Protein AF-A0A968V6M6-F1 (afdb_monomer_lite)

Radius of gyration: 50.75 Å; chains: 1; bounding box: 101×46×156 Å

pLDDT: mean 72.14, std 14.4, range [30.11, 92.75]

Foldseek 3Di:
DPDKDDWDWDDDDNDIDIDIDDDDDDPDWDKDKADWDWDWDDDPNDIDIDTDDIDIDTDDDDPPVPPPPDPDPPDPPDPDDPVNVCVVCVVVLVVLVVVLVVVVVVVVVVVVVVVVVVLPDPQPDQDFLLVVLVVLLVVLVVVCCVVVVNQLVSLVSLLVSLQVSCCLQQVQNSVPDDLVSSLVVCVVSDDDPVLSVLSNCLNCVSVCSNVDPDDDDPVSSVVSSVSSNVNSVVSGDRPRTDSPPPPCPVVVCVVPDDADDPDDPDDDDDPVLVVQLVVVLVVVVVVVVVVLVVVLVVVPVVDDCPDPCVVVSLVSSVSSQQSVLVSQLCVQPVPQHGPSCVVSPHGHADPRRHGDDPVVSCCVRSVVSVVVVVVVVVVVVVVVVD

Sequence (386 aa):
MIAESPWNTITADNLVQLQKDILITAFDSGTYVLPVLAISYKLNGAIDSAFTSPLTFRVDIVPQDSVALMPIKPIAEVPITLWELAYSYFPILLGIFLAALILLIMLLVLDAKQRKLQTRLLPPEPVSANSYFMTQLEDLQKKELWQRGEVKEYHSELSLILRNYLEQRYRIQALESTTSEILNALRQSGFNRQEVEELEWLLQTTDLVKFARTEPSAAFHEEAFASVKNFISNTQDPNLLLQLQATPIVETINSFYLVTSTGEEMTLARSVQRLQARILDTSIAFIAFLLLVLVNYILSSSFDVYSDNFGLLLLFSVLIAIPISLVVAFIFERRGASIGKRLVGLRVVNKDGGQLAIWQILIRTVFLSVASYILFVLGIILILAS

Structure (mmCIF, N/CA/C/O backbone):
data_AF-A0A968V6M6-F1
#
_entry.id   AF-A0A968V6M6-F1
#
loop_
_atom_site.group_PDB
_atom_site.id
_atom_site.type_symbol
_atom_site.label_atom_id
_atom_site.label_alt_id
_atom_site.label_comp_id
_atom_site.label_asym_id
_atom_site.label_entity_id
_atom_site.label_seq_id
_atom_site.pdbx_PDB_ins_code
_atom_site.Cartn_x
_atom_site.Cartn_y
_atom_site.Cartn_z
_atom_site.occupancy
_atom_site.B_iso_or_equiv
_atom_site.auth_seq_id
_atom_site.auth_comp_id
_atom_site.auth_asym_id
_atom_site.auth_atom_id
_atom_site.pdbx_PDB_model_num
ATOM 1 N N . MET A 1 1 ? 39.238 -3.700 -79.843 1.00 61.09 1 MET A N 1
ATOM 2 C CA . MET A 1 1 ? 38.660 -2.500 -80.489 1.00 61.09 1 MET A CA 1
ATOM 3 C C . MET A 1 1 ? 37.249 -2.361 -79.960 1.00 61.09 1 MET A C 1
ATOM 5 O O . MET A 1 1 ? 36.553 -3.369 -79.977 1.00 61.09 1 MET A O 1
ATOM 9 N N . ILE A 1 2 ? 36.876 -1.215 -79.385 1.00 66.69 2 ILE A N 1
ATOM 10 C CA . ILE A 1 2 ? 35.586 -1.105 -78.675 1.00 66.69 2 ILE A CA 1
ATOM 11 C C . ILE A 1 2 ? 34.598 -0.196 -79.415 1.00 66.69 2 ILE A C 1
ATOM 13 O O . ILE A 1 2 ? 33.404 -0.473 -79.381 1.00 66.69 2 ILE A O 1
ATOM 17 N N . ALA A 1 3 ? 35.064 0.818 -80.153 1.00 79.38 3 ALA A N 1
ATOM 18 C CA . ALA A 1 3 ? 34.194 1.632 -81.004 1.00 79.38 3 ALA A CA 1
ATOM 19 C C . ALA A 1 3 ? 34.978 2.374 -82.100 1.00 79.38 3 ALA A C 1
ATOM 21 O O . ALA A 1 3 ? 36.138 2.738 -81.905 1.00 79.38 3 ALA A O 1
ATOM 22 N N . GLU A 1 4 ? 34.320 2.639 -83.228 1.00 82.94 4 GLU A N 1
ATOM 23 C CA . GLU A 1 4 ? 34.822 3.470 -84.327 1.00 82.94 4 GLU A CA 1
ATOM 24 C C . GLU A 1 4 ? 33.761 4.508 -84.712 1.00 82.94 4 GLU A C 1
ATOM 26 O O . GLU A 1 4 ? 32.580 4.167 -84.813 1.00 82.94 4 GLU A O 1
ATOM 31 N N . SER A 1 5 ? 34.163 5.759 -84.950 1.00 83.44 5 SER A N 1
ATOM 32 C CA . SER A 1 5 ? 33.266 6.788 -85.488 1.00 83.44 5 SER A CA 1
ATOM 33 C C . SER A 1 5 ? 33.134 6.684 -87.020 1.00 83.44 5 SER A C 1
ATOM 35 O O . SER A 1 5 ? 34.000 6.101 -87.683 1.00 83.44 5 SER A O 1
ATOM 37 N N . PRO A 1 6 ? 32.051 7.203 -87.631 1.00 82.69 6 PRO A N 1
ATOM 38 C CA . PRO A 1 6 ? 31.976 7.334 -89.085 1.00 82.69 6 PRO A CA 1
ATOM 39 C C . PRO A 1 6 ? 33.020 8.336 -89.608 1.00 82.69 6 PRO A C 1
ATOM 41 O O . PRO A 1 6 ? 33.445 9.237 -88.888 1.00 82.69 6 PRO A O 1
ATOM 44 N N . TRP A 1 7 ? 33.416 8.198 -90.878 1.00 81.44 7 TRP A N 1
ATOM 45 C CA . TRP A 1 7 ? 34.350 9.126 -91.524 1.00 81.44 7 TRP A CA 1
ATOM 46 C C . TRP A 1 7 ? 33.785 10.549 -91.562 1.00 81.44 7 TRP A C 1
ATOM 48 O O . TRP A 1 7 ? 32.705 10.780 -92.106 1.00 81.44 7 TRP A O 1
ATOM 58 N N . ASN A 1 8 ? 34.548 11.503 -91.040 1.00 81.88 8 ASN A N 1
ATOM 59 C CA . ASN A 1 8 ? 34.260 12.925 -91.144 1.00 81.88 8 ASN A CA 1
ATOM 60 C C . ASN A 1 8 ? 35.098 13.540 -92.274 1.00 81.88 8 ASN A C 1
ATOM 62 O O . ASN A 1 8 ? 36.307 13.320 -92.337 1.00 81.88 8 ASN A O 1
ATOM 66 N N . THR A 1 9 ? 34.463 14.290 -93.176 1.00 81.75 9 THR A N 1
ATOM 67 C CA . THR A 1 9 ? 35.129 14.924 -94.325 1.00 81.75 9 THR A CA 1
ATOM 68 C C . THR A 1 9 ? 35.202 16.428 -94.106 1.00 81.75 9 THR A C 1
ATOM 70 O O . THR A 1 9 ? 34.169 17.083 -93.990 1.00 81.75 9 THR A O 1
ATOM 73 N N . ILE A 1 10 ? 36.412 16.979 -94.078 1.00 80.19 10 ILE A N 1
ATOM 74 C CA . ILE A 1 10 ? 36.679 18.409 -93.919 1.00 80.19 10 ILE A CA 1
ATOM 75 C C . ILE A 1 10 ? 37.323 18.906 -95.217 1.00 80.19 10 ILE A C 1
ATOM 77 O O . ILE A 1 10 ? 38.358 18.395 -95.641 1.00 80.19 10 ILE A O 1
ATOM 81 N N . THR A 1 11 ? 36.707 19.889 -95.871 1.00 76.44 11 THR A N 1
ATOM 82 C CA . THR A 1 11 ? 37.244 20.528 -97.083 1.00 76.44 11 THR A CA 1
ATOM 83 C C . THR A 1 11 ? 37.838 21.886 -96.732 1.00 76.44 11 THR A C 1
ATOM 85 O O . THR A 1 11 ? 37.093 22.787 -96.343 1.00 76.44 11 THR A O 1
ATOM 88 N N . ALA A 1 12 ? 39.153 22.042 -96.887 1.00 69.75 12 ALA A N 1
ATOM 89 C CA . ALA A 1 12 ? 39.867 23.304 -96.683 1.00 69.75 12 ALA A CA 1
ATOM 90 C C . ALA A 1 12 ? 40.886 23.507 -97.815 1.00 69.75 12 ALA A C 1
ATOM 92 O O . ALA A 1 12 ? 41.587 22.568 -98.181 1.00 69.75 12 ALA A O 1
ATOM 93 N N . ASP A 1 13 ? 40.931 24.711 -98.395 1.00 59.72 13 ASP A N 1
ATOM 94 C CA . ASP A 1 13 ? 41.922 25.146 -99.396 1.00 59.72 13 ASP A CA 1
ATOM 95 C C . ASP A 1 13 ? 42.234 24.118 -100.501 1.00 59.72 13 ASP A C 1
ATOM 97 O O . ASP A 1 13 ? 43.385 23.790 -100.785 1.00 59.72 13 ASP A O 1
ATOM 101 N N . ASN A 1 14 ? 41.181 23.619 -101.161 1.00 72.38 14 ASN A N 1
ATOM 102 C CA . ASN A 1 14 ? 41.261 22.671 -102.283 1.00 72.38 14 ASN A CA 1
ATOM 103 C C . ASN A 1 14 ? 41.800 21.266 -101.926 1.00 72.38 14 ASN A C 1
ATOM 105 O O . ASN A 1 14 ? 42.058 20.460 -102.823 1.00 72.38 14 ASN A O 1
ATOM 109 N N . LEU A 1 15 ? 41.925 20.951 -100.633 1.00 76.56 15 LEU A N 1
ATOM 110 C CA . LEU A 1 15 ? 42.272 19.630 -100.115 1.00 76.56 15 LEU A CA 1
ATOM 111 C C . LEU A 1 15 ? 41.069 18.998 -99.398 1.00 76.56 15 LEU A C 1
ATOM 113 O O . LEU A 1 15 ? 40.311 19.663 -98.686 1.00 76.56 15 LEU A O 1
ATOM 117 N N . VAL A 1 16 ? 40.897 17.688 -99.593 1.00 78.94 16 VAL A N 1
ATOM 118 C CA . VAL A 1 16 ? 39.911 16.872 -98.873 1.00 78.94 16 VAL A CA 1
ATOM 119 C C . VAL A 1 16 ? 40.635 16.145 -97.746 1.00 78.94 16 VAL A C 1
ATOM 121 O O . VAL A 1 16 ? 41.487 15.297 -98.004 1.00 78.94 16 VAL A O 1
ATOM 124 N N . GLN A 1 17 ? 40.290 16.463 -96.502 1.00 81.62 17 GLN A N 1
ATOM 125 C CA . GLN A 1 17 ? 40.803 15.787 -95.316 1.00 81.62 17 GLN A CA 1
ATOM 126 C C . GLN A 1 17 ? 39.733 14.846 -94.757 1.00 81.62 17 GLN A C 1
ATOM 128 O O . GLN A 1 17 ? 38.602 15.254 -94.500 1.00 81.62 17 GLN A O 1
ATOM 133 N N . LEU A 1 18 ? 40.096 13.580 -94.555 1.00 82.69 18 LEU A N 1
ATOM 134 C CA . LEU A 1 18 ? 39.239 12.573 -93.930 1.00 82.69 18 LEU A CA 1
ATOM 135 C C . LEU A 1 18 ? 39.750 12.278 -92.521 1.00 82.69 18 LEU A C 1
ATOM 137 O O . LEU A 1 18 ? 40.923 11.952 -92.343 1.00 82.69 18 LEU A O 1
ATOM 141 N N . GLN A 1 19 ? 38.873 12.384 -91.527 1.00 84.19 19 GLN A N 1
ATOM 142 C CA . GLN A 1 19 ? 39.173 12.112 -90.123 1.00 84.19 19 GLN A CA 1
ATOM 143 C C . GLN A 1 19 ? 38.258 11.007 -89.589 1.00 84.19 19 GLN A C 1
ATOM 145 O O . GLN A 1 19 ? 37.064 10.979 -89.887 1.00 84.19 19 GLN A O 1
ATOM 150 N N . LYS A 1 20 ? 38.818 10.101 -88.785 1.00 84.88 20 LYS A N 1
ATOM 151 C CA . LYS A 1 20 ? 38.085 9.043 -88.091 1.00 84.88 20 LYS A CA 1
ATOM 152 C C . LYS A 1 20 ? 38.681 8.836 -86.708 1.00 84.88 20 LYS A C 1
ATOM 154 O O . LYS A 1 20 ? 39.892 8.669 -86.583 1.00 84.88 20 LYS A O 1
ATOM 159 N N . ASP A 1 21 ? 37.819 8.799 -85.702 1.00 86.38 21 ASP A N 1
ATOM 160 C CA . ASP A 1 21 ? 38.215 8.586 -84.316 1.00 86.38 21 ASP A CA 1
ATOM 161 C C . ASP A 1 21 ? 37.971 7.118 -83.955 1.00 86.38 21 ASP A C 1
ATOM 163 O O . ASP A 1 21 ? 36.897 6.557 -84.197 1.00 86.38 21 ASP A O 1
ATOM 167 N N . ILE A 1 22 ? 38.993 6.472 -83.398 1.00 84.56 22 ILE A N 1
ATOM 168 C CA . ILE A 1 22 ? 38.985 5.040 -83.101 1.00 84.56 22 ILE A CA 1
ATOM 169 C C . ILE A 1 22 ? 39.306 4.840 -81.621 1.00 84.56 22 ILE A C 1
ATOM 171 O O . ILE A 1 22 ? 40.385 5.211 -81.160 1.00 84.56 22 ILE A O 1
ATOM 175 N N . LEU A 1 23 ? 38.387 4.210 -80.881 1.00 85.00 23 LEU A N 1
ATOM 176 C CA . LEU A 1 23 ? 38.591 3.844 -79.482 1.00 85.00 23 LEU A CA 1
ATOM 177 C C . LEU A 1 23 ? 39.213 2.447 -79.386 1.00 85.00 23 LEU A C 1
ATOM 179 O O . LEU A 1 23 ? 38.576 1.413 -79.639 1.00 85.00 23 LEU A O 1
ATOM 183 N N . ILE A 1 24 ? 40.474 2.428 -78.968 1.00 83.12 24 ILE A N 1
ATOM 184 C CA . ILE A 1 24 ? 41.245 1.209 -78.758 1.00 83.12 24 ILE A CA 1
ATOM 185 C C . ILE A 1 24 ? 41.334 0.928 -77.260 1.00 83.12 24 ILE A C 1
ATOM 187 O O . ILE A 1 24 ? 41.683 1.794 -76.465 1.00 83.12 24 ILE A O 1
ATOM 191 N N . THR A 1 25 ? 41.052 -0.316 -76.886 1.00 85.19 25 THR A N 1
ATOM 192 C CA . THR A 1 25 ? 41.264 -0.831 -75.533 1.00 85.19 25 THR A CA 1
ATOM 193 C C . THR A 1 25 ? 42.094 -2.096 -75.647 1.00 85.19 25 THR A C 1
ATOM 195 O O . THR A 1 25 ? 41.762 -2.976 -76.447 1.00 85.19 25 THR A O 1
ATOM 198 N N . ALA A 1 26 ? 43.172 -2.152 -74.872 1.00 82.62 26 ALA A N 1
ATOM 199 C CA . ALA A 1 26 ? 44.063 -3.293 -74.745 1.00 82.62 26 ALA A CA 1
ATOM 200 C C . ALA A 1 26 ? 44.028 -3.765 -73.290 1.00 82.62 26 ALA A C 1
ATOM 202 O O . ALA A 1 26 ? 44.073 -2.940 -72.379 1.00 82.62 26 ALA A O 1
ATOM 203 N N . PHE A 1 27 ? 43.905 -5.075 -73.088 1.00 81.94 27 PHE A N 1
ATOM 204 C CA . PHE A 1 27 ? 43.854 -5.681 -71.755 1.00 81.94 27 PHE A CA 1
ATOM 205 C C . PHE A 1 27 ? 45.203 -6.267 -71.327 1.00 81.94 27 PHE A C 1
ATOM 207 O O . PHE A 1 27 ? 45.459 -6.364 -70.132 1.00 81.94 27 PHE A O 1
ATOM 214 N N . ASP A 1 28 ? 46.071 -6.581 -72.292 1.00 84.12 28 ASP A N 1
ATOM 215 C CA . ASP A 1 28 ? 47.388 -7.164 -72.058 1.00 84.12 28 ASP A CA 1
ATOM 216 C C . ASP A 1 28 ? 48.499 -6.218 -72.525 1.00 84.12 28 ASP A C 1
ATOM 218 O O . ASP A 1 28 ? 48.303 -5.370 -73.404 1.00 84.12 28 ASP A O 1
ATOM 222 N N . SER A 1 29 ? 49.684 -6.361 -71.929 1.00 86.62 29 SER A N 1
ATOM 223 C CA . SER A 1 29 ? 50.877 -5.670 -72.406 1.00 86.62 29 SER A CA 1
ATOM 224 C C . SER A 1 29 ? 51.430 -6.348 -73.650 1.00 86.62 29 SER A C 1
ATOM 226 O O . SER A 1 29 ? 51.409 -7.570 -73.802 1.00 86.62 29 SER A O 1
ATOM 228 N N . GLY A 1 30 ? 51.940 -5.539 -74.568 1.00 88.06 30 GLY A N 1
ATOM 229 C CA . GLY A 1 30 ? 52.417 -6.042 -75.842 1.00 88.06 30 GLY A CA 1
ATOM 230 C C . GLY A 1 30 ? 52.480 -4.971 -76.912 1.00 88.06 30 GLY A C 1
ATOM 231 O O . GLY A 1 30 ? 52.140 -3.805 -76.707 1.00 88.06 30 GLY A O 1
ATOM 232 N N . THR A 1 31 ? 52.952 -5.386 -78.081 1.00 88.94 31 THR A N 1
ATOM 233 C CA . THR A 1 31 ? 52.960 -4.540 -79.273 1.00 88.94 31 THR A CA 1
ATOM 234 C C . THR A 1 31 ? 51.753 -4.896 -80.123 1.00 88.94 31 THR A C 1
ATOM 236 O O . THR A 1 31 ? 51.611 -6.041 -80.548 1.00 88.94 31 THR A O 1
ATOM 239 N N . TYR A 1 32 ? 50.895 -3.914 -80.370 1.00 88.00 32 TYR A N 1
ATOM 240 C CA . TYR A 1 32 ? 49.704 -4.063 -81.190 1.00 88.00 32 TYR A CA 1
ATOM 241 C C . TYR A 1 32 ? 49.873 -3.270 -82.481 1.00 88.00 32 TYR A C 1
ATOM 243 O O . TYR A 1 32 ? 50.399 -2.156 -82.488 1.00 88.00 32 TYR A O 1
ATOM 251 N N . VAL A 1 33 ? 49.420 -3.860 -83.583 1.00 87.44 33 VAL A N 1
ATOM 252 C CA . VAL A 1 33 ? 49.453 -3.237 -84.905 1.00 87.44 33 VAL A CA 1
ATOM 253 C C . VAL A 1 33 ? 48.020 -2.960 -85.327 1.00 87.44 33 VAL A C 1
ATOM 255 O O . VAL A 1 33 ? 47.222 -3.886 -85.471 1.00 87.44 33 VAL A O 1
ATOM 258 N N . LEU A 1 34 ? 47.691 -1.686 -85.520 1.00 85.31 34 LEU A N 1
ATOM 259 C CA . LEU A 1 34 ? 46.452 -1.287 -86.165 1.00 85.31 34 LEU A CA 1
ATOM 260 C C . LEU A 1 34 ? 46.586 -1.580 -87.670 1.00 85.31 34 LEU A C 1
ATOM 262 O O . LEU A 1 34 ? 47.527 -1.074 -88.297 1.00 85.31 34 LEU A O 1
ATOM 266 N N . PRO A 1 35 ? 45.695 -2.404 -88.254 1.00 82.38 35 PRO A N 1
ATOM 267 C CA . PRO A 1 35 ? 45.768 -2.742 -89.666 1.00 82.38 35 PRO A CA 1
ATOM 268 C C . PRO A 1 35 ? 45.535 -1.506 -90.537 1.00 82.38 35 PRO A C 1
ATOM 270 O O . PRO A 1 35 ? 44.932 -0.520 -90.112 1.00 82.38 35 PRO A O 1
ATOM 273 N N . VAL A 1 36 ? 46.011 -1.581 -91.779 1.00 86.81 36 VAL A N 1
ATOM 274 C CA . VAL A 1 36 ? 45.805 -0.526 -92.772 1.00 86.81 36 VAL A CA 1
ATOM 275 C C . VAL A 1 36 ? 44.311 -0.309 -93.008 1.00 86.81 36 VAL A C 1
ATOM 277 O O . VAL A 1 36 ? 43.552 -1.261 -93.203 1.00 86.81 36 VAL A O 1
ATOM 280 N N . LEU A 1 37 ? 43.879 0.947 -92.983 1.00 84.44 37 LEU A N 1
ATOM 281 C CA . LEU A 1 37 ? 42.503 1.321 -93.267 1.00 84.44 37 LEU A CA 1
ATOM 282 C C . LEU A 1 37 ? 42.396 1.664 -94.750 1.00 84.44 37 LEU A C 1
ATOM 284 O O . LEU A 1 37 ? 43.155 2.489 -95.260 1.00 84.44 37 LEU A O 1
ATOM 288 N N . ALA A 1 38 ? 41.459 1.016 -95.438 1.00 83.00 38 ALA A N 1
ATOM 289 C CA . ALA A 1 38 ? 41.136 1.336 -96.820 1.00 83.00 38 ALA A CA 1
ATOM 290 C C . ALA A 1 38 ? 40.234 2.577 -96.867 1.00 83.00 38 ALA A C 1
ATOM 292 O O . ALA A 1 38 ? 39.204 2.642 -96.192 1.00 83.00 38 ALA A O 1
ATOM 293 N N . ILE A 1 39 ? 40.623 3.549 -97.682 1.00 82.88 39 ILE A N 1
ATOM 294 C CA . ILE A 1 39 ? 39.901 4.789 -97.935 1.00 82.88 39 ILE A CA 1
ATOM 295 C C . ILE A 1 39 ? 39.549 4.809 -99.419 1.00 82.88 39 ILE A C 1
ATOM 297 O O . ILE A 1 39 ? 40.419 4.973 -100.273 1.00 82.88 39 ILE A O 1
ATOM 301 N N . SER A 1 40 ? 38.269 4.643 -99.739 1.00 80.19 40 SER A N 1
ATOM 302 C CA . SER A 1 40 ? 37.792 4.744 -101.118 1.00 80.19 40 SER A CA 1
ATOM 303 C C . SER A 1 40 ? 37.555 6.204 -101.499 1.00 80.19 40 SER A C 1
ATOM 305 O O . SER A 1 40 ? 36.882 6.938 -100.775 1.00 80.19 40 SER A O 1
ATOM 307 N N . TYR A 1 41 ? 38.074 6.621 -102.650 1.00 77.38 41 TYR A N 1
ATOM 308 C CA . TYR A 1 41 ? 37.880 7.958 -103.206 1.00 77.38 41 TYR A CA 1
ATOM 309 C C . TYR A 1 41 ? 37.506 7.867 -104.688 1.00 77.38 41 TYR A C 1
ATOM 311 O O . TYR A 1 41 ? 37.758 6.867 -105.359 1.00 77.38 41 TYR A O 1
ATOM 319 N N . LYS A 1 42 ? 36.848 8.906 -105.209 1.00 77.69 42 LYS A N 1
ATOM 320 C CA . LYS A 1 42 ? 36.426 8.961 -106.611 1.00 77.69 42 LYS A CA 1
ATOM 321 C C . LYS A 1 42 ? 37.252 10.000 -107.352 1.00 77.69 42 LYS A C 1
ATOM 323 O O . LYS A 1 42 ? 37.167 11.184 -107.037 1.00 77.69 42 LYS A O 1
ATOM 328 N N . LEU A 1 43 ? 37.997 9.564 -108.362 1.00 72.50 43 LEU A N 1
ATOM 329 C CA . LEU A 1 43 ? 38.788 10.427 -109.236 1.00 72.50 43 LEU A CA 1
ATOM 330 C C . LEU A 1 43 ? 38.305 10.235 -110.678 1.00 72.50 43 LEU A C 1
ATOM 332 O O . LEU A 1 43 ? 38.278 9.116 -111.183 1.00 72.50 43 LEU A O 1
ATOM 336 N N . ASN A 1 44 ? 37.884 11.312 -111.346 1.00 71.88 44 ASN A N 1
ATOM 337 C CA . ASN A 1 44 ? 37.483 11.299 -112.764 1.00 71.88 44 ASN A CA 1
ATOM 338 C C . ASN A 1 44 ? 36.454 10.210 -113.148 1.00 71.88 44 ASN A C 1
ATOM 340 O O . ASN A 1 44 ? 36.493 9.658 -114.242 1.00 71.88 44 ASN A O 1
ATOM 344 N N . GLY A 1 45 ? 35.522 9.887 -112.245 1.00 74.50 45 GLY A N 1
ATOM 345 C CA . GLY A 1 45 ? 34.473 8.890 -112.494 1.00 74.50 45 GLY A CA 1
ATOM 346 C C . GLY A 1 45 ? 34.826 7.457 -112.084 1.00 74.50 45 GLY A C 1
ATOM 347 O O . GLY A 1 45 ? 33.900 6.675 -111.877 1.00 74.50 45 GLY A O 1
ATOM 348 N N . ALA A 1 46 ? 36.108 7.141 -111.877 1.00 75.31 46 ALA A N 1
ATOM 349 C CA . ALA A 1 46 ? 36.569 5.855 -111.360 1.00 75.31 46 ALA A CA 1
ATOM 350 C C . ALA A 1 46 ? 36.654 5.879 -109.824 1.00 75.31 46 ALA A C 1
ATOM 352 O O . ALA A 1 46 ? 37.034 6.888 -109.227 1.00 75.31 46 ALA A O 1
ATOM 353 N N . ILE A 1 47 ? 36.262 4.773 -109.188 1.00 80.44 47 ILE A N 1
ATOM 354 C CA . ILE A 1 47 ? 36.449 4.561 -107.749 1.00 80.44 47 ILE A CA 1
ATOM 355 C C . ILE A 1 47 ? 37.807 3.888 -107.574 1.00 80.44 47 ILE A C 1
ATOM 357 O O . ILE A 1 47 ? 38.032 2.822 -108.143 1.00 80.44 47 ILE A O 1
ATOM 361 N N . ASP A 1 48 ? 38.679 4.507 -106.790 1.00 80.06 48 ASP A N 1
ATOM 362 C CA . ASP A 1 48 ? 39.983 3.969 -106.412 1.00 80.06 48 ASP A CA 1
ATOM 363 C C . ASP A 1 48 ? 40.094 3.898 -104.878 1.00 80.06 48 ASP A C 1
ATOM 365 O O . ASP A 1 48 ? 39.271 4.469 -104.155 1.00 80.06 48 ASP A O 1
ATOM 369 N N . SER A 1 49 ? 41.055 3.137 -104.356 1.00 82.94 49 SER A N 1
ATOM 370 C CA . SER A 1 49 ? 41.251 2.953 -102.912 1.00 82.94 49 SER A CA 1
ATOM 371 C C . SER A 1 49 ? 42.686 3.254 -102.502 1.00 82.94 49 SER A C 1
ATOM 373 O O . SER A 1 49 ? 43.631 2.642 -102.989 1.00 82.94 49 SER A O 1
ATOM 375 N N . ALA A 1 50 ? 42.838 4.178 -101.558 1.00 82.38 50 ALA A N 1
ATOM 376 C CA . ALA A 1 50 ? 44.094 4.442 -100.871 1.00 82.38 50 ALA A CA 1
ATOM 377 C C . ALA A 1 50 ? 44.129 3.680 -99.539 1.00 82.38 50 ALA A C 1
ATOM 379 O O . ALA A 1 50 ? 43.089 3.419 -98.937 1.00 82.38 50 ALA A O 1
ATOM 380 N N . PHE A 1 51 ? 45.322 3.344 -99.055 1.00 84.94 51 PHE A N 1
ATOM 381 C CA . PHE A 1 51 ? 45.504 2.658 -97.776 1.00 84.94 51 PHE A CA 1
ATOM 382 C C . PHE A 1 51 ? 46.332 3.519 -96.830 1.00 84.94 51 PHE A C 1
ATOM 384 O O . PHE A 1 51 ? 47.306 4.148 -97.249 1.00 84.94 51 PHE A O 1
ATOM 391 N N . THR A 1 52 ? 45.967 3.538 -95.551 1.00 85.44 52 THR A N 1
ATOM 392 C CA . THR A 1 52 ? 46.811 4.151 -94.519 1.00 85.44 52 THR A CA 1
ATOM 393 C C . THR A 1 52 ? 48.027 3.274 -94.229 1.00 85.44 52 THR A C 1
ATOM 395 O O . THR A 1 52 ? 47.994 2.061 -94.426 1.00 85.44 52 THR A O 1
ATOM 398 N N . SER A 1 53 ? 49.094 3.861 -93.692 1.00 86.50 53 SER A N 1
ATOM 399 C CA . SER A 1 53 ? 50.197 3.077 -93.128 1.00 86.50 53 SER A CA 1
ATOM 400 C C . SER A 1 53 ? 49.735 2.319 -91.875 1.00 86.50 53 SER A C 1
ATOM 402 O O . SER A 1 53 ? 48.896 2.842 -91.133 1.00 86.50 53 SER A O 1
ATOM 404 N N . PRO A 1 54 ? 50.261 1.108 -91.610 1.00 85.94 54 PRO A N 1
ATOM 405 C CA . PRO A 1 54 ? 49.971 0.402 -90.367 1.00 85.94 54 PRO A CA 1
ATOM 406 C C . PRO A 1 54 ? 50.525 1.204 -89.186 1.00 85.94 54 PRO A C 1
ATOM 408 O O . PRO A 1 54 ? 51.656 1.694 -89.238 1.00 85.94 54 PRO A O 1
ATOM 411 N N . LEU A 1 55 ? 49.730 1.340 -88.125 1.00 86.19 55 LEU A N 1
ATOM 412 C CA . LEU A 1 55 ? 50.132 2.068 -86.923 1.00 86.19 55 LEU A CA 1
ATOM 413 C C . LEU A 1 55 ? 50.445 1.076 -85.808 1.00 86.19 55 LEU A C 1
ATOM 415 O O . LEU A 1 55 ? 49.555 0.404 -85.290 1.00 86.19 55 LEU A O 1
ATOM 419 N N . THR A 1 56 ? 51.712 1.011 -85.421 1.00 88.56 56 THR A N 1
ATOM 420 C CA . THR A 1 56 ? 52.162 0.168 -84.314 1.00 88.56 56 THR A CA 1
ATOM 421 C C . THR A 1 56 ? 52.203 0.982 -83.030 1.00 88.56 56 THR A C 1
ATOM 423 O O . THR A 1 56 ? 52.862 2.020 -82.978 1.00 88.56 56 THR A O 1
ATOM 426 N N . PHE A 1 57 ? 51.541 0.499 -81.983 1.00 86.62 57 PHE A N 1
ATOM 427 C CA . PHE A 1 57 ? 51.618 1.077 -80.644 1.00 86.62 57 PHE A CA 1
ATOM 428 C C . PHE A 1 57 ? 51.955 -0.007 -79.621 1.00 86.62 57 PHE A C 1
ATOM 430 O O . PHE A 1 57 ? 51.575 -1.173 -79.755 1.00 86.62 57 PHE A O 1
ATOM 437 N N . ARG A 1 58 ? 52.714 0.380 -78.598 1.00 87.88 58 ARG A N 1
ATOM 438 C CA . ARG A 1 58 ? 53.159 -0.512 -77.532 1.00 87.88 58 ARG A CA 1
ATOM 439 C C . ARG A 1 58 ? 52.429 -0.151 -76.250 1.00 87.88 58 ARG A C 1
ATOM 441 O O . ARG A 1 58 ? 52.444 1.002 -75.830 1.00 87.88 58 ARG A O 1
ATOM 448 N N . VAL A 1 59 ? 51.778 -1.144 -75.662 1.00 87.31 59 VAL A N 1
ATOM 449 C CA . VAL A 1 59 ? 51.133 -1.033 -74.358 1.00 87.31 59 VAL A CA 1
ATOM 450 C C . VAL A 1 59 ? 52.098 -1.636 -73.356 1.00 87.31 59 VAL A C 1
ATOM 452 O O . VAL A 1 59 ? 52.260 -2.855 -73.287 1.00 87.31 59 VAL A O 1
ATOM 455 N N . ASP A 1 60 ? 52.789 -0.768 -72.632 1.00 83.31 60 ASP A N 1
ATOM 456 C CA . ASP A 1 60 ? 53.648 -1.181 -71.535 1.00 83.31 60 ASP A CA 1
ATOM 457 C C . ASP A 1 60 ? 52.850 -1.229 -70.233 1.00 83.31 60 ASP A C 1
ATOM 459 O O . ASP A 1 60 ? 51.957 -0.419 -69.980 1.00 83.31 60 ASP A O 1
ATOM 463 N N . ILE A 1 61 ? 53.205 -2.187 -69.384 1.00 76.19 61 ILE A N 1
ATOM 464 C CA . ILE A 1 61 ? 52.853 -2.129 -67.970 1.00 76.19 61 ILE A CA 1
ATOM 465 C C . ILE A 1 61 ? 53.688 -1.028 -67.322 1.00 76.19 61 ILE A C 1
ATOM 467 O O . ILE A 1 61 ? 54.909 -0.989 -67.479 1.00 76.19 61 ILE A O 1
ATOM 471 N N . VAL A 1 62 ? 53.042 -0.139 -66.571 1.00 73.12 62 VAL A N 1
ATOM 472 C CA . VAL A 1 62 ? 53.770 0.776 -65.689 1.00 73.12 62 VAL A CA 1
ATOM 473 C C . VAL A 1 62 ? 54.502 -0.091 -64.654 1.00 73.12 62 VAL A C 1
ATOM 475 O O . VAL A 1 62 ? 53.840 -0.901 -63.999 1.00 73.12 62 VAL A O 1
ATOM 478 N N . PRO A 1 63 ? 55.838 0.022 -64.506 1.00 67.31 63 PRO A N 1
ATOM 479 C CA . PRO A 1 63 ? 56.566 -0.719 -63.486 1.00 67.31 63 PRO A CA 1
ATOM 480 C C . PRO A 1 63 ? 55.952 -0.421 -62.119 1.00 67.31 63 PRO A C 1
ATOM 482 O O . PRO A 1 63 ? 55.717 0.745 -61.791 1.00 67.31 63 PRO A O 1
ATOM 485 N N . GLN A 1 64 ? 55.704 -1.461 -61.323 1.00 59.88 64 GLN A N 1
ATOM 486 C CA . GLN A 1 64 ? 55.108 -1.343 -59.988 1.00 59.88 64 GLN A CA 1
ATOM 487 C C . GLN A 1 64 ? 55.860 -0.328 -59.102 1.00 59.88 64 GLN A C 1
ATOM 489 O O . GLN A 1 64 ? 55.245 0.350 -58.285 1.00 59.88 64 GLN A O 1
ATOM 494 N N . ASP A 1 65 ? 57.158 -0.143 -59.354 1.00 60.88 65 ASP A N 1
ATOM 495 C CA . ASP A 1 65 ? 58.042 0.772 -58.624 1.00 60.88 65 ASP A CA 1
ATOM 496 C C . ASP A 1 65 ? 57.838 2.265 -58.956 1.00 60.88 65 ASP A C 1
ATOM 498 O O . ASP A 1 65 ? 58.338 3.129 -58.241 1.00 60.88 65 ASP A O 1
ATOM 502 N N . SER A 1 66 ? 57.118 2.599 -60.036 1.00 58.66 66 SER A N 1
ATOM 503 C CA . SER A 1 66 ? 56.846 3.994 -60.445 1.00 58.66 66 SER A CA 1
ATOM 504 C C . SER A 1 66 ? 55.507 4.529 -59.933 1.00 58.66 66 SER A C 1
ATOM 506 O O . SER A 1 66 ? 55.230 5.725 -60.042 1.00 58.66 66 SER A O 1
ATOM 508 N N . VAL A 1 67 ? 54.671 3.666 -59.355 1.00 61.34 67 VAL A N 1
ATOM 509 C CA . VAL A 1 67 ? 53.473 4.091 -58.635 1.00 61.34 67 VAL A CA 1
ATOM 510 C C . VAL A 1 67 ? 53.924 4.395 -57.217 1.00 61.34 67 VAL A C 1
ATOM 512 O O . VAL A 1 67 ? 54.087 3.486 -56.407 1.00 61.34 67 VAL A O 1
ATOM 515 N N . ALA A 1 68 ? 54.167 5.675 -56.918 1.00 67.44 68 ALA A N 1
ATOM 516 C CA . ALA A 1 68 ? 54.335 6.115 -55.538 1.00 67.44 68 ALA A CA 1
ATOM 517 C C . ALA A 1 68 ? 53.215 5.474 -54.713 1.00 67.44 68 ALA A C 1
ATOM 519 O O . ALA A 1 68 ? 52.043 5.653 -55.055 1.00 67.44 68 ALA A O 1
ATOM 520 N N . LEU A 1 69 ? 53.582 4.672 -53.705 1.00 64.31 69 LEU A N 1
ATOM 521 C CA . LEU A 1 69 ? 52.630 3.984 -52.840 1.00 64.31 69 LEU A CA 1
ATOM 522 C C . LEU A 1 69 ? 51.654 5.034 -52.321 1.00 64.31 69 LEU A C 1
ATOM 524 O O . LEU A 1 69 ? 51.999 5.845 -51.461 1.00 64.31 69 LEU A O 1
ATOM 528 N N . MET A 1 70 ? 50.451 5.065 -52.895 1.00 69.44 70 MET A N 1
ATOM 529 C CA . MET A 1 70 ? 49.418 5.940 -52.380 1.00 69.44 70 MET A CA 1
ATOM 530 C C . MET A 1 70 ? 49.156 5.482 -50.947 1.00 69.44 70 MET A C 1
ATOM 532 O O . MET A 1 70 ? 49.067 4.270 -50.712 1.00 69.44 70 MET A O 1
ATOM 536 N N . PRO A 1 71 ? 49.066 6.410 -49.983 1.00 75.75 71 PRO A N 1
ATOM 537 C CA . PRO A 1 71 ? 48.719 6.038 -48.626 1.00 75.75 71 PRO A CA 1
ATOM 538 C C . PRO A 1 71 ? 47.430 5.218 -48.662 1.00 75.75 71 PRO A C 1
ATOM 540 O O . PRO A 1 71 ? 46.504 5.533 -49.418 1.00 75.75 71 PRO A O 1
ATOM 543 N N . ILE A 1 72 ? 47.408 4.138 -47.876 1.00 73.31 72 ILE A N 1
ATOM 544 C CA . ILE A 1 72 ? 46.228 3.290 -47.715 1.00 73.31 72 ILE A CA 1
ATOM 545 C C . ILE A 1 72 ? 45.064 4.230 -47.414 1.00 73.31 72 ILE A C 1
ATOM 547 O O . ILE A 1 72 ? 45.123 4.993 -46.448 1.00 73.31 72 ILE A O 1
ATOM 551 N N . LYS A 1 73 ? 44.040 4.228 -48.278 1.00 75.19 73 LYS A N 1
ATOM 552 C CA . LYS A 1 73 ? 42.856 5.051 -48.038 1.00 75.19 73 LYS A CA 1
ATOM 553 C C . LYS A 1 73 ? 42.308 4.673 -46.662 1.00 75.19 73 LYS A C 1
ATOM 555 O O . LYS A 1 73 ? 42.164 3.475 -46.402 1.00 75.19 73 LYS A O 1
ATOM 560 N N . PRO A 1 74 ? 42.020 5.652 -45.790 1.00 76.50 74 PRO A N 1
ATOM 561 C CA . PRO A 1 74 ? 41.387 5.349 -44.521 1.00 76.50 74 PRO A CA 1
ATOM 562 C C . PRO A 1 74 ? 40.069 4.621 -44.785 1.00 76.50 74 PRO A C 1
ATOM 564 O O . PRO A 1 74 ? 39.416 4.835 -45.813 1.00 76.50 74 PRO A O 1
ATOM 567 N N . ILE A 1 75 ? 39.705 3.732 -43.864 1.00 74.44 75 ILE A N 1
ATOM 568 C CA . ILE A 1 75 ? 38.402 3.073 -43.878 1.00 74.44 75 ILE A CA 1
ATOM 569 C C . ILE A 1 75 ? 37.347 4.179 -43.883 1.00 74.44 75 ILE A C 1
ATOM 571 O O . ILE A 1 75 ? 37.376 5.067 -43.035 1.00 74.44 75 ILE A O 1
ATOM 575 N N . ALA A 1 76 ? 36.461 4.162 -44.878 1.00 70.44 76 ALA A N 1
ATOM 576 C CA . ALA A 1 76 ? 35.356 5.102 -44.927 1.00 70.44 76 ALA A CA 1
ATOM 577 C C . ALA A 1 76 ? 34.409 4.771 -43.770 1.00 70.44 76 ALA A C 1
ATOM 579 O O . ALA A 1 76 ? 33.741 3.737 -43.787 1.00 70.44 76 ALA A O 1
ATOM 580 N N . GLU A 1 77 ? 34.387 5.632 -42.758 1.00 65.88 77 GLU A N 1
ATOM 581 C CA . GLU A 1 77 ? 33.411 5.557 -41.680 1.00 65.88 77 GLU A CA 1
ATOM 582 C C . GLU A 1 77 ? 32.041 5.881 -42.270 1.00 65.88 77 GLU A C 1
ATOM 584 O O . GLU A 1 77 ? 31.750 7.011 -42.663 1.00 65.88 77 GLU A O 1
ATOM 589 N N . VAL A 1 78 ? 31.207 4.853 -42.407 1.00 69.62 78 VAL A N 1
ATOM 590 C CA . VAL A 1 78 ? 29.802 5.044 -42.752 1.00 69.62 78 VAL A CA 1
ATOM 591 C C . VAL A 1 78 ? 29.126 5.612 -41.504 1.00 69.62 78 VAL A C 1
ATOM 593 O O . VAL A 1 78 ? 29.153 4.943 -40.467 1.00 69.62 78 VAL A O 1
ATOM 596 N N . PRO A 1 79 ? 28.538 6.823 -41.557 1.00 70.00 79 PRO A N 1
ATOM 597 C CA . PRO A 1 79 ? 27.849 7.382 -40.406 1.00 70.00 79 PRO A CA 1
ATOM 598 C C . PRO A 1 79 ? 26.665 6.478 -40.074 1.00 70.00 79 PRO A C 1
ATOM 600 O O . PRO A 1 79 ? 25.751 6.312 -40.884 1.00 70.00 79 PRO A O 1
ATOM 603 N N . ILE A 1 80 ? 26.707 5.864 -38.893 1.00 64.25 80 ILE A N 1
ATOM 604 C CA . ILE A 1 80 ? 25.635 4.995 -38.412 1.00 64.25 80 ILE A CA 1
ATOM 605 C C . ILE A 1 80 ? 24.364 5.840 -38.342 1.00 64.25 80 ILE A C 1
ATOM 607 O O . ILE A 1 80 ? 24.334 6.878 -37.674 1.00 64.25 80 ILE A O 1
ATOM 611 N N . THR A 1 81 ? 23.315 5.419 -39.045 1.00 68.94 81 THR A N 1
ATOM 612 C CA . THR A 1 81 ? 22.081 6.204 -39.093 1.00 68.94 81 THR A CA 1
ATOM 613 C C . THR A 1 81 ? 21.235 5.976 -37.841 1.00 68.94 81 THR A C 1
ATOM 615 O O . THR A 1 81 ? 21.154 4.874 -37.294 1.00 68.94 81 THR A O 1
ATOM 618 N N . LEU A 1 82 ? 20.547 7.032 -37.396 1.00 54.47 82 LEU A N 1
ATOM 619 C CA . LEU A 1 82 ? 19.662 7.034 -36.220 1.00 54.47 82 LEU A CA 1
ATOM 620 C C . LEU A 1 82 ? 18.647 5.876 -36.207 1.00 54.47 82 LEU A C 1
ATOM 622 O O . LEU A 1 82 ? 18.284 5.363 -35.147 1.00 54.47 82 LEU A O 1
ATOM 626 N N . TRP A 1 83 ? 18.189 5.462 -37.388 1.00 58.47 83 TRP A N 1
ATOM 627 C CA . TRP A 1 83 ? 17.183 4.417 -37.549 1.00 58.47 83 TRP A CA 1
ATOM 628 C C . TRP A 1 83 ? 17.741 3.010 -37.303 1.00 58.47 83 TRP A C 1
ATOM 630 O O . TRP A 1 83 ? 17.061 2.176 -36.707 1.00 58.47 83 TRP A O 1
ATOM 640 N N . GLU A 1 84 ? 18.993 2.755 -37.689 1.00 64.69 84 GLU A N 1
ATOM 641 C CA . GLU A 1 84 ? 19.666 1.467 -37.473 1.00 64.69 84 GLU A CA 1
ATOM 642 C C . GLU A 1 84 ? 19.936 1.221 -35.982 1.00 64.69 84 GLU A C 1
ATOM 644 O O . GLU A 1 84 ? 19.749 0.110 -35.478 1.00 64.69 84 GLU A O 1
ATOM 649 N N . LEU A 1 85 ? 20.283 2.282 -35.247 1.00 57.09 85 LEU A N 1
ATOM 650 C CA . LEU A 1 85 ? 20.502 2.246 -33.798 1.00 57.09 85 LEU A CA 1
ATOM 651 C C . LEU A 1 85 ? 19.203 2.000 -33.028 1.00 57.09 85 LEU A C 1
ATOM 653 O O . LEU A 1 85 ? 19.156 1.141 -32.144 1.00 57.09 85 LEU A O 1
ATOM 657 N N . ALA A 1 86 ? 18.135 2.720 -33.381 1.00 59.34 86 ALA A N 1
ATOM 658 C CA . ALA A 1 86 ? 16.831 2.516 -32.768 1.00 59.34 86 ALA A CA 1
ATOM 659 C C . ALA A 1 86 ? 16.356 1.072 -32.981 1.00 59.34 86 ALA A C 1
ATOM 661 O O . ALA A 1 86 ? 15.969 0.416 -32.021 1.00 59.34 86 ALA A O 1
ATOM 662 N N . TYR A 1 87 ? 16.461 0.536 -34.199 1.00 69.38 87 TYR A N 1
ATOM 663 C CA . TYR A 1 87 ? 15.980 -0.813 -34.504 1.00 69.38 87 TYR A CA 1
ATOM 664 C C . TYR A 1 87 ? 16.751 -1.920 -33.763 1.00 69.38 87 TYR A C 1
ATOM 666 O O . TYR A 1 87 ? 16.148 -2.900 -33.325 1.00 69.38 87 TYR A O 1
ATOM 674 N N . SER A 1 88 ? 18.065 -1.751 -33.582 1.00 69.69 88 SER A N 1
ATOM 675 C CA . SER A 1 88 ? 18.922 -2.754 -32.933 1.00 69.69 88 SER A CA 1
ATOM 676 C C . SER A 1 88 ? 18.672 -2.871 -31.421 1.00 69.69 88 SER A C 1
ATOM 678 O O . SER A 1 88 ? 18.575 -3.975 -30.884 1.00 69.69 88 SER A O 1
ATOM 680 N N . TYR A 1 89 ? 18.497 -1.742 -30.721 1.00 64.81 89 TYR A N 1
ATOM 681 C CA . TYR A 1 89 ? 18.404 -1.720 -29.251 1.00 64.81 89 TYR A CA 1
ATOM 682 C C . TYR A 1 89 ? 16.976 -1.595 -28.700 1.00 64.81 89 TYR A C 1
ATOM 684 O O . TYR A 1 89 ? 16.731 -1.947 -27.541 1.00 64.81 89 TYR A O 1
ATOM 692 N N . PHE A 1 90 ? 16.010 -1.166 -29.519 1.00 72.75 90 PHE A N 1
ATOM 693 C CA . PHE A 1 90 ? 14.590 -1.135 -29.159 1.00 72.75 90 PHE A CA 1
ATOM 694 C C . PHE A 1 90 ? 14.051 -2.450 -28.567 1.00 72.75 90 PHE A C 1
ATOM 696 O O . PHE A 1 90 ? 13.366 -2.372 -27.545 1.00 72.75 90 PHE A O 1
ATOM 703 N N . PRO A 1 91 ? 14.358 -3.656 -29.097 1.00 73.44 91 PRO A N 1
ATOM 704 C CA . PRO A 1 91 ? 13.836 -4.895 -28.515 1.00 73.44 91 PRO A CA 1
ATOM 705 C C . PRO A 1 91 ? 14.348 -5.162 -27.091 1.00 73.44 91 PRO A C 1
ATOM 707 O O . PRO A 1 91 ? 13.592 -5.656 -26.254 1.00 73.44 91 PRO A O 1
ATOM 710 N N . ILE A 1 92 ? 15.595 -4.792 -26.781 1.00 70.94 92 ILE A N 1
ATOM 711 C CA . ILE A 1 92 ? 16.176 -4.956 -25.437 1.00 70.94 92 ILE A CA 1
ATOM 712 C C . ILE A 1 92 ? 15.500 -3.992 -24.460 1.00 70.94 92 ILE A C 1
ATOM 714 O O . ILE A 1 92 ? 15.089 -4.385 -23.366 1.00 70.94 92 ILE A O 1
ATOM 718 N N . LEU A 1 93 ? 15.329 -2.738 -24.878 1.00 61.38 93 LEU A N 1
ATOM 719 C CA . LEU A 1 93 ? 14.697 -1.700 -24.069 1.00 61.38 93 LEU A CA 1
ATOM 720 C C . LEU A 1 93 ? 13.224 -2.024 -23.779 1.00 61.38 93 LEU A C 1
ATOM 722 O O . LEU A 1 93 ? 12.763 -1.912 -22.641 1.00 61.38 93 LEU A O 1
ATOM 726 N N . LEU A 1 94 ? 12.506 -2.498 -24.800 1.00 74.94 94 LEU A N 1
ATOM 727 C CA . LEU A 1 94 ? 11.129 -2.967 -24.690 1.00 74.94 94 LEU A CA 1
ATOM 728 C C . LEU A 1 94 ? 11.026 -4.189 -23.767 1.00 74.94 94 LEU A C 1
ATOM 730 O O . LEU A 1 94 ? 10.093 -4.275 -22.970 1.00 74.94 94 LEU A O 1
ATOM 734 N N . GLY A 1 95 ? 12.002 -5.101 -23.823 1.00 73.50 95 GLY A N 1
ATOM 735 C CA . GLY A 1 95 ? 12.090 -6.258 -22.932 1.00 73.50 95 GLY A CA 1
ATOM 736 C C . GLY A 1 95 ? 12.250 -5.869 -21.461 1.00 73.50 95 GLY A C 1
ATOM 737 O O . GLY A 1 95 ? 11.523 -6.382 -20.609 1.00 73.50 95 GLY A O 1
ATOM 738 N N . ILE A 1 96 ? 13.139 -4.918 -21.156 1.00 68.62 96 ILE A N 1
ATOM 739 C CA . ILE A 1 96 ? 13.330 -4.393 -19.791 1.00 68.62 96 ILE A CA 1
ATOM 740 C C . ILE A 1 96 ? 12.053 -3.702 -19.297 1.00 68.62 96 ILE A C 1
ATOM 742 O O . ILE A 1 96 ? 11.619 -3.930 -18.165 1.00 68.62 96 ILE A O 1
ATOM 746 N N . PHE A 1 97 ? 11.418 -2.899 -20.154 1.00 72.06 97 PHE A N 1
ATOM 747 C CA . PHE A 1 97 ? 10.165 -2.222 -19.829 1.00 72.06 97 PHE A CA 1
ATOM 748 C C . PHE A 1 97 ? 9.032 -3.216 -19.531 1.00 72.06 97 PHE A C 1
ATOM 750 O O . PHE A 1 97 ? 8.357 -3.102 -18.507 1.00 72.06 97 PHE A O 1
ATOM 757 N N . LEU A 1 98 ? 8.859 -4.235 -20.378 1.00 77.44 98 LEU A N 1
ATOM 758 C CA . LEU A 1 98 ? 7.867 -5.293 -20.178 1.00 77.44 98 LEU A CA 1
ATOM 759 C C . LEU A 1 98 ? 8.149 -6.109 -18.913 1.00 77.44 98 LEU A C 1
ATOM 761 O O . LEU A 1 98 ? 7.218 -6.390 -18.162 1.00 77.44 98 LEU A O 1
ATOM 765 N N . ALA A 1 99 ? 9.408 -6.445 -18.630 1.00 73.31 99 ALA A N 1
ATOM 766 C CA . ALA A 1 99 ? 9.782 -7.157 -17.409 1.00 73.31 99 ALA A CA 1
ATOM 767 C C . ALA A 1 99 ? 9.452 -6.340 -16.147 1.00 73.31 99 ALA A C 1
ATOM 769 O O . ALA A 1 99 ? 8.887 -6.879 -15.192 1.00 73.31 99 ALA A O 1
ATOM 770 N N . ALA A 1 100 ? 9.730 -5.033 -16.158 1.00 67.81 100 ALA A N 1
ATOM 771 C CA . ALA A 1 100 ? 9.364 -4.127 -15.071 1.00 67.81 100 ALA A CA 1
ATOM 772 C C . ALA A 1 100 ? 7.838 -4.014 -14.905 1.00 67.81 100 ALA A C 1
ATOM 774 O O . ALA A 1 100 ? 7.335 -4.038 -13.779 1.00 67.81 100 ALA A O 1
ATOM 775 N N . LEU A 1 101 ? 7.090 -3.955 -16.013 1.00 72.19 101 LEU A N 1
ATOM 776 C CA . LEU A 1 101 ? 5.627 -3.910 -16.000 1.00 72.19 101 LEU A CA 1
ATOM 777 C C . LEU A 1 101 ? 5.019 -5.213 -15.459 1.00 72.19 101 LEU A C 1
ATOM 779 O O . LEU A 1 101 ? 4.112 -5.173 -14.628 1.00 72.19 101 LEU A O 1
ATOM 783 N N . ILE A 1 102 ? 5.539 -6.369 -15.876 1.00 80.31 102 ILE A N 1
ATOM 784 C CA . ILE A 1 102 ? 5.112 -7.685 -15.378 1.00 80.31 102 ILE A CA 1
ATOM 785 C C . ILE A 1 102 ? 5.398 -7.800 -13.881 1.00 80.31 102 ILE A C 1
ATOM 787 O O . ILE A 1 102 ? 4.525 -8.236 -13.129 1.00 80.31 102 ILE A O 1
ATOM 791 N N . LEU A 1 103 ? 6.578 -7.368 -13.429 1.00 75.31 103 LEU A N 1
ATOM 792 C CA . LEU A 1 103 ? 6.921 -7.338 -12.009 1.00 75.31 103 LEU A CA 1
ATOM 793 C C . LEU A 1 103 ? 5.949 -6.442 -11.229 1.00 75.31 103 LEU A C 1
ATOM 795 O O . LEU A 1 103 ? 5.441 -6.855 -10.188 1.00 75.31 103 LEU A O 1
ATOM 799 N N . LEU A 1 104 ? 5.631 -5.250 -11.743 1.00 71.31 104 LEU A N 1
ATOM 800 C CA . LEU A 1 104 ? 4.663 -4.339 -11.131 1.00 71.31 104 LEU A CA 1
ATOM 801 C C . LEU A 1 104 ? 3.276 -4.992 -11.012 1.00 71.31 104 LEU A C 1
ATOM 803 O O . LEU A 1 104 ? 2.688 -4.992 -9.931 1.00 71.31 104 LEU A O 1
ATOM 807 N N . ILE A 1 105 ? 2.771 -5.595 -12.091 1.00 74.75 105 ILE A N 1
ATOM 808 C CA . ILE A 1 105 ? 1.470 -6.280 -12.105 1.00 74.75 105 ILE A CA 1
ATOM 809 C C . ILE A 1 105 ? 1.476 -7.474 -11.145 1.00 74.75 105 ILE A C 1
ATOM 811 O O . ILE A 1 105 ? 0.541 -7.633 -10.362 1.00 74.75 105 ILE A O 1
ATOM 815 N N . MET A 1 106 ? 2.533 -8.290 -11.142 1.00 79.81 106 MET A N 1
ATOM 816 C CA . MET A 1 106 ? 2.691 -9.407 -10.208 1.00 79.81 106 MET A CA 1
ATOM 817 C C . MET A 1 106 ? 2.640 -8.911 -8.762 1.00 79.81 106 MET A C 1
ATOM 819 O O . MET A 1 106 ? 1.921 -9.475 -7.934 1.00 79.81 106 MET A O 1
ATOM 823 N N . LEU A 1 107 ? 3.355 -7.828 -8.457 1.00 71.56 107 LEU A N 1
ATOM 824 C CA . LEU A 1 107 ? 3.336 -7.214 -7.138 1.00 71.56 107 LEU A CA 1
ATOM 825 C C . LEU A 1 107 ? 1.924 -6.725 -6.776 1.00 71.56 107 LEU A C 1
ATOM 827 O O . LEU A 1 107 ? 1.468 -7.031 -5.673 1.00 71.56 107 LEU A O 1
ATOM 831 N N . LEU A 1 108 ? 1.206 -6.061 -7.685 1.00 70.69 108 LEU A N 1
ATOM 832 C CA . LEU A 1 108 ? -0.181 -5.613 -7.482 1.00 70.69 108 LEU A CA 1
ATOM 833 C C . LEU A 1 108 ? -1.154 -6.780 -7.243 1.00 70.69 108 LEU A C 1
ATOM 835 O O . LEU A 1 108 ? -1.974 -6.726 -6.327 1.00 70.69 108 LEU A O 1
ATOM 839 N N . VAL A 1 109 ? -1.038 -7.871 -8.002 1.00 76.75 109 VAL A N 1
ATOM 840 C CA . VAL A 1 109 ? -1.882 -9.069 -7.840 1.00 76.75 109 VAL A CA 1
ATOM 841 C C . VAL A 1 109 ? -1.604 -9.765 -6.509 1.00 76.75 109 VAL A C 1
ATOM 843 O O . VAL A 1 109 ? -2.538 -10.186 -5.820 1.00 76.75 109 VAL A O 1
ATOM 846 N N . LEU A 1 110 ? -0.334 -9.862 -6.110 1.00 71.50 110 LEU A N 1
ATOM 847 C CA . LEU A 1 110 ? 0.032 -10.359 -4.784 1.00 71.50 110 LEU A CA 1
ATOM 848 C C . LEU A 1 110 ? -0.524 -9.448 -3.673 1.00 71.50 110 LEU A C 1
ATOM 850 O O . LEU A 1 110 ? -0.891 -9.962 -2.619 1.00 71.50 110 LEU A O 1
ATOM 854 N N . ASP A 1 111 ? -0.679 -8.137 -3.920 1.00 60.09 111 ASP A N 1
ATOM 855 C CA . ASP A 1 111 ? -1.322 -7.198 -2.975 1.00 60.09 111 ASP A CA 1
ATOM 856 C C . ASP A 1 111 ? -2.783 -7.536 -2.788 1.00 60.09 111 ASP A C 1
ATOM 858 O O . ASP A 1 111 ? -3.259 -7.716 -1.670 1.00 60.09 111 ASP A O 1
ATOM 862 N N . ALA A 1 112 ? -3.485 -7.671 -3.909 1.00 63.66 112 ALA A N 1
ATOM 863 C CA . ALA A 1 112 ? -4.901 -7.974 -3.915 1.00 63.66 112 ALA A CA 1
ATOM 864 C C . ALA A 1 112 ? -5.177 -9.314 -3.216 1.00 63.66 112 ALA A C 1
ATOM 866 O O . ALA A 1 112 ? -6.156 -9.439 -2.478 1.00 63.66 112 ALA A O 1
ATOM 867 N N . LYS A 1 113 ? -4.293 -10.307 -3.388 1.00 60.56 113 LYS A N 1
ATOM 868 C CA . LYS A 1 113 ? -4.383 -11.595 -2.686 1.00 60.56 113 LYS A CA 1
ATOM 869 C C . LYS A 1 113 ? -4.115 -11.469 -1.186 1.00 60.56 113 LYS A C 1
ATOM 871 O O . LYS A 1 113 ? -4.864 -12.050 -0.406 1.00 60.56 113 LYS A O 1
ATOM 876 N N . GLN A 1 114 ? -3.103 -10.709 -0.766 1.00 54.59 114 GLN A N 1
ATOM 877 C CA . GLN A 1 114 ? -2.805 -10.512 0.659 1.00 54.59 114 GLN A CA 1
ATOM 878 C C . GLN A 1 114 ? -3.896 -9.711 1.383 1.00 54.59 114 GLN A C 1
ATOM 880 O O . GLN A 1 114 ? -4.275 -10.084 2.490 1.00 54.59 114 GLN A O 1
ATOM 885 N N . ARG A 1 115 ? -4.486 -8.698 0.736 1.00 54.19 115 ARG A N 1
ATOM 886 C CA . ARG A 1 115 ? -5.658 -7.974 1.264 1.00 54.19 115 ARG A CA 1
ATOM 887 C C . ARG A 1 115 ? -6.868 -8.894 1.446 1.00 54.19 115 ARG A C 1
ATOM 889 O O . ARG A 1 115 ? -7.554 -8.799 2.458 1.00 54.19 115 ARG A O 1
ATOM 896 N N . LYS A 1 116 ? -7.091 -9.822 0.504 1.00 47.44 116 LYS A N 1
ATOM 897 C CA . LYS A 1 116 ? -8.133 -10.863 0.605 1.00 47.44 116 LYS A CA 1
ATOM 898 C C . LYS A 1 116 ? -7.858 -11.899 1.703 1.00 47.44 116 LYS A C 1
ATOM 900 O O . LYS A 1 116 ? -8.794 -12.457 2.261 1.00 47.44 116 LYS A O 1
ATOM 905 N N . LEU A 1 117 ? -6.589 -12.170 2.010 1.00 45.94 117 LEU A N 1
ATOM 906 C CA . LEU A 1 117 ? -6.190 -13.070 3.097 1.00 45.94 117 LEU A CA 1
ATOM 907 C C . LEU A 1 117 ? -6.329 -12.402 4.470 1.00 45.94 117 LEU A C 1
ATOM 909 O O . LEU A 1 117 ? -6.796 -13.047 5.397 1.00 45.94 117 LEU A O 1
ATOM 913 N N . GLN A 1 118 ? -6.017 -11.108 4.590 1.00 43.53 118 GLN A N 1
ATOM 914 C CA . GLN A 1 118 ? -6.241 -10.339 5.823 1.00 43.53 118 GLN A CA 1
ATOM 915 C C . GLN A 1 118 ? -7.731 -10.123 6.139 1.00 43.53 118 GLN A C 1
ATOM 917 O O . GLN A 1 118 ? -8.083 -9.934 7.296 1.00 43.53 118 GLN A O 1
ATOM 922 N N . THR A 1 119 ? -8.613 -10.201 5.136 1.00 45.12 119 THR A N 1
ATOM 923 C CA . THR A 1 119 ? -10.078 -10.186 5.323 1.00 45.12 119 THR A CA 1
ATOM 924 C C . THR A 1 119 ? -10.677 -11.563 5.617 1.00 45.12 119 THR A C 1
ATOM 926 O O . THR A 1 119 ? -11.839 -11.643 6.003 1.00 45.12 119 THR A O 1
ATOM 929 N N . ARG A 1 120 ? -9.902 -12.651 5.517 1.00 37.16 120 ARG A N 1
ATOM 930 C CA . ARG A 1 120 ? -10.260 -13.944 6.119 1.00 37.16 120 ARG A CA 1
ATOM 931 C C . ARG A 1 120 ? -9.729 -13.986 7.548 1.00 37.16 120 ARG A C 1
ATOM 933 O O . ARG A 1 120 ? -8.816 -14.745 7.861 1.00 37.16 120 ARG A O 1
ATOM 940 N N . LEU A 1 121 ? -10.301 -13.159 8.416 1.00 44.09 121 LEU A N 1
ATOM 941 C CA . LEU A 1 121 ? -10.232 -13.447 9.842 1.00 44.09 121 LEU A CA 1
ATOM 942 C C . LEU A 1 121 ? -10.903 -14.813 10.029 1.00 44.09 121 LEU A C 1
ATOM 944 O O . LEU A 1 121 ? -12.009 -15.032 9.528 1.00 44.09 121 LEU A O 1
ATOM 948 N N . LEU A 1 122 ? -10.200 -15.759 10.661 1.00 47.75 122 LEU A N 1
ATOM 949 C CA . LEU A 1 122 ? -10.848 -16.973 11.149 1.00 47.75 122 LEU A CA 1
ATOM 950 C C . LEU A 1 122 ? -12.087 -16.548 11.952 1.00 47.75 122 LEU A C 1
ATOM 952 O O . LEU A 1 122 ? -12.023 -15.504 12.611 1.00 47.75 122 LEU A O 1
ATOM 956 N N . PRO A 1 123 ? -13.206 -17.293 11.881 1.00 48.12 123 PRO A N 1
ATOM 957 C CA . PRO A 1 123 ? -14.356 -16.988 12.718 1.00 48.12 123 PRO A CA 1
ATOM 958 C C . PRO A 1 123 ? -13.853 -16.870 14.163 1.00 48.12 123 PRO A C 1
ATOM 960 O O . PRO A 1 123 ? -13.149 -17.782 14.610 1.00 48.12 123 PRO A O 1
ATOM 963 N N . PRO A 1 124 ? -14.099 -15.732 14.841 1.00 54.16 124 PRO A N 1
ATOM 964 C CA . PRO A 1 124 ? -13.630 -15.540 16.203 1.00 54.16 124 PRO A CA 1
ATOM 965 C C . PRO A 1 124 ? -14.106 -16.722 17.044 1.00 54.16 124 PRO A C 1
ATOM 967 O O . PRO A 1 124 ? -15.247 -17.172 16.893 1.00 54.16 124 PRO A O 1
ATOM 970 N N . GLU A 1 125 ? -13.217 -17.256 17.884 1.00 55.75 125 GLU A N 1
ATOM 971 C CA . GLU A 1 125 ? -13.611 -18.267 18.861 1.00 55.75 125 GLU A CA 1
ATOM 972 C C . GLU A 1 125 ? -14.840 -17.758 19.626 1.00 55.75 125 GLU A C 1
ATOM 974 O O . GLU A 1 125 ? -14.920 -16.558 19.908 1.00 55.75 125 GLU A O 1
ATOM 979 N N . PRO A 1 126 ? -15.825 -18.624 19.917 1.00 58.44 126 PRO A N 1
ATOM 980 C CA . PRO A 1 126 ? -17.013 -18.214 20.645 1.00 58.44 126 PRO A CA 1
ATOM 981 C C . PRO A 1 126 ? -16.595 -17.645 22.003 1.00 58.44 126 PRO A C 1
ATOM 983 O O . PRO A 1 126 ? -16.172 -18.373 22.900 1.00 58.44 126 PRO A O 1
ATOM 986 N N . VAL A 1 127 ? -16.692 -16.325 22.137 1.00 68.62 127 VAL A N 1
ATOM 987 C CA . VAL A 1 127 ? -16.366 -15.617 23.371 1.00 68.62 127 VAL A CA 1
ATOM 988 C C . VAL A 1 127 ? -17.560 -15.762 24.308 1.00 68.62 127 VAL A C 1
ATOM 990 O O . VAL A 1 127 ? -18.712 -15.591 23.894 1.00 68.62 127 VAL A O 1
ATOM 993 N N . SER A 1 128 ? -17.314 -16.085 25.579 1.00 78.00 128 SER A N 1
ATOM 994 C CA . SER A 1 128 ? -18.392 -16.070 26.572 1.00 78.00 128 SER A CA 1
ATOM 995 C C . SER A 1 128 ? -18.971 -14.655 26.664 1.00 78.00 128 SER A C 1
ATOM 997 O O . SER A 1 128 ? -18.216 -13.675 26.688 1.00 78.00 128 SER A O 1
ATOM 999 N N . ALA A 1 129 ? -20.297 -14.528 26.717 1.00 78.06 129 ALA A N 1
ATOM 1000 C CA . ALA A 1 129 ? -20.956 -13.225 26.760 1.00 78.06 129 ALA A CA 1
ATOM 1001 C C . ALA A 1 129 ? -20.423 -12.364 27.906 1.00 78.06 129 ALA A C 1
ATOM 1003 O O . ALA A 1 129 ? -20.104 -11.196 27.704 1.00 78.06 129 ALA A O 1
ATOM 1004 N N . ASN A 1 130 ? -20.226 -12.967 29.080 1.00 81.00 130 ASN A N 1
ATOM 1005 C CA . ASN A 1 130 ? -19.672 -12.268 30.231 1.00 81.00 130 ASN A CA 1
ATOM 1006 C C . ASN A 1 130 ? -18.280 -11.685 29.937 1.00 81.00 130 ASN A C 1
ATOM 1008 O O . ASN A 1 130 ? -18.069 -10.491 30.125 1.00 81.00 130 ASN A O 1
ATOM 1012 N N . SER A 1 131 ? -17.354 -12.490 29.397 1.00 81.75 131 SER A N 1
ATOM 1013 C CA . SER A 1 131 ? -16.017 -11.987 29.052 1.00 81.75 131 SER A CA 1
ATOM 1014 C C . SER A 1 131 ? -16.065 -10.852 28.027 1.00 81.75 131 SER A C 1
ATOM 1016 O O . SER A 1 131 ? -15.360 -9.866 28.191 1.00 81.75 131 SER A O 1
ATOM 1018 N N . TYR A 1 132 ? -16.950 -10.935 27.029 1.00 83.75 132 TYR A N 1
ATOM 1019 C CA . TYR A 1 132 ? -17.100 -9.893 26.013 1.00 83.75 132 TYR A CA 1
ATOM 1020 C C . TYR A 1 132 ? -17.552 -8.554 26.612 1.00 83.75 132 TYR A C 1
ATOM 1022 O O . TYR A 1 132 ? -16.944 -7.516 26.349 1.00 83.75 132 TYR A O 1
ATOM 1030 N N . PHE A 1 133 ? -18.595 -8.563 27.444 1.00 86.75 133 PHE A N 1
ATOM 1031 C CA . PHE A 1 133 ? -19.106 -7.333 28.052 1.00 86.75 133 PHE A CA 1
ATOM 1032 C C . PHE A 1 133 ? -18.191 -6.792 29.159 1.00 86.75 133 PHE A C 1
ATOM 1034 O O . PHE A 1 133 ? -18.073 -5.576 29.294 1.00 86.75 133 PHE A O 1
ATOM 1041 N N . MET A 1 134 ? -17.476 -7.658 29.885 1.00 86.88 134 MET A N 1
ATOM 1042 C CA . MET A 1 134 ? -16.426 -7.231 30.817 1.00 86.88 134 MET A CA 1
ATOM 1043 C C . MET A 1 134 ? -15.278 -6.526 30.100 1.00 86.88 134 MET A C 1
ATOM 1045 O O . MET A 1 134 ? -14.869 -5.453 30.534 1.00 86.88 134 MET A O 1
ATOM 1049 N N . THR A 1 135 ? -14.811 -7.061 28.968 1.00 84.19 135 THR A N 1
ATOM 1050 C CA . THR A 1 135 ? -13.793 -6.386 28.152 1.00 84.19 135 THR A CA 1
ATOM 1051 C C . THR A 1 135 ? -14.290 -5.034 27.640 1.00 84.19 135 THR A C 1
ATOM 1053 O O . THR A 1 135 ? -13.556 -4.055 27.725 1.00 84.19 135 THR A O 1
ATOM 1056 N N . GLN A 1 136 ? -15.548 -4.929 27.191 1.00 86.12 136 GLN A N 1
ATOM 1057 C CA . GLN A 1 136 ? -16.107 -3.632 26.784 1.00 86.12 136 GLN A CA 1
ATOM 1058 C C . GLN A 1 136 ? -16.162 -2.614 27.932 1.00 86.12 136 GLN A C 1
ATOM 1060 O O . GLN A 1 136 ? -15.872 -1.439 27.713 1.00 86.12 136 GLN A O 1
ATOM 1065 N N . LEU A 1 137 ? -16.494 -3.042 29.156 1.00 89.38 137 LEU A N 1
ATOM 1066 C CA . LEU A 1 137 ? -16.446 -2.168 30.333 1.00 89.38 137 LEU A CA 1
ATOM 1067 C C . LEU A 1 137 ? -15.015 -1.736 30.677 1.00 89.38 137 LEU A C 1
ATOM 1069 O O . LEU A 1 137 ? -14.791 -0.572 31.003 1.00 89.38 137 LEU A O 1
ATOM 1073 N N . GLU A 1 138 ? -14.042 -2.644 30.595 1.00 88.50 138 GLU A N 1
ATOM 1074 C CA . GLU A 1 138 ? -12.627 -2.313 30.803 1.00 88.50 138 GLU A CA 1
ATOM 1075 C C . GLU A 1 138 ? -12.122 -1.311 29.763 1.00 88.50 138 GLU A C 1
ATOM 1077 O O . GLU A 1 138 ? -11.414 -0.364 30.104 1.00 88.50 138 GLU A O 1
ATOM 1082 N N . ASP A 1 139 ? -12.503 -1.483 28.500 1.00 86.12 139 ASP A N 1
ATOM 1083 C CA . ASP A 1 139 ? -12.122 -0.568 27.430 1.00 86.12 139 ASP A CA 1
ATOM 1084 C C . ASP A 1 139 ? -12.788 0.801 27.599 1.00 86.12 139 ASP A C 1
ATOM 1086 O O . ASP A 1 139 ? -12.119 1.824 27.442 1.00 86.12 139 ASP A O 1
ATOM 1090 N N . LEU A 1 140 ? -14.058 0.846 28.019 1.00 86.88 140 LEU A N 1
ATOM 1091 C CA . LEU A 1 140 ? -14.726 2.092 28.401 1.00 86.88 140 LEU A CA 1
ATOM 1092 C C . LEU A 1 140 ? -13.984 2.805 29.545 1.00 86.88 140 LEU A C 1
ATOM 1094 O O . LEU A 1 140 ? -13.822 4.027 29.506 1.00 86.88 140 LEU A O 1
ATOM 1098 N N . GLN A 1 141 ? -13.500 2.060 30.544 1.00 87.31 141 GLN A N 1
ATOM 1099 C CA . GLN A 1 141 ? -12.732 2.619 31.659 1.00 87.31 141 GLN A CA 1
ATOM 1100 C C . GLN A 1 141 ? -11.388 3.200 31.190 1.00 87.31 141 GLN A C 1
ATOM 1102 O O . GLN A 1 141 ? -11.047 4.317 31.578 1.00 87.31 141 GLN A O 1
ATOM 1107 N N . LYS A 1 142 ? -10.661 2.497 30.308 1.00 87.31 142 LYS A N 1
ATOM 1108 C CA . LYS A 1 142 ? -9.375 2.955 29.740 1.00 87.31 142 LYS A CA 1
ATOM 1109 C C . LYS A 1 142 ? -9.498 4.211 28.880 1.00 87.31 142 LYS A C 1
ATOM 1111 O O . LYS A 1 142 ? -8.526 4.946 28.747 1.00 87.31 142 LYS A O 1
ATOM 1116 N N . LYS A 1 143 ? -10.662 4.461 28.269 1.00 85.44 143 LYS A N 1
ATOM 1117 C CA . LYS A 1 143 ? -10.883 5.677 27.469 1.00 85.44 143 LYS A CA 1
ATOM 1118 C C . LYS A 1 143 ? -10.911 6.952 28.318 1.00 85.44 143 LYS A C 1
ATOM 1120 O O . LYS A 1 143 ? -10.805 8.034 27.742 1.00 85.44 143 LYS A O 1
ATOM 1125 N N . GLU A 1 144 ? -11.107 6.853 29.637 1.00 88.88 144 GLU A N 1
ATOM 1126 C CA . GLU A 1 144 ? -11.118 7.996 30.569 1.00 88.88 144 GLU A CA 1
ATOM 1127 C C . GLU A 1 144 ? -12.037 9.156 30.106 1.00 88.88 144 GLU A C 1
ATOM 1129 O O . GLU A 1 144 ? -11.763 10.331 30.339 1.00 88.88 144 GLU A O 1
ATOM 1134 N N . LEU A 1 145 ? -13.146 8.836 29.419 1.00 85.38 145 LEU A N 1
ATOM 1135 C CA . LEU A 1 145 ? -13.995 9.809 28.705 1.00 85.38 145 LEU A CA 1
ATOM 1136 C C . LEU A 1 145 ? -14.501 10.934 29.618 1.00 85.38 145 LEU A C 1
ATOM 1138 O O . LEU A 1 145 ? -14.329 12.114 29.323 1.00 85.38 145 LEU A O 1
ATOM 1142 N N . TRP A 1 146 ? -15.080 10.583 30.769 1.00 85.38 146 TRP A N 1
ATOM 1143 C CA . TRP A 1 146 ? -15.621 11.575 31.701 1.00 85.38 146 TRP A CA 1
ATOM 1144 C C . TRP A 1 146 ? -14.528 12.444 32.344 1.00 85.38 146 TRP A C 1
ATOM 1146 O O . TRP A 1 146 ? -14.783 13.604 32.649 1.00 85.38 146 TRP A O 1
ATOM 1156 N N . GLN A 1 147 ? -13.297 11.937 32.478 1.00 87.69 147 GLN A N 1
ATOM 1157 C CA . GLN A 1 147 ? -12.153 12.710 32.983 1.00 87.69 147 GLN A CA 1
ATOM 1158 C C . GLN A 1 147 ? -11.650 13.725 31.946 1.00 87.69 147 GLN A C 1
ATOM 1160 O O . GLN A 1 147 ? -11.114 14.772 32.307 1.00 87.69 147 GLN A O 1
ATOM 1165 N N . ARG A 1 148 ? -11.870 13.448 30.655 1.00 86.06 148 ARG A N 1
ATOM 1166 C CA . ARG A 1 148 ? -11.574 14.349 29.529 1.00 86.06 148 ARG A CA 1
ATOM 1167 C C . ARG A 1 148 ? -12.697 15.358 29.240 1.00 86.06 148 ARG A C 1
ATOM 1169 O O . ARG A 1 148 ? -12.582 16.135 28.298 1.00 86.06 148 ARG A O 1
ATOM 1176 N N . GLY A 1 149 ? -13.767 15.365 30.041 1.00 83.06 149 GLY A N 1
ATOM 1177 C CA . GLY A 1 149 ? -14.952 16.209 29.834 1.00 83.06 149 GLY A CA 1
ATOM 1178 C C . GLY A 1 149 ? -15.978 15.626 28.851 1.00 83.06 149 GLY A C 1
ATOM 1179 O O . GLY A 1 149 ? -17.018 16.232 28.603 1.00 83.06 149 GLY A O 1
ATOM 1180 N N . GLU A 1 150 ? -15.749 14.419 28.325 1.00 85.94 150 GLU A N 1
ATOM 1181 C CA . GLU A 1 150 ? -16.640 13.705 27.394 1.00 85.94 150 GLU A CA 1
ATOM 1182 C C . GLU A 1 150 ? -17.710 12.896 28.167 1.00 85.94 150 GLU A C 1
ATOM 1184 O O . GLU A 1 150 ? -17.972 11.719 27.912 1.00 85.94 150 GLU A O 1
ATOM 1189 N N . VAL A 1 151 ? -18.362 13.530 29.152 1.00 87.00 151 VAL A N 1
ATOM 1190 C CA . VAL A 1 151 ? -19.291 12.878 30.101 1.00 87.00 151 VAL A CA 1
ATOM 1191 C C . VAL A 1 151 ? -20.506 12.240 29.411 1.00 87.00 151 VAL A C 1
ATOM 1193 O O . VAL A 1 151 ? -20.959 11.160 29.795 1.00 87.00 151 VAL A O 1
ATOM 1196 N N . LYS A 1 152 ? -21.045 12.894 28.377 1.00 86.12 152 LYS A N 1
ATOM 1197 C CA . LYS A 1 152 ? -22.210 12.386 27.631 1.00 86.12 152 LYS A CA 1
ATOM 1198 C C . LYS A 1 152 ? -21.880 11.142 26.821 1.00 86.12 152 LYS A C 1
ATOM 1200 O O . LYS A 1 152 ? -22.722 10.254 26.702 1.00 86.12 152 LYS A O 1
ATOM 1205 N N . GLU A 1 153 ? -20.676 11.095 26.263 1.00 85.00 153 GLU A N 1
ATOM 1206 C CA . GLU A 1 153 ? -20.190 9.958 25.487 1.00 85.00 153 GLU A CA 1
ATOM 1207 C C . GLU A 1 153 ? -19.965 8.759 26.403 1.00 85.00 153 GLU A C 1
ATOM 1209 O O . GLU A 1 153 ? -20.482 7.681 26.125 1.00 85.00 153 GLU A O 1
ATOM 1214 N N . TYR A 1 154 ? -19.350 8.989 27.567 1.00 89.25 154 TYR A N 1
ATOM 1215 C CA . TYR A 1 154 ? -19.182 7.971 28.601 1.00 89.25 154 TYR A CA 1
ATOM 1216 C C . TYR A 1 154 ? -20.499 7.282 28.986 1.00 89.25 154 TYR A C 1
ATOM 1218 O O . TYR A 1 154 ? -20.603 6.058 28.936 1.00 89.25 154 TYR A O 1
ATOM 1226 N N . HIS A 1 155 ? -21.529 8.062 29.333 1.00 88.44 155 HIS A N 1
ATOM 1227 C CA . HIS A 1 155 ? -22.829 7.507 29.732 1.00 88.44 155 HIS A CA 1
ATOM 1228 C C . HIS A 1 155 ? -23.619 6.916 28.561 1.00 88.44 155 HIS A C 1
ATOM 1230 O O . HIS A 1 155 ? -24.386 5.974 28.759 1.00 88.44 155 HIS A O 1
ATOM 1236 N N . SER A 1 156 ? -23.411 7.417 27.339 1.00 88.62 156 SER A N 1
ATOM 1237 C CA . SER A 1 156 ? -24.006 6.827 26.134 1.00 88.62 156 SER A CA 1
ATOM 1238 C C . SER A 1 156 ? -23.413 5.449 25.838 1.00 88.62 156 SER A C 1
ATOM 1240 O O . SER A 1 156 ? -24.172 4.514 25.587 1.00 88.62 156 SER A O 1
ATOM 1242 N N . GLU A 1 157 ? -22.087 5.298 25.919 1.00 88.81 157 GLU A N 1
ATOM 1243 C CA . GLU A 1 157 ? -21.419 4.000 25.767 1.00 88.81 157 GLU A CA 1
ATOM 1244 C C . GLU A 1 157 ? -21.786 3.038 26.906 1.00 88.81 157 GLU A C 1
ATOM 1246 O O . GLU A 1 157 ? -22.103 1.878 26.645 1.00 88.81 157 GLU A O 1
ATOM 1251 N N . LEU A 1 158 ? -21.828 3.511 28.158 1.00 90.81 158 LEU A N 1
ATOM 1252 C CA . LEU A 1 158 ? -22.215 2.689 29.310 1.00 90.81 158 LEU A CA 1
ATOM 1253 C C . LEU A 1 158 ? -23.651 2.146 29.175 1.00 90.81 158 LEU A C 1
ATOM 1255 O O . LEU A 1 158 ? -23.885 0.955 29.387 1.00 90.81 158 LEU A O 1
ATOM 1259 N N . SER A 1 159 ? -24.600 2.999 28.767 1.00 90.75 159 SER A N 1
ATOM 1260 C CA . SER A 1 159 ? -25.992 2.602 28.498 1.00 90.75 159 SER A CA 1
ATOM 1261 C C . SER A 1 159 ? -26.077 1.607 27.337 1.00 90.75 159 SER A C 1
ATOM 1263 O O . SER A 1 159 ? -26.810 0.621 27.417 1.00 90.75 159 SER A O 1
ATOM 1265 N N . LEU A 1 160 ? -25.284 1.807 26.278 1.00 90.75 160 LEU A N 1
ATOM 1266 C CA . LEU A 1 160 ? -25.237 0.901 25.129 1.00 90.75 160 LEU A CA 1
ATOM 1267 C C . LEU A 1 160 ? -24.735 -0.497 25.519 1.00 90.75 160 LEU A C 1
ATOM 1269 O O . LEU A 1 160 ? -25.335 -1.492 25.113 1.00 90.75 160 LEU A O 1
ATOM 1273 N N . ILE A 1 161 ? -23.672 -0.575 26.327 1.00 91.00 161 ILE A N 1
ATOM 1274 C CA . ILE A 1 161 ? -23.130 -1.842 26.840 1.00 91.00 161 ILE A CA 1
ATOM 1275 C C . ILE A 1 161 ? -24.198 -2.578 27.657 1.00 91.00 161 ILE A C 1
ATOM 1277 O O . ILE A 1 161 ? -24.435 -3.763 27.414 1.00 91.00 161 ILE A O 1
ATOM 1281 N N . LEU A 1 162 ? -24.885 -1.880 28.570 1.00 91.69 162 LEU A N 1
ATOM 1282 C CA . LEU A 1 162 ? -25.953 -2.466 29.387 1.00 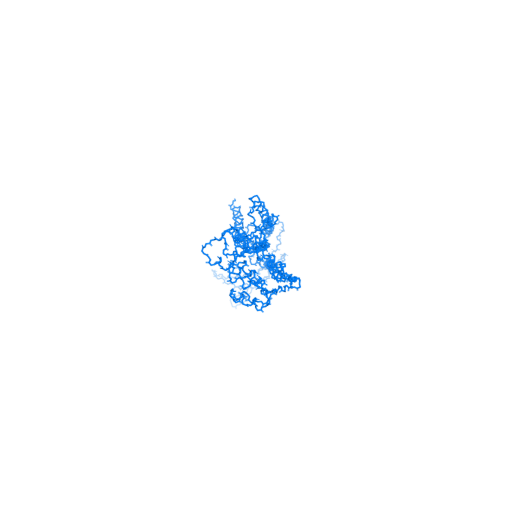91.69 162 LEU A CA 1
ATOM 1283 C C . LEU A 1 162 ? -27.129 -2.956 28.529 1.00 91.69 162 LEU A C 1
ATOM 1285 O O . LEU A 1 162 ? -27.579 -4.088 28.690 1.00 91.69 162 LEU A O 1
ATOM 1289 N N . ARG A 1 163 ? -27.617 -2.139 27.588 1.00 92.75 163 ARG A N 1
ATOM 1290 C CA . ARG A 1 163 ? -28.728 -2.510 26.694 1.00 92.75 163 ARG A CA 1
ATOM 1291 C C . ARG A 1 163 ? -28.372 -3.721 25.833 1.00 92.75 163 ARG A C 1
ATOM 1293 O O . ARG A 1 163 ? -29.150 -4.667 25.758 1.00 92.75 163 ARG A O 1
ATOM 1300 N N . ASN A 1 164 ? -27.175 -3.742 25.253 1.00 90.12 164 ASN A N 1
ATOM 1301 C CA . ASN A 1 164 ? -26.711 -4.882 24.467 1.00 90.12 164 ASN A CA 1
ATOM 1302 C C . ASN A 1 164 ? -26.569 -6.145 25.338 1.00 90.12 164 ASN A C 1
ATOM 1304 O O . ASN A 1 164 ? -26.978 -7.228 24.924 1.00 90.12 164 ASN A O 1
ATOM 1308 N N . TYR A 1 165 ? -26.085 -6.017 26.580 1.00 90.19 165 TYR A N 1
ATOM 1309 C CA . TYR A 1 165 ? -26.062 -7.134 27.529 1.00 90.19 165 TYR A CA 1
ATOM 1310 C C . TYR A 1 165 ? -27.464 -7.711 27.765 1.00 90.19 165 TYR A C 1
ATOM 1312 O O . TYR A 1 165 ? -27.653 -8.925 27.652 1.00 90.19 165 TYR A O 1
ATOM 1320 N N . LEU A 1 166 ? -28.456 -6.851 28.024 1.00 89.81 166 LEU A N 1
ATOM 1321 C CA . LEU A 1 166 ? -29.847 -7.271 28.220 1.00 89.81 166 LEU A CA 1
ATOM 1322 C C . LEU A 1 166 ? -30.409 -7.999 26.990 1.00 89.81 166 LEU A C 1
ATOM 1324 O O . LEU A 1 166 ? -31.102 -9.011 27.123 1.00 89.81 166 LEU A O 1
ATOM 1328 N N . GLU A 1 167 ? -30.063 -7.540 25.793 1.00 90.00 167 GLU A N 1
ATOM 1329 C CA . GLU A 1 167 ? -30.513 -8.144 24.542 1.00 90.00 167 GLU A CA 1
ATOM 1330 C C . GLU A 1 167 ? -29.882 -9.508 24.271 1.00 90.00 167 GLU A C 1
ATOM 1332 O O . GLU A 1 167 ? -30.581 -10.467 23.928 1.00 90.00 167 GLU A O 1
ATOM 1337 N N . GLN A 1 168 ? -28.579 -9.651 24.506 1.00 87.12 168 GLN A N 1
ATOM 1338 C CA . GLN A 1 168 ? -27.908 -10.933 24.305 1.00 87.12 168 GLN A CA 1
ATOM 1339 C C . GLN A 1 168 ? -28.283 -11.964 25.375 1.00 87.12 168 GLN A C 1
ATOM 1341 O O . GLN A 1 168 ? -28.510 -13.132 25.046 1.00 87.12 168 GLN A O 1
ATOM 1346 N N . ARG A 1 169 ? -28.363 -11.547 26.646 1.00 85.19 169 ARG A N 1
ATOM 1347 C CA . ARG A 1 169 ? -28.577 -12.443 27.794 1.00 85.19 169 ARG A CA 1
ATOM 1348 C C . ARG A 1 169 ? -30.038 -12.799 28.026 1.00 85.19 169 ARG A C 1
ATOM 1350 O O . ARG A 1 169 ? -30.331 -13.955 28.340 1.00 85.19 169 ARG A O 1
ATOM 1357 N N . TYR A 1 170 ? -30.927 -11.817 27.898 1.00 86.50 170 TYR A N 1
ATOM 1358 C CA . TYR A 1 170 ? -32.344 -11.941 28.245 1.00 86.50 170 TYR A CA 1
ATOM 1359 C C . TYR A 1 170 ? -33.273 -11.834 27.034 1.00 86.50 170 TYR A C 1
ATOM 1361 O O . TYR A 1 170 ? -34.484 -11.964 27.197 1.00 86.50 170 TYR A O 1
ATOM 1369 N N . ARG A 1 171 ? -32.729 -11.646 25.820 1.00 86.44 171 ARG A N 1
ATOM 1370 C CA . ARG A 1 171 ? -33.499 -11.555 24.563 1.00 86.44 171 ARG A CA 1
ATOM 1371 C C . ARG A 1 171 ? -34.540 -10.428 24.566 1.00 86.44 171 ARG A C 1
ATOM 1373 O O . ARG A 1 171 ? -35.567 -10.526 23.901 1.00 86.44 171 ARG A O 1
ATOM 1380 N N . ILE A 1 172 ? -34.254 -9.350 25.295 1.00 87.06 172 ILE A N 1
ATOM 1381 C CA . ILE A 1 172 ? -35.049 -8.116 25.321 1.00 87.06 172 ILE A CA 1
ATOM 1382 C C . ILE A 1 172 ? -34.458 -7.155 24.287 1.00 87.06 172 ILE A C 1
ATOM 1384 O O . ILE A 1 172 ? -33.276 -6.859 24.379 1.00 87.06 172 ILE A O 1
ATOM 1388 N N . GLN A 1 173 ? -35.246 -6.637 23.341 1.00 87.56 173 GLN A N 1
ATOM 1389 C CA . GLN A 1 173 ? -34.787 -5.708 22.284 1.00 87.56 173 GLN A CA 1
ATOM 1390 C C . GLN A 1 173 ? -34.438 -4.309 22.838 1.00 87.56 173 GLN A C 1
ATOM 1392 O O . GLN A 1 173 ? -35.071 -3.304 22.514 1.00 87.56 173 GLN A O 1
ATOM 1397 N N . ALA A 1 174 ? -33.465 -4.230 23.743 1.00 88.62 174 ALA A N 1
ATOM 1398 C CA . ALA A 1 174 ? -33.175 -3.047 24.545 1.00 88.62 174 ALA A CA 1
ATOM 1399 C C . ALA A 1 174 ? -32.458 -1.933 23.765 1.00 88.62 174 ALA A C 1
ATOM 1401 O O . ALA A 1 174 ? -32.498 -0.772 24.185 1.00 88.62 174 ALA A O 1
ATOM 1402 N N . LEU A 1 175 ? -31.815 -2.252 22.638 1.00 87.44 175 LEU A N 1
ATOM 1403 C CA . LEU A 1 175 ? -31.205 -1.245 21.767 1.00 87.44 175 LEU A CA 1
ATOM 1404 C C . LEU A 1 175 ? -32.251 -0.397 21.030 1.00 87.44 175 LEU A C 1
ATOM 1406 O O . LEU A 1 175 ? -32.037 0.799 20.840 1.00 87.44 175 LEU A O 1
ATOM 1410 N N . GLU A 1 176 ? -33.385 -0.997 20.665 1.00 86.25 176 GLU A N 1
ATOM 1411 C CA . GLU A 1 176 ? -34.470 -0.341 19.918 1.00 86.25 176 GLU A CA 1
ATOM 1412 C C . GLU A 1 176 ? -35.615 0.147 20.819 1.00 86.25 176 GLU A C 1
ATOM 1414 O O . GLU A 1 176 ? -36.487 0.888 20.371 1.00 86.25 176 GLU A O 1
ATOM 1419 N N . SER A 1 177 ? -35.601 -0.238 22.098 1.00 87.06 177 SER A N 1
ATOM 1420 C CA . SER A 1 177 ? -36.655 0.089 23.061 1.00 87.06 177 SER A CA 1
ATOM 1421 C C . SER A 1 177 ? -36.326 1.318 23.909 1.00 87.06 177 SER A C 1
ATOM 1423 O O . SER A 1 177 ? -35.180 1.579 24.294 1.00 87.06 177 SER A O 1
ATOM 1425 N N . THR A 1 178 ? -37.361 2.055 24.296 1.00 89.88 178 THR A N 1
ATOM 1426 C CA . THR A 1 178 ? -37.259 3.098 25.325 1.00 89.88 178 THR A CA 1
ATOM 1427 C C . THR A 1 178 ? -37.055 2.487 26.714 1.00 89.88 178 THR A C 1
ATOM 1429 O O . THR A 1 178 ? -37.383 1.329 26.968 1.00 89.88 178 THR A O 1
ATOM 1432 N N . THR A 1 179 ? -36.546 3.272 27.665 1.00 90.12 179 THR A N 1
ATOM 1433 C CA . THR A 1 179 ? -36.292 2.793 29.037 1.00 90.12 179 THR A CA 1
ATOM 1434 C C . THR A 1 179 ? -37.553 2.269 29.725 1.00 90.12 179 THR A C 1
ATOM 1436 O O . THR A 1 179 ? -37.506 1.241 30.395 1.00 90.12 179 THR A O 1
ATOM 1439 N N . SER A 1 180 ? -38.712 2.890 29.493 1.00 89.62 180 SER A N 1
ATOM 1440 C CA . SER A 1 180 ? -39.994 2.402 30.017 1.00 89.62 180 SER A CA 1
ATOM 1441 C C . SER A 1 180 ? -40.409 1.051 29.421 1.00 89.62 180 SER A C 1
ATOM 1443 O O . SER A 1 180 ? -40.933 0.200 30.139 1.00 89.62 180 SER A O 1
ATOM 1445 N N . GLU A 1 181 ? -40.162 0.830 28.128 1.00 91.44 181 GLU A N 1
ATOM 1446 C CA . GLU A 1 181 ? -40.444 -0.447 27.458 1.00 91.44 181 GLU A CA 1
ATOM 1447 C C . GLU A 1 181 ? -39.515 -1.557 27.954 1.00 91.44 181 GLU A C 1
ATOM 1449 O O . GLU A 1 181 ? -39.988 -2.657 28.240 1.00 91.44 181 GLU A O 1
ATOM 1454 N N . ILE A 1 182 ? -38.228 -1.251 28.157 1.00 92.31 182 ILE A N 1
ATOM 1455 C CA . ILE A 1 182 ? -37.254 -2.192 28.729 1.00 92.31 182 ILE A CA 1
ATOM 1456 C C . ILE A 1 182 ? -37.698 -2.634 30.124 1.00 92.31 182 ILE A C 1
ATOM 1458 O O . ILE A 1 182 ? -37.738 -3.830 30.404 1.00 92.31 182 ILE A O 1
ATOM 1462 N N . LEU A 1 183 ? -38.093 -1.697 30.990 1.00 91.56 183 LEU A N 1
ATOM 1463 C CA . LEU A 1 183 ? -38.549 -2.018 32.347 1.00 91.56 183 LEU A CA 1
ATOM 1464 C C . LEU A 1 183 ? -39.824 -2.860 32.355 1.00 91.56 183 LEU A C 1
ATOM 1466 O O . LEU A 1 183 ? -39.956 -3.778 33.166 1.00 91.56 183 LEU A O 1
ATOM 1470 N N . ASN A 1 184 ? -40.751 -2.598 31.434 1.00 89.94 184 ASN A N 1
ATOM 1471 C CA . ASN A 1 184 ? -41.942 -3.428 31.282 1.00 89.94 184 ASN A CA 1
ATOM 1472 C C . ASN A 1 184 ? -41.591 -4.844 30.803 1.00 89.94 184 ASN A C 1
ATOM 1474 O O . ASN A 1 184 ? -42.142 -5.807 31.336 1.00 89.94 184 ASN A O 1
ATOM 1478 N N . ALA A 1 185 ? -40.654 -4.982 29.861 1.00 89.38 185 ALA A N 1
ATOM 1479 C CA . ALA A 1 185 ? -40.176 -6.281 29.395 1.00 89.38 185 ALA A CA 1
ATOM 1480 C C . ALA A 1 185 ? -39.460 -7.064 30.510 1.00 89.38 185 ALA A C 1
ATOM 1482 O O . ALA A 1 185 ? -39.717 -8.255 30.676 1.00 89.38 185 ALA A O 1
ATOM 1483 N N . LEU A 1 186 ? -38.634 -6.396 31.325 1.00 88.81 186 LEU A N 1
ATOM 1484 C CA . LEU A 1 186 ? -37.943 -6.993 32.478 1.00 88.81 186 LEU A CA 1
ATOM 1485 C C . LEU A 1 186 ? -38.923 -7.524 33.536 1.00 88.81 186 LEU A C 1
ATOM 1487 O O . LEU A 1 186 ? -38.760 -8.632 34.044 1.00 88.81 186 LEU A O 1
ATOM 1491 N N . ARG A 1 187 ? -39.991 -6.772 33.830 1.00 88.12 187 ARG A N 1
ATOM 1492 C CA . ARG A 1 187 ? -41.048 -7.207 34.765 1.00 88.12 187 ARG A CA 1
ATOM 1493 C C . ARG A 1 187 ? -41.806 -8.438 34.262 1.00 88.12 187 ARG A C 1
ATOM 1495 O O . ARG A 1 187 ? -42.295 -9.223 35.068 1.00 88.12 187 ARG A O 1
ATOM 1502 N N . GLN A 1 188 ? -41.915 -8.606 32.945 1.00 85.62 188 GLN A N 1
ATOM 1503 C CA . GLN A 1 188 ? -42.597 -9.745 32.323 1.00 85.62 188 GLN A CA 1
ATOM 1504 C C . GLN A 1 188 ? -41.691 -10.975 32.169 1.00 85.62 188 GLN A C 1
ATOM 1506 O O . GLN A 1 188 ? -42.198 -12.093 32.113 1.00 85.62 188 GLN A O 1
ATOM 1511 N N . SER A 1 189 ? -40.367 -10.796 32.127 1.00 80.94 189 SER A N 1
ATOM 1512 C CA . SER A 1 189 ? -39.390 -11.873 31.910 1.00 80.94 189 SER A CA 1
ATOM 1513 C C . SER A 1 189 ? -38.948 -12.599 33.187 1.00 80.94 189 SER A C 1
ATOM 1515 O O . SER A 1 189 ? -38.106 -13.494 33.120 1.00 80.94 189 SER A O 1
ATOM 1517 N N . GLY A 1 190 ? -39.554 -12.275 34.335 1.00 78.75 190 GLY A N 1
ATOM 1518 C CA . GLY A 1 190 ? -39.373 -13.009 35.591 1.00 78.75 190 GLY A CA 1
ATOM 1519 C C . GLY A 1 190 ? -38.272 -12.475 36.509 1.00 78.75 190 GLY A C 1
ATOM 1520 O O . GLY A 1 190 ? -37.907 -13.170 37.455 1.00 78.75 190 GLY A O 1
ATOM 1521 N N . PHE A 1 191 ? -37.766 -11.261 36.264 1.00 84.06 191 PHE A N 1
ATOM 1522 C CA . PHE A 1 191 ? -36.874 -10.580 37.205 1.00 84.06 191 PHE A CA 1
ATOM 1523 C C . PHE A 1 191 ? -37.575 -10.296 38.532 1.00 84.06 191 PHE A C 1
ATOM 1525 O O . PHE A 1 191 ? -38.772 -9.985 38.578 1.00 84.06 191 PHE A O 1
ATOM 1532 N N . ASN A 1 192 ? -36.817 -10.371 39.623 1.00 86.00 192 ASN A N 1
ATOM 1533 C CA . ASN A 1 192 ? -37.339 -10.003 40.929 1.00 86.00 192 ASN A CA 1
ATOM 1534 C C . ASN A 1 192 ? -37.460 -8.470 41.048 1.00 86.00 192 ASN A C 1
ATOM 1536 O O . ASN A 1 192 ? -36.871 -7.701 40.287 1.00 86.00 192 ASN A O 1
ATOM 1540 N N . ARG A 1 193 ? -38.244 -8.004 42.024 1.00 85.69 193 ARG A N 1
ATOM 1541 C CA . ARG A 1 193 ? -38.508 -6.568 42.194 1.00 85.69 193 ARG A CA 1
ATOM 1542 C C . ARG A 1 193 ? -37.235 -5.745 42.435 1.00 85.69 193 ARG A C 1
ATOM 1544 O O . ARG A 1 193 ? -37.153 -4.633 41.931 1.00 85.69 193 ARG A O 1
ATOM 1551 N N . GLN A 1 194 ? -36.269 -6.288 43.172 1.00 85.56 194 GLN A N 1
ATOM 1552 C CA . GLN A 1 194 ? -35.024 -5.589 43.497 1.00 85.56 194 GLN A CA 1
ATOM 1553 C C . GLN A 1 194 ? -34.133 -5.419 42.260 1.00 85.56 194 GLN A C 1
ATOM 1555 O O . GLN A 1 194 ? -33.612 -4.334 42.036 1.00 85.56 194 GLN A O 1
ATOM 1560 N N . GLU A 1 195 ? -34.020 -6.446 41.416 1.00 83.94 195 GLU A N 1
ATOM 1561 C CA . GLU A 1 195 ? -33.248 -6.392 40.167 1.00 83.94 195 GLU A CA 1
ATOM 1562 C C . GLU A 1 195 ? -33.854 -5.393 39.172 1.00 83.94 195 GLU A C 1
ATOM 1564 O O . GLU A 1 195 ? -33.133 -4.671 38.484 1.00 83.94 195 GLU A O 1
ATOM 1569 N N . VAL A 1 196 ? -35.189 -5.321 39.107 1.00 88.06 196 VAL A N 1
ATOM 1570 C CA . VAL A 1 196 ? -35.880 -4.323 38.278 1.00 88.06 196 VAL A CA 1
ATOM 1571 C C . VAL A 1 196 ? -35.641 -2.911 38.810 1.00 88.06 196 VAL A C 1
ATOM 1573 O O . VAL A 1 196 ? -35.407 -2.014 38.007 1.00 88.06 196 VAL A O 1
ATOM 1576 N N . GLU A 1 197 ? -35.685 -2.701 40.128 1.00 87.94 197 GLU A N 1
ATOM 1577 C CA . GLU A 1 197 ? -35.412 -1.396 40.751 1.00 87.94 197 GLU A CA 1
ATOM 1578 C C . GLU A 1 197 ? -33.954 -0.946 40.515 1.00 87.94 197 GLU A C 1
ATOM 1580 O O . GLU A 1 197 ? -33.712 0.224 40.215 1.00 87.94 197 GLU A O 1
ATOM 1585 N N . GLU A 1 198 ? -32.989 -1.869 40.559 1.00 86.69 198 GLU A N 1
ATOM 1586 C CA . GLU A 1 198 ? -31.579 -1.596 40.246 1.00 86.69 198 GLU A CA 1
ATOM 1587 C C . GLU A 1 198 ? -31.377 -1.208 38.769 1.00 86.69 198 GLU A C 1
ATOM 1589 O O . GLU A 1 198 ? -30.724 -0.204 38.464 1.00 86.69 198 GLU A O 1
ATOM 1594 N N . LEU A 1 199 ? -31.982 -1.955 37.838 1.00 89.06 199 LEU A N 1
ATOM 1595 C CA . LEU A 1 199 ? -31.931 -1.650 36.402 1.00 89.06 199 LEU A CA 1
ATOM 1596 C C . LEU A 1 199 ? -32.683 -0.365 36.043 1.00 89.06 199 LEU A C 1
ATOM 1598 O O . LEU A 1 199 ? -32.258 0.366 35.147 1.00 89.06 199 LEU A O 1
ATOM 1602 N N . GLU A 1 200 ? -33.783 -0.075 36.737 1.00 90.69 200 GLU A N 1
ATOM 1603 C CA . GLU A 1 200 ? -34.529 1.176 36.605 1.00 90.69 200 GLU A CA 1
ATOM 1604 C C . GLU A 1 200 ? -33.652 2.364 36.970 1.00 90.69 200 GLU A C 1
ATOM 1606 O O . GLU A 1 200 ? -33.527 3.294 36.168 1.00 90.69 200 GLU A O 1
ATOM 1611 N N . TRP A 1 201 ? -32.981 2.289 38.119 1.00 89.00 201 TRP A N 1
ATOM 1612 C CA . TRP A 1 201 ? -32.028 3.309 38.523 1.00 89.00 201 TRP A CA 1
ATOM 1613 C C . TRP A 1 201 ? -30.918 3.467 37.477 1.00 89.00 201 TRP A C 1
ATOM 1615 O O . TRP A 1 201 ? -30.695 4.577 37.004 1.00 89.00 201 TRP A O 1
ATOM 1625 N N . LEU A 1 202 ? -30.280 2.382 37.030 1.00 88.56 202 LEU A N 1
ATOM 1626 C CA . LEU A 1 202 ? -29.189 2.424 36.044 1.00 88.56 202 LEU A CA 1
ATOM 1627 C C . LEU A 1 202 ? -29.585 3.044 34.693 1.00 88.56 202 LEU A C 1
ATOM 1629 O O . LEU A 1 202 ? -28.900 3.942 34.186 1.00 88.56 202 LEU A O 1
ATOM 1633 N N . LEU A 1 203 ? -30.684 2.578 34.096 1.00 89.62 203 LEU A N 1
ATOM 1634 C CA . LEU A 1 203 ? -31.130 3.040 32.778 1.00 89.62 203 LEU A CA 1
ATOM 1635 C C . LEU A 1 203 ? -31.609 4.494 32.826 1.00 89.62 203 LEU A C 1
ATOM 1637 O O . LEU A 1 203 ? -31.277 5.277 31.939 1.00 89.62 203 LEU A O 1
ATOM 1641 N N . GLN A 1 204 ? -32.340 4.886 33.875 1.00 88.00 204 GLN A N 1
ATOM 1642 C CA . GLN A 1 204 ? -32.787 6.274 34.033 1.00 88.00 204 GLN A CA 1
ATOM 1643 C C . GLN A 1 204 ? -31.614 7.217 34.304 1.00 88.00 204 GLN A C 1
ATOM 1645 O O . GLN A 1 204 ? -31.572 8.317 33.760 1.00 88.00 204 GLN A O 1
ATOM 1650 N N . THR A 1 205 ? -30.652 6.782 35.115 1.00 83.75 205 THR A N 1
ATOM 1651 C CA . THR A 1 205 ? -29.480 7.574 35.508 1.00 83.75 205 THR A CA 1
ATOM 1652 C C . THR A 1 205 ? -28.577 7.852 34.307 1.00 83.75 205 THR A C 1
ATOM 1654 O O . THR A 1 205 ? -28.217 9.003 34.057 1.00 83.75 205 THR A O 1
ATOM 1657 N N . THR A 1 206 ? -28.261 6.827 33.512 1.00 83.81 206 THR A N 1
ATOM 1658 C CA . THR A 1 206 ? -27.429 6.975 32.302 1.00 83.81 206 THR A CA 1
ATOM 1659 C C . THR A 1 206 ? -28.120 7.809 31.219 1.00 83.81 206 THR A C 1
ATOM 1661 O O . THR A 1 206 ? -27.499 8.707 30.638 1.00 83.81 206 THR A O 1
ATOM 1664 N N . ASP A 1 207 ? -29.421 7.599 30.995 1.00 84.75 207 ASP A N 1
ATOM 1665 C CA . ASP A 1 207 ? -30.200 8.403 30.051 1.00 84.75 207 ASP A CA 1
ATOM 1666 C C . ASP A 1 207 ? -30.326 9.864 30.517 1.00 84.75 207 ASP A C 1
ATOM 1668 O O . ASP A 1 207 ? -30.195 10.783 29.707 1.00 84.75 207 ASP A O 1
ATOM 1672 N N . LEU A 1 208 ? -30.517 10.113 31.817 1.00 84.44 208 LEU A N 1
ATOM 1673 C CA . LEU A 1 208 ? -30.606 11.469 32.360 1.00 84.44 208 LEU A CA 1
ATOM 1674 C C . LEU A 1 208 ? -29.321 12.252 32.094 1.00 84.44 208 LEU A C 1
ATOM 1676 O O . LEU A 1 208 ? -29.396 13.397 31.656 1.00 84.44 208 LEU A O 1
ATOM 1680 N N . VAL A 1 209 ? -28.148 11.647 32.285 1.00 84.44 209 VAL A N 1
ATOM 1681 C CA . VAL A 1 209 ? -26.859 12.332 32.080 1.00 84.44 209 VAL A CA 1
ATOM 1682 C C . VAL A 1 209 ? -26.605 12.642 30.606 1.00 84.44 209 VAL A C 1
ATOM 1684 O O . VAL A 1 209 ? -26.072 13.705 30.280 1.00 84.44 209 VAL A O 1
ATOM 1687 N N . LYS A 1 210 ? -27.047 11.768 29.696 1.00 76.75 210 LYS A N 1
ATOM 1688 C CA . LYS A 1 210 ? -26.984 12.008 28.246 1.00 76.75 210 LYS A CA 1
ATOM 1689 C C . LYS A 1 210 ? -27.737 13.284 27.840 1.00 76.75 210 LYS A C 1
ATOM 1691 O O . LYS A 1 210 ? -27.299 13.992 26.927 1.00 76.75 210 LYS A O 1
ATOM 1696 N N . PHE A 1 211 ? -28.833 13.605 28.532 1.00 75.94 211 PHE A N 1
ATOM 1697 C CA . PHE A 1 211 ? -29.666 14.782 28.256 1.00 75.94 211 PHE A CA 1
ATOM 1698 C C . PHE A 1 211 ? -29.457 15.952 29.232 1.00 75.94 211 PHE A C 1
ATOM 1700 O O . PHE A 1 211 ? -29.912 17.067 28.956 1.00 75.94 211 PHE A O 1
ATOM 1707 N N . ALA A 1 212 ? -28.752 15.741 30.344 1.00 76.56 212 ALA A N 1
ATOM 1708 C CA . ALA A 1 212 ? -28.519 16.757 31.359 1.00 76.56 212 ALA A CA 1
ATOM 1709 C C . ALA A 1 212 ? -27.628 17.897 30.843 1.00 76.56 212 ALA A C 1
ATOM 1711 O O . ALA A 1 212 ? -26.729 17.725 30.012 1.00 76.56 212 ALA A O 1
ATOM 1712 N N . ARG A 1 213 ? -27.891 19.100 31.366 1.00 70.00 213 ARG A N 1
ATOM 1713 C CA . ARG A 1 213 ? -27.037 20.283 31.169 1.00 70.00 213 ARG A CA 1
ATOM 1714 C C . ARG A 1 213 ? -25.933 20.392 32.221 1.00 70.00 213 ARG A C 1
ATOM 1716 O O . ARG A 1 213 ? -24.980 21.126 32.003 1.00 70.00 213 ARG A O 1
ATOM 1723 N N . THR A 1 214 ? -26.089 19.707 33.349 1.00 69.56 214 THR A N 1
ATOM 1724 C CA . THR A 1 214 ? -25.170 19.733 34.488 1.00 69.56 214 THR A CA 1
ATOM 1725 C C . THR A 1 214 ? -24.343 18.458 34.526 1.00 69.56 214 THR A C 1
ATOM 1727 O O . THR A 1 214 ? -24.886 17.368 34.347 1.00 69.56 214 THR A O 1
ATOM 1730 N N . GLU A 1 215 ? -23.050 18.598 34.791 1.00 78.00 215 GLU A N 1
ATOM 1731 C CA . GLU A 1 215 ? -22.141 17.466 34.956 1.00 78.00 215 GLU A CA 1
ATOM 1732 C C . GLU A 1 215 ? -22.342 16.817 36.339 1.00 78.00 215 GLU A C 1
ATOM 1734 O O . GLU A 1 215 ? -22.416 17.538 37.341 1.00 78.00 215 GLU A O 1
ATOM 1739 N N . PRO A 1 216 ? -22.477 15.480 36.423 1.00 82.75 216 PRO A N 1
ATOM 1740 C CA . PRO A 1 216 ? -22.530 14.765 37.696 1.00 82.75 216 PRO A CA 1
ATOM 1741 C C . PRO A 1 216 ? -21.190 14.819 38.439 1.00 82.75 216 PRO A C 1
ATOM 1743 O O . PRO A 1 216 ? -20.157 15.188 37.886 1.00 82.75 216 PRO A O 1
ATOM 1746 N N . SER A 1 217 ? -21.189 14.410 39.707 1.00 86.56 217 SER A N 1
ATOM 1747 C CA . SER A 1 217 ? -19.949 14.260 40.471 1.00 86.56 217 SER A CA 1
ATOM 1748 C C . SER A 1 217 ? -19.132 13.047 39.998 1.00 86.56 217 SER A C 1
ATOM 1750 O O . SER A 1 217 ? -19.678 12.074 39.482 1.00 86.56 217 SER A O 1
ATOM 1752 N N . ALA A 1 218 ? -17.818 13.056 40.247 1.00 87.12 218 ALA A N 1
ATOM 1753 C CA . ALA A 1 218 ? -16.945 11.909 39.963 1.00 87.12 218 ALA A CA 1
ATOM 1754 C C . ALA A 1 218 ? -17.442 10.608 40.624 1.00 87.12 218 ALA A C 1
ATOM 1756 O O . ALA A 1 218 ? -17.509 9.568 39.975 1.00 87.12 218 ALA A O 1
ATOM 1757 N N . ALA A 1 219 ? -17.887 10.696 41.883 1.00 87.69 219 ALA A N 1
ATOM 1758 C CA . ALA A 1 219 ? -18.438 9.562 42.626 1.00 87.69 219 ALA A CA 1
ATOM 1759 C C . ALA A 1 219 ? -19.646 8.922 41.921 1.00 87.69 219 ALA A C 1
ATOM 1761 O O . ALA A 1 219 ? -19.800 7.708 41.933 1.00 87.69 219 ALA A O 1
ATOM 1762 N N . PHE A 1 220 ? -20.473 9.730 41.257 1.00 88.00 220 PHE A N 1
ATOM 1763 C CA . PHE A 1 220 ? -21.635 9.242 40.526 1.00 88.00 220 PHE A CA 1
ATOM 1764 C C . PHE A 1 220 ? -21.244 8.459 39.260 1.00 88.00 220 PHE A C 1
ATOM 1766 O O . PHE A 1 220 ? -21.896 7.474 38.917 1.00 88.00 220 PHE A O 1
ATOM 1773 N N . HIS A 1 221 ? -20.172 8.860 38.563 1.00 89.50 221 HIS A N 1
ATOM 1774 C CA . HIS A 1 221 ? -19.644 8.096 37.423 1.00 89.50 221 HIS A CA 1
ATOM 1775 C C . HIS A 1 221 ? -19.140 6.719 37.857 1.00 89.50 221 HIS A C 1
ATOM 1777 O O . HIS A 1 221 ? -19.436 5.715 37.208 1.00 89.50 221 HIS A O 1
ATOM 1783 N N . GLU A 1 222 ? -18.414 6.678 38.973 1.00 89.94 222 GLU A N 1
ATOM 1784 C CA . GLU A 1 222 ? -17.897 5.438 39.550 1.00 89.94 222 GLU A CA 1
ATOM 1785 C C . GLU A 1 222 ? -19.022 4.526 4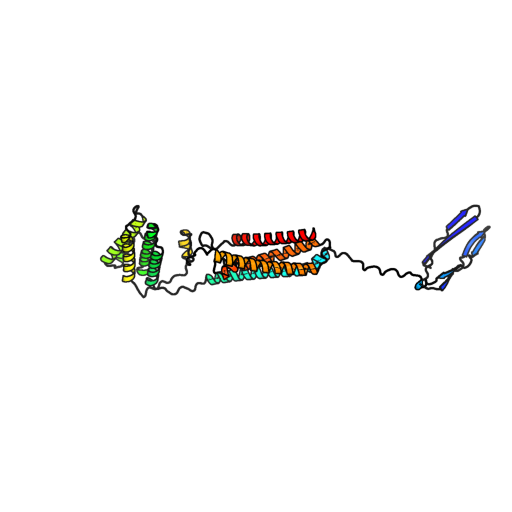0.047 1.00 89.94 222 GLU A C 1
ATOM 1787 O O . GLU A 1 222 ? -18.974 3.322 39.800 1.00 89.94 222 GLU A O 1
ATOM 1792 N N . GLU A 1 223 ? -20.057 5.085 40.678 1.00 90.94 223 GLU A N 1
ATOM 1793 C CA . GLU A 1 223 ? -21.229 4.337 41.141 1.00 90.94 223 GLU A CA 1
ATOM 1794 C C . GLU A 1 223 ? -21.996 3.713 39.970 1.00 90.94 223 GLU A C 1
ATOM 1796 O O . GLU A 1 223 ? -22.270 2.513 39.982 1.00 90.94 223 GLU A O 1
ATOM 1801 N N . ALA A 1 224 ? -22.273 4.484 38.912 1.00 89.38 224 ALA A N 1
ATOM 1802 C CA . ALA A 1 224 ? -22.941 3.968 37.718 1.00 89.38 224 ALA A CA 1
ATOM 1803 C C . ALA A 1 224 ? -22.139 2.827 37.066 1.00 89.38 224 ALA A C 1
ATOM 1805 O O . ALA A 1 224 ? -22.701 1.786 36.718 1.00 89.38 224 ALA A O 1
ATOM 1806 N N . PHE A 1 225 ? -20.818 2.988 36.943 1.00 92.19 225 PHE A N 1
ATOM 1807 C CA . PHE A 1 225 ? -19.938 1.948 36.410 1.00 92.19 225 PHE A CA 1
ATOM 1808 C C . PHE A 1 225 ? -19.922 0.693 37.285 1.00 92.19 225 PHE A C 1
ATOM 1810 O O . PHE A 1 225 ? -20.053 -0.422 36.774 1.00 92.19 225 PHE A O 1
ATOM 1817 N N . ALA A 1 226 ? -19.769 0.868 38.599 1.00 91.62 226 ALA A N 1
ATOM 1818 C CA . ALA A 1 226 ? -19.743 -0.224 39.560 1.00 91.62 226 ALA A CA 1
ATOM 1819 C C . ALA A 1 226 ? -21.055 -1.012 39.535 1.00 91.62 226 ALA A C 1
ATOM 1821 O O . ALA A 1 226 ? -21.018 -2.240 39.503 1.00 91.62 226 ALA A O 1
ATOM 1822 N N . SER A 1 227 ? -22.196 -0.329 39.467 1.00 90.19 227 SER A N 1
ATOM 1823 C CA . SER A 1 227 ? -23.512 -0.962 39.386 1.00 90.19 227 SER A CA 1
ATOM 1824 C C . SER A 1 227 ? -23.687 -1.769 38.094 1.00 90.19 227 SER A C 1
ATOM 1826 O O . SER A 1 227 ? -24.066 -2.937 38.165 1.00 90.19 227 SER A O 1
ATOM 1828 N N . VAL A 1 228 ? -23.306 -1.242 36.919 1.00 91.31 228 VAL A N 1
ATOM 1829 C CA . VAL A 1 228 ? -23.345 -2.030 35.663 1.00 91.31 228 VAL A CA 1
ATOM 1830 C C . VAL A 1 228 ? -22.412 -3.243 35.740 1.00 91.31 228 VAL A C 1
ATOM 1832 O O . VAL A 1 228 ? -22.796 -4.355 35.375 1.00 91.31 228 VAL A O 1
ATOM 1835 N N . LYS A 1 229 ? -21.192 -3.060 36.253 1.00 92.31 229 LYS A N 1
ATOM 1836 C CA . LYS A 1 229 ? -20.213 -4.144 36.402 1.00 92.31 229 LYS A CA 1
ATOM 1837 C C . LYS A 1 229 ? -20.701 -5.234 37.360 1.00 92.31 229 LYS A C 1
ATOM 1839 O O . LYS A 1 229 ? -20.552 -6.422 37.062 1.00 92.31 229 LYS A O 1
ATOM 1844 N N . ASN A 1 230 ? -21.281 -4.848 38.492 1.00 91.19 230 ASN A N 1
ATOM 1845 C CA . ASN A 1 230 ? -21.833 -5.773 39.478 1.00 91.19 230 ASN A CA 1
ATOM 1846 C C . ASN A 1 230 ? -23.024 -6.533 38.900 1.00 91.19 230 ASN A C 1
ATOM 1848 O O . ASN A 1 230 ? -23.069 -7.755 39.022 1.00 91.19 230 ASN A O 1
ATOM 1852 N N . PHE A 1 231 ? -23.923 -5.843 38.195 1.00 89.25 231 PHE A N 1
ATOM 1853 C CA . PHE A 1 231 ? -25.059 -6.472 37.535 1.00 89.25 231 PHE A CA 1
ATOM 1854 C C . PHE A 1 231 ? -24.609 -7.568 36.558 1.00 89.25 231 PHE A C 1
ATOM 1856 O O . PHE A 1 231 ? -25.034 -8.716 36.691 1.00 89.25 231 PHE A O 1
ATOM 1863 N N . ILE A 1 232 ? -23.685 -7.260 35.637 1.00 90.12 232 ILE A N 1
ATOM 1864 C CA . ILE A 1 232 ? -23.166 -8.232 34.654 1.00 90.12 232 ILE A CA 1
ATOM 1865 C C . ILE A 1 232 ? -22.445 -9.399 35.348 1.00 90.12 232 ILE A C 1
ATOM 1867 O O . ILE A 1 232 ? -22.621 -10.555 34.957 1.00 90.12 232 ILE A O 1
ATOM 1871 N N . SER A 1 233 ? -21.673 -9.116 36.405 1.00 88.44 233 SER A N 1
ATOM 1872 C CA . SER A 1 233 ? -20.964 -10.144 37.185 1.00 88.44 233 SER A CA 1
ATOM 1873 C C . SER A 1 233 ? -21.923 -11.100 37.899 1.00 88.44 233 SER A C 1
ATOM 1875 O O . SER A 1 233 ? -21.699 -12.310 37.906 1.00 88.44 233 SER A O 1
ATOM 1877 N N . ASN A 1 234 ? -22.995 -10.567 38.489 1.00 87.44 234 ASN A N 1
ATOM 1878 C CA . ASN A 1 234 ? -23.969 -11.335 39.265 1.00 87.44 234 ASN A CA 1
ATOM 1879 C C . ASN A 1 234 ? -24.910 -12.155 38.373 1.00 87.44 234 ASN A C 1
ATOM 1881 O O . ASN A 1 234 ? -25.385 -13.209 38.787 1.00 87.44 234 ASN A O 1
ATOM 1885 N N . THR A 1 235 ? -25.153 -11.700 37.142 1.00 86.88 235 THR A N 1
ATOM 1886 C CA . THR A 1 235 ? -26.094 -12.323 36.193 1.00 86.88 235 THR A CA 1
ATOM 1887 C C . THR A 1 235 ? -25.420 -13.176 35.109 1.00 86.88 235 THR A C 1
ATOM 1889 O O . THR A 1 235 ? -26.064 -13.630 34.153 1.00 86.88 235 THR A O 1
ATOM 1892 N N . GLN A 1 236 ? -24.119 -13.439 35.273 1.00 83.00 236 GLN A N 1
ATOM 1893 C CA . GLN A 1 236 ? -23.309 -14.214 34.337 1.00 83.00 236 GLN A CA 1
ATOM 1894 C C . GLN A 1 236 ? -23.894 -15.606 34.041 1.00 83.00 236 GLN A C 1
ATOM 1896 O O . GLN A 1 236 ? -24.315 -16.338 34.935 1.00 83.00 236 GLN A O 1
ATOM 1901 N N . ASP A 1 237 ? -23.865 -15.991 32.766 1.00 79.94 237 ASP A N 1
ATOM 1902 C CA . ASP A 1 237 ? -24.195 -17.339 32.304 1.00 79.94 237 ASP A CA 1
ATOM 1903 C C . ASP A 1 237 ? -22.985 -17.925 31.561 1.00 79.94 237 ASP A C 1
ATOM 1905 O O . ASP A 1 237 ? -22.685 -17.480 30.447 1.00 79.94 237 ASP A O 1
ATOM 1909 N N . PRO A 1 238 ? -22.268 -18.900 32.155 1.00 74.75 238 PRO A N 1
ATOM 1910 C CA . PRO A 1 238 ? -21.094 -19.518 31.540 1.00 74.75 238 PRO A CA 1
ATOM 1911 C C . PRO A 1 238 ? -21.386 -20.216 30.206 1.00 74.75 238 PRO A C 1
ATOM 1913 O O . PRO A 1 238 ? -20.475 -20.387 29.398 1.00 74.75 238 PRO A O 1
ATOM 1916 N N . ASN A 1 239 ? -22.638 -20.616 29.966 1.00 76.50 239 ASN A N 1
ATOM 1917 C CA . ASN A 1 239 ? -23.035 -21.339 28.757 1.00 76.50 239 ASN A CA 1
ATOM 1918 C C . ASN A 1 239 ? -23.482 -20.401 27.627 1.00 76.50 239 ASN A C 1
ATOM 1920 O O . ASN A 1 239 ? -23.683 -20.852 26.496 1.00 76.50 239 ASN A O 1
ATOM 1924 N N . LEU A 1 240 ? -23.632 -19.101 27.904 1.00 79.38 240 LEU A N 1
ATOM 1925 C CA . LEU A 1 240 ? -23.984 -18.118 26.890 1.00 79.38 240 LEU A CA 1
ATOM 1926 C C . LEU A 1 240 ? -22.743 -17.730 26.083 1.00 79.38 240 LEU A C 1
ATOM 1928 O O . LEU A 1 240 ? -21.993 -16.816 26.430 1.00 79.38 240 LEU A O 1
ATOM 1932 N N . LEU A 1 241 ? -22.546 -18.434 24.976 1.00 76.00 241 LEU A N 1
ATOM 1933 C CA . LEU A 1 241 ? -21.520 -18.117 23.993 1.00 76.00 241 LEU A CA 1
ATOM 1934 C C . LEU A 1 241 ? -22.074 -17.135 22.961 1.00 76.00 241 LEU A C 1
ATOM 1936 O O . LEU A 1 241 ? -23.085 -17.409 22.308 1.00 76.00 241 LEU A O 1
ATOM 1940 N N . LEU A 1 242 ? -21.397 -16.001 22.785 1.00 72.25 242 LEU A N 1
ATOM 1941 C CA . LEU A 1 242 ? -21.713 -15.083 21.701 1.00 72.25 242 LEU A CA 1
ATOM 1942 C C . LEU A 1 242 ? -21.075 -15.623 20.427 1.00 72.25 242 LEU A C 1
ATOM 1944 O O . LEU A 1 242 ? -19.852 -15.656 20.281 1.00 72.25 242 LEU A O 1
ATOM 1948 N N . GLN A 1 243 ? -21.915 -16.028 19.477 1.00 56.03 243 GLN A N 1
ATOM 1949 C CA . GLN A 1 243 ? -21.479 -16.162 18.096 1.00 56.03 243 GLN A CA 1
ATOM 1950 C C . GLN A 1 243 ? -21.305 -14.748 17.558 1.00 56.03 243 GLN A C 1
ATOM 1952 O O . GLN A 1 243 ? -22.249 -14.151 17.041 1.00 56.03 243 GLN A O 1
ATOM 1957 N N . LEU A 1 244 ? -20.105 -14.196 17.734 1.00 54.84 244 LEU A N 1
ATOM 1958 C CA . LEU A 1 244 ? -19.693 -12.982 17.049 1.00 54.84 244 LEU A CA 1
ATOM 1959 C C . LEU A 1 244 ? -19.757 -13.296 15.552 1.00 54.84 244 LEU A C 1
ATOM 1961 O O . LEU A 1 244 ? -18.830 -13.872 14.980 1.00 54.84 244 LEU A O 1
ATOM 1965 N N . GLN A 1 245 ? -20.896 -13.005 14.921 1.00 39.72 245 GLN A N 1
ATOM 1966 C CA . GLN A 1 245 ? -20.991 -13.091 13.479 1.00 39.72 245 GLN A CA 1
ATOM 1967 C C . GLN A 1 245 ? -19.904 -12.165 12.941 1.00 39.72 245 GLN A C 1
ATOM 1969 O O . GLN A 1 245 ? -19.843 -10.988 13.297 1.00 39.72 245 GLN A O 1
ATOM 1974 N N . ALA A 1 246 ? -19.062 -12.681 12.047 1.00 42.66 246 ALA A N 1
ATOM 1975 C CA . ALA A 1 246 ? -18.215 -11.861 11.189 1.00 42.66 246 ALA A CA 1
ATOM 1976 C C . ALA A 1 246 ? -19.076 -11.083 10.170 1.00 42.66 246 ALA A C 1
ATOM 1978 O O . ALA A 1 246 ? -18.733 -10.962 8.998 1.00 42.66 246 ALA A O 1
ATOM 1979 N N . THR A 1 247 ? -20.240 -10.588 10.593 1.00 34.16 247 THR A N 1
ATOM 1980 C CA . THR A 1 247 ? -20.905 -9.476 9.945 1.00 34.16 247 THR A CA 1
ATOM 1981 C C . THR A 1 247 ? -19.950 -8.294 10.034 1.00 34.16 247 THR A C 1
ATOM 1983 O O . THR A 1 247 ? -19.407 -8.039 11.115 1.00 34.16 247 THR A O 1
ATOM 1986 N N . PRO A 1 248 ? -19.727 -7.548 8.944 1.00 34.78 248 PRO A N 1
ATOM 1987 C CA . PRO A 1 248 ? -19.107 -6.244 9.040 1.00 34.78 248 PRO A CA 1
ATOM 1988 C C . PRO A 1 248 ? -20.087 -5.328 9.787 1.00 34.78 248 PRO A C 1
ATOM 1990 O O . PRO A 1 248 ? -20.772 -4.512 9.192 1.00 34.78 248 PRO A O 1
ATOM 1993 N N . ILE A 1 249 ? -20.141 -5.436 11.118 1.00 37.69 249 ILE A N 1
ATOM 1994 C CA . ILE A 1 249 ? -20.753 -4.432 12.007 1.00 37.69 249 ILE A CA 1
ATOM 1995 C C . ILE A 1 249 ? -20.048 -3.075 11.806 1.00 37.69 249 ILE A C 1
ATOM 1997 O O . ILE A 1 249 ? -20.597 -2.013 12.081 1.00 37.69 249 ILE A O 1
ATOM 2001 N N . VAL A 1 250 ? -18.863 -3.121 11.195 1.00 36.97 250 VAL A N 1
ATOM 2002 C CA . VAL A 1 250 ? -18.179 -2.008 10.554 1.00 36.97 250 VAL A CA 1
ATOM 2003 C C . VAL A 1 250 ? -19.120 -1.197 9.645 1.00 36.97 250 VAL A C 1
ATOM 2005 O O . VAL A 1 250 ? -19.032 0.010 9.695 1.00 36.97 250 VAL A O 1
ATOM 2008 N N . GLU A 1 251 ? -20.076 -1.744 8.886 1.00 33.88 251 GLU A N 1
ATOM 2009 C CA . GLU A 1 251 ? -20.913 -0.904 7.997 1.00 33.88 251 GLU A CA 1
ATOM 2010 C C . GLU A 1 251 ? -22.056 -0.150 8.699 1.00 33.88 251 GLU A C 1
ATOM 2012 O O . GLU A 1 251 ? -22.315 0.998 8.343 1.00 33.88 251 GLU A O 1
ATOM 2017 N N . THR A 1 252 ? -22.688 -0.717 9.731 1.00 33.78 252 THR A N 1
ATOM 2018 C CA . THR A 1 252 ? -23.790 -0.034 10.441 1.00 33.78 252 THR A CA 1
ATOM 2019 C C . THR A 1 252 ? -23.286 0.974 11.481 1.00 33.78 252 THR A C 1
ATOM 2021 O O . THR A 1 252 ? -23.981 1.936 11.796 1.00 33.78 252 THR A O 1
ATOM 2024 N N . ILE A 1 253 ? -22.059 0.800 11.986 1.00 36.19 253 ILE A N 1
ATOM 2025 C CA . ILE A 1 253 ? -21.408 1.763 12.892 1.00 36.19 253 ILE A CA 1
ATOM 2026 C C . ILE A 1 253 ? -20.609 2.820 12.099 1.00 36.19 253 ILE A C 1
ATOM 2028 O O . ILE A 1 253 ? -20.595 3.994 12.480 1.00 36.19 253 ILE A O 1
ATOM 2032 N N . ASN A 1 254 ? -20.018 2.469 10.946 1.00 32.72 254 ASN A N 1
ATOM 2033 C CA . ASN A 1 254 ? -19.230 3.421 10.145 1.00 32.72 254 ASN A CA 1
ATOM 2034 C C . ASN A 1 254 ? -20.056 4.503 9.449 1.00 32.72 254 ASN A C 1
ATOM 2036 O O . ASN A 1 254 ? -19.474 5.506 9.038 1.00 32.72 254 ASN A O 1
ATOM 2040 N N . SER A 1 255 ? -21.377 4.355 9.300 1.00 33.78 255 SER A N 1
ATOM 2041 C CA . SER A 1 255 ? -22.184 5.468 8.787 1.00 33.78 255 SER A CA 1
ATOM 2042 C C . SER A 1 255 ? -22.335 6.605 9.804 1.00 33.78 255 SER A C 1
ATOM 2044 O O . SER A 1 255 ? -22.768 7.688 9.416 1.00 33.78 255 SER A O 1
ATOM 2046 N N . PHE A 1 256 ? -21.974 6.391 11.079 1.00 35.38 256 PHE A N 1
ATOM 2047 C CA . PHE A 1 256 ? -22.076 7.413 12.127 1.00 35.38 256 PHE A CA 1
ATOM 2048 C C . PHE A 1 256 ? -20.740 7.773 12.805 1.00 35.38 256 PHE A C 1
ATOM 2050 O O . PHE A 1 256 ? -20.608 8.888 13.302 1.00 35.38 256 PHE A O 1
ATOM 2057 N N . TYR A 1 257 ? -19.714 6.917 12.749 1.00 31.19 257 TYR A N 1
ATOM 2058 C CA . TYR A 1 257 ? -18.398 7.200 13.335 1.00 31.19 257 TYR A CA 1
ATOM 2059 C C . TYR A 1 257 ? -17.265 7.008 12.318 1.00 31.19 257 TYR A C 1
ATOM 2061 O O . TYR A 1 257 ? -16.660 5.944 12.206 1.00 31.19 257 TYR A O 1
ATOM 2069 N N . LEU A 1 258 ? -16.918 8.069 11.591 1.00 30.11 258 LEU A N 1
ATOM 2070 C CA . LEU A 1 258 ? -15.539 8.226 11.134 1.00 30.11 258 LEU A CA 1
ATOM 2071 C C . LEU A 1 258 ? -14.734 8.678 12.352 1.00 30.11 258 LEU A C 1
ATOM 2073 O O . LEU A 1 258 ? -14.969 9.798 12.786 1.00 30.11 258 LEU A O 1
ATOM 2077 N N . VAL A 1 259 ? -13.838 7.835 12.887 1.00 33.06 259 VAL A N 1
ATOM 2078 C CA . VAL A 1 259 ? -12.537 8.200 13.504 1.00 33.06 259 VAL A CA 1
ATOM 2079 C C . VAL A 1 259 ? -11.913 6.985 14.226 1.00 33.06 259 VAL A C 1
ATOM 2081 O O . VAL A 1 259 ? -12.402 6.481 15.225 1.00 33.06 259 VAL A O 1
ATOM 2084 N N . THR A 1 260 ? -10.805 6.524 13.635 1.00 38.94 260 THR A N 1
ATOM 2085 C CA . THR A 1 260 ? -9.589 5.950 14.246 1.00 38.94 260 THR A CA 1
ATOM 2086 C C . THR A 1 260 ? -9.689 4.814 15.271 1.00 38.94 260 THR A C 1
ATOM 2088 O O . THR A 1 260 ? -9.858 5.053 16.460 1.00 38.94 260 THR A O 1
ATOM 2091 N N . SER A 1 261 ? -9.319 3.595 14.860 1.00 32.44 261 SER A N 1
ATOM 2092 C CA . SER A 1 261 ? -8.697 2.633 15.784 1.00 32.44 261 SER A CA 1
ATOM 2093 C C . SER A 1 261 ? -7.879 1.556 15.053 1.00 32.44 261 SER A C 1
ATOM 2095 O O . SER A 1 261 ? -8.385 0.502 14.673 1.00 32.44 261 SER A O 1
ATOM 2097 N N . THR A 1 262 ? -6.575 1.780 14.904 1.00 34.03 262 THR A N 1
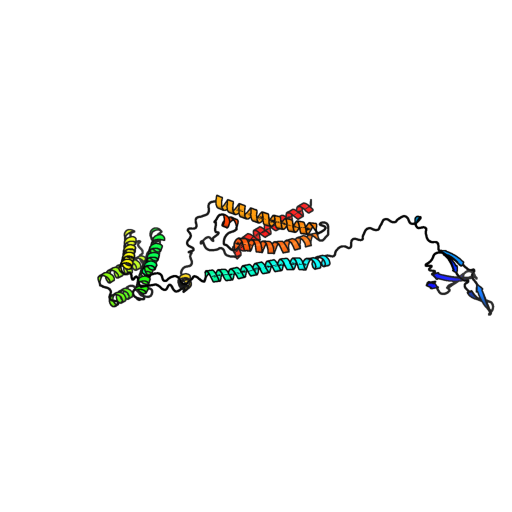ATOM 2098 C CA . THR A 1 262 ? -5.601 0.680 14.987 1.00 34.03 262 THR A CA 1
ATOM 2099 C C . THR A 1 262 ? -4.821 0.913 16.271 1.00 34.03 262 THR A C 1
ATOM 2101 O O . THR A 1 262 ? -4.010 1.834 16.328 1.00 34.03 262 THR A O 1
ATOM 2104 N N . GLY A 1 263 ? -5.155 0.148 17.313 1.00 37.59 263 GLY A N 1
ATOM 2105 C CA . GLY A 1 263 ? -4.652 0.296 18.678 1.00 37.59 263 GLY A CA 1
ATOM 2106 C C . GLY A 1 263 ? -3.183 -0.093 18.846 1.00 37.59 263 GLY A C 1
ATOM 2107 O O . GLY A 1 263 ? -2.872 -1.166 19.347 1.00 37.59 263 GLY A O 1
ATOM 2108 N N . GLU A 1 264 ? -2.286 0.810 18.469 1.00 45.53 264 GLU A N 1
ATOM 2109 C CA . GLU A 1 264 ? -0.969 0.969 19.092 1.00 45.53 264 GLU A CA 1
ATOM 2110 C C . GLU A 1 264 ? -0.885 2.437 19.538 1.00 45.53 264 GLU A C 1
ATOM 2112 O O . GLU A 1 264 ? -1.170 3.327 18.734 1.00 45.53 264 GLU A O 1
ATOM 2117 N N . GLU A 1 265 ? -0.519 2.720 20.794 1.00 44.84 265 GLU A N 1
ATOM 2118 C CA . GLU A 1 265 ? -0.227 4.093 21.231 1.00 44.84 265 GLU A CA 1
ATOM 2119 C C . GLU A 1 265 ? 0.910 4.667 20.372 1.00 44.84 265 GLU A C 1
ATOM 2121 O O . GLU A 1 265 ? 2.090 4.341 20.532 1.00 44.84 265 GLU A O 1
ATOM 2126 N N . MET A 1 266 ? 0.561 5.517 19.409 1.00 53.56 266 MET A N 1
ATOM 2127 C CA . MET A 1 266 ? 1.535 6.133 18.520 1.00 53.56 266 MET A CA 1
ATOM 2128 C C . MET A 1 266 ? 2.126 7.371 19.182 1.00 53.56 266 MET A C 1
ATOM 2130 O O . MET A 1 266 ? 1.559 8.460 19.141 1.00 53.56 266 MET A O 1
ATOM 2134 N N . THR A 1 267 ? 3.312 7.219 19.762 1.00 61.16 267 THR A N 1
ATOM 2135 C CA . THR A 1 267 ? 4.088 8.362 20.249 1.00 61.16 267 THR A CA 1
ATOM 2136 C C . THR A 1 267 ? 4.851 9.028 19.100 1.00 61.16 267 THR A C 1
ATOM 2138 O O . THR A 1 267 ? 5.336 8.381 18.166 1.00 61.16 267 THR A O 1
ATOM 2141 N N . LEU A 1 268 ? 4.970 10.360 19.139 1.00 68.44 268 LEU A N 1
ATOM 2142 C CA . LEU A 1 268 ? 5.765 11.101 18.159 1.00 68.44 268 LEU A CA 1
ATOM 2143 C C . LEU A 1 268 ? 7.229 10.646 18.231 1.00 68.44 268 LEU A C 1
ATOM 2145 O O . LEU A 1 268 ? 7.912 10.852 19.231 1.00 68.44 268 LEU A O 1
ATOM 2149 N N . ALA A 1 269 ? 7.734 10.090 17.127 1.00 66.25 269 ALA A N 1
ATOM 2150 C CA . ALA A 1 269 ? 9.112 9.612 17.028 1.00 66.25 269 ALA A CA 1
ATOM 2151 C C . ALA A 1 269 ? 10.132 10.690 17.431 1.00 66.25 269 ALA A C 1
ATOM 2153 O O . ALA A 1 269 ? 10.009 11.840 16.985 1.00 66.25 269 ALA A O 1
ATOM 2154 N N . ARG A 1 270 ? 11.167 10.318 18.197 1.00 70.50 270 ARG A N 1
ATOM 2155 C CA . ARG A 1 270 ? 12.239 11.239 18.621 1.00 70.50 270 ARG A CA 1
ATOM 2156 C C . ARG A 1 270 ? 13.022 11.765 17.411 1.00 70.50 270 ARG A C 1
ATOM 2158 O O . ARG A 1 270 ? 13.188 11.066 16.410 1.00 70.50 270 ARG A O 1
ATOM 2165 N N . SER A 1 271 ? 13.545 12.989 17.506 1.00 67.25 271 SER A N 1
ATOM 2166 C CA . SER A 1 271 ? 14.293 13.656 16.422 1.00 67.25 271 SER A CA 1
ATOM 2167 C C . SER A 1 271 ? 15.463 12.815 15.889 1.00 67.25 271 SER A C 1
ATOM 2169 O O . SER A 1 271 ? 15.654 12.731 14.678 1.00 67.25 271 SER A O 1
ATOM 2171 N N . VAL A 1 272 ? 16.179 12.118 16.776 1.00 70.00 272 VAL A N 1
ATOM 2172 C CA . VAL A 1 272 ? 17.311 11.239 16.435 1.00 70.00 272 VAL A CA 1
ATOM 2173 C C . VAL A 1 272 ? 16.876 10.030 15.596 1.00 70.00 272 VAL A C 1
ATOM 2175 O O . VAL A 1 272 ? 17.512 9.728 14.591 1.00 70.00 272 VAL A O 1
ATOM 2178 N N . GLN A 1 273 ? 15.759 9.380 15.934 1.00 69.06 273 GLN A N 1
ATOM 2179 C CA . GLN A 1 273 ? 15.233 8.232 15.177 1.00 69.06 273 GLN A CA 1
ATOM 2180 C C . GLN A 1 273 ? 14.766 8.647 13.775 1.00 69.06 273 GLN A C 1
ATOM 2182 O O . GLN A 1 273 ? 14.979 7.931 12.798 1.00 69.06 273 GLN A O 1
ATOM 2187 N N . ARG A 1 274 ? 14.185 9.849 13.646 1.00 68.12 274 ARG A N 1
ATOM 2188 C CA . ARG A 1 274 ? 13.824 10.420 12.337 1.00 68.12 274 ARG A CA 1
ATOM 2189 C C . ARG A 1 274 ? 15.058 10.699 11.482 1.00 68.12 274 ARG A C 1
ATOM 2191 O O . ARG A 1 274 ? 15.003 10.517 10.268 1.00 68.12 274 ARG A O 1
ATOM 2198 N N . LEU A 1 275 ? 16.147 11.148 12.105 1.00 67.88 275 LEU A N 1
ATOM 2199 C CA . LEU A 1 275 ? 17.411 11.416 11.425 1.00 67.88 275 LEU A CA 1
ATOM 2200 C C . LEU A 1 275 ? 18.072 10.116 10.951 1.00 67.88 275 LEU A C 1
ATOM 2202 O O . LEU A 1 275 ? 18.434 10.023 9.784 1.00 67.88 275 LEU A O 1
ATOM 2206 N N . GLN A 1 276 ? 18.147 9.096 11.812 1.00 68.31 276 GLN A N 1
ATOM 2207 C CA . GLN A 1 276 ? 18.664 7.767 11.461 1.00 68.31 276 GLN A CA 1
ATOM 2208 C C . GLN A 1 276 ? 17.892 7.155 10.290 1.00 68.31 276 GLN A C 1
ATOM 2210 O O . GLN A 1 276 ? 18.495 6.725 9.310 1.00 68.31 276 GLN A O 1
ATOM 2215 N N . ALA A 1 277 ? 16.558 7.198 10.347 1.00 69.12 277 ALA A N 1
ATOM 2216 C CA . ALA A 1 277 ? 15.714 6.720 9.260 1.00 69.12 277 ALA A CA 1
ATOM 2217 C C . ALA A 1 277 ? 15.959 7.490 7.952 1.00 69.12 277 ALA A C 1
ATOM 2219 O O . ALA A 1 277 ? 16.055 6.874 6.895 1.00 69.12 277 ALA A O 1
ATOM 2220 N N . ARG A 1 278 ? 16.117 8.823 8.018 1.00 69.00 278 ARG A N 1
ATOM 2221 C CA . ARG A 1 278 ? 16.435 9.648 6.841 1.00 69.00 278 ARG A CA 1
ATOM 2222 C C . ARG A 1 278 ? 17.795 9.317 6.244 1.00 69.00 278 ARG A C 1
ATOM 2224 O O . ARG A 1 278 ? 17.868 9.176 5.034 1.00 69.00 278 ARG A O 1
ATOM 2231 N N . ILE A 1 279 ? 18.836 9.181 7.063 1.00 68.81 279 ILE A N 1
ATOM 2232 C CA . ILE A 1 279 ? 20.186 8.838 6.592 1.00 68.81 279 ILE A CA 1
ATOM 2233 C C . ILE A 1 279 ? 20.151 7.504 5.845 1.00 68.81 279 ILE A C 1
ATOM 2235 O O . ILE A 1 279 ? 20.716 7.382 4.760 1.00 68.81 279 ILE A O 1
ATOM 2239 N N . LEU A 1 280 ? 19.435 6.529 6.403 1.00 68.69 280 LEU A N 1
ATOM 2240 C CA . LEU A 1 280 ? 19.339 5.187 5.848 1.00 68.69 280 LEU A CA 1
ATOM 2241 C C . LEU A 1 280 ? 18.493 5.147 4.563 1.00 68.69 280 LEU A C 1
ATOM 2243 O O . LEU A 1 280 ? 18.840 4.456 3.611 1.00 68.69 280 LEU A O 1
ATOM 2247 N N . ASP A 1 281 ? 17.431 5.951 4.486 1.00 66.31 281 ASP A N 1
ATOM 2248 C CA . ASP A 1 281 ? 16.680 6.155 3.242 1.00 66.31 281 ASP A CA 1
ATOM 2249 C C . ASP A 1 281 ? 17.548 6.825 2.161 1.00 66.31 281 ASP A C 1
ATOM 2251 O O . ASP A 1 281 ? 17.534 6.407 1.002 1.00 66.31 281 ASP A O 1
ATOM 2255 N N . THR A 1 282 ? 18.335 7.842 2.532 1.00 66.31 282 THR A N 1
ATOM 2256 C CA . THR A 1 282 ? 19.201 8.565 1.590 1.00 66.31 282 THR A CA 1
ATOM 2257 C C . THR A 1 282 ? 20.369 7.725 1.096 1.00 66.31 282 THR A C 1
ATOM 2259 O O . THR A 1 282 ? 20.716 7.826 -0.076 1.00 66.31 282 THR A O 1
ATOM 2262 N N . SER A 1 283 ? 20.960 6.871 1.934 1.00 68.31 283 SER A N 1
ATOM 2263 C CA . SER A 1 283 ? 22.063 6.001 1.518 1.00 68.31 283 SER A CA 1
ATOM 2264 C C . SER A 1 283 ? 21.590 4.916 0.553 1.00 68.31 283 SER A C 1
ATOM 2266 O O . SER A 1 283 ? 22.261 4.651 -0.441 1.00 68.31 283 SER A O 1
ATOM 2268 N N . ILE A 1 284 ? 20.405 4.343 0.774 1.00 68.75 284 ILE A N 1
ATOM 2269 C CA . ILE A 1 284 ? 19.824 3.372 -0.160 1.00 68.75 284 ILE A CA 1
ATOM 2270 C C . ILE A 1 284 ? 19.473 4.043 -1.496 1.00 68.75 284 ILE A C 1
ATOM 2272 O O . ILE A 1 284 ? 19.780 3.495 -2.557 1.00 68.75 284 ILE A O 1
ATOM 2276 N N . ALA A 1 285 ? 18.883 5.242 -1.463 1.00 67.38 285 ALA A N 1
ATOM 2277 C CA . ALA A 1 285 ? 18.621 6.016 -2.675 1.00 67.38 285 ALA A CA 1
ATOM 2278 C C . ALA A 1 285 ? 19.920 6.367 -3.422 1.00 67.38 285 ALA A C 1
ATOM 2280 O O . ALA A 1 285 ? 19.969 6.270 -4.647 1.00 67.38 285 ALA A O 1
ATOM 2281 N N . PHE A 1 286 ? 20.985 6.704 -2.691 1.00 65.62 286 PHE A N 1
ATOM 2282 C CA . PHE A 1 286 ? 22.305 6.979 -3.254 1.00 65.62 286 PHE A CA 1
ATOM 2283 C C . PHE A 1 286 ? 22.917 5.747 -3.927 1.00 65.62 286 PHE A C 1
ATOM 2285 O O . PHE A 1 286 ? 23.443 5.862 -5.027 1.00 65.62 286 PHE A O 1
ATOM 2292 N N . ILE A 1 287 ? 22.792 4.558 -3.329 1.00 70.31 287 ILE A N 1
ATOM 2293 C CA . ILE A 1 287 ? 23.253 3.302 -3.943 1.00 70.31 287 ILE A CA 1
ATOM 2294 C C . ILE A 1 287 ? 22.483 3.015 -5.237 1.00 70.31 287 ILE A C 1
ATOM 2296 O O . ILE A 1 287 ? 23.097 2.694 -6.252 1.00 70.31 287 ILE A O 1
ATOM 2300 N N . ALA A 1 288 ? 21.155 3.167 -5.231 1.00 66.69 288 ALA A N 1
ATOM 2301 C CA . ALA A 1 288 ? 20.337 2.982 -6.431 1.00 66.69 288 ALA A CA 1
ATOM 2302 C C . ALA A 1 288 ? 20.707 3.986 -7.536 1.00 66.69 288 ALA A C 1
ATOM 2304 O O . ALA A 1 288 ? 20.787 3.618 -8.708 1.00 66.69 288 ALA A O 1
ATOM 2305 N N . PHE A 1 289 ? 20.988 5.234 -7.157 1.00 68.19 289 PHE A N 1
ATOM 2306 C CA . PHE A 1 289 ? 21.487 6.261 -8.064 1.00 68.19 289 PHE A CA 1
ATOM 2307 C C . PHE A 1 289 ? 22.857 5.893 -8.643 1.00 68.19 289 PHE A C 1
ATOM 2309 O O . PHE A 1 289 ? 23.031 5.949 -9.853 1.00 68.19 289 PHE A O 1
ATOM 2316 N N . LEU A 1 290 ? 23.805 5.441 -7.820 1.00 63.41 290 LEU A N 1
ATOM 2317 C CA . LEU A 1 290 ? 25.139 5.024 -8.266 1.00 63.41 290 LEU A CA 1
ATOM 2318 C C . LEU A 1 290 ? 25.054 3.847 -9.251 1.00 63.41 290 LEU A C 1
ATOM 2320 O O . LEU A 1 290 ? 25.759 3.822 -10.254 1.00 63.41 290 LEU A O 1
ATOM 2324 N N . LEU A 1 291 ? 24.130 2.914 -9.014 1.00 67.81 291 LEU A N 1
ATOM 2325 C CA . LEU A 1 291 ? 23.849 1.795 -9.915 1.00 67.81 291 LEU A CA 1
ATOM 2326 C C . LEU A 1 291 ? 23.265 2.287 -11.249 1.00 67.81 291 LEU A C 1
ATOM 2328 O O . LEU A 1 291 ? 23.670 1.821 -12.310 1.00 67.81 291 LEU A O 1
ATOM 2332 N N . LEU A 1 292 ? 22.374 3.280 -11.215 1.00 68.06 292 LEU A N 1
ATOM 2333 C CA . LEU A 1 292 ? 21.837 3.920 -12.416 1.00 68.06 292 LEU A CA 1
ATOM 2334 C C . LEU A 1 292 ? 22.919 4.679 -13.196 1.00 68.06 292 LEU A C 1
ATOM 2336 O O . LEU A 1 292 ? 22.964 4.578 -14.420 1.00 68.06 292 LEU A O 1
ATOM 2340 N N . VAL A 1 293 ? 23.808 5.400 -12.510 1.00 65.75 293 VAL A N 1
ATOM 2341 C CA . VAL A 1 293 ? 24.969 6.059 -13.125 1.00 65.75 293 VAL A CA 1
ATOM 2342 C C . VAL A 1 293 ? 25.906 5.025 -13.741 1.00 65.75 293 VAL A C 1
ATOM 2344 O O . VAL A 1 293 ? 26.341 5.216 -14.868 1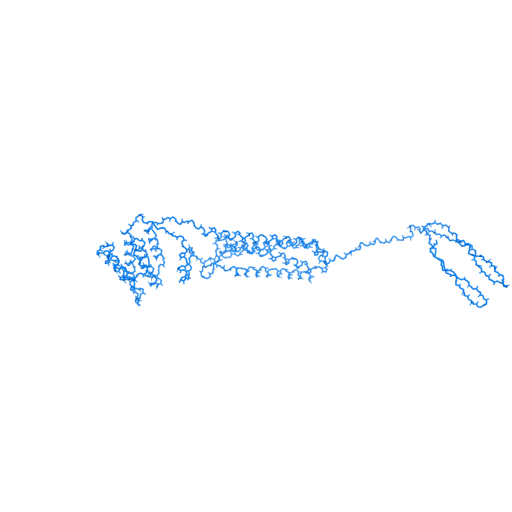.00 65.75 293 VAL A O 1
ATOM 2347 N N . LEU A 1 294 ? 26.164 3.906 -13.061 1.00 69.19 294 LEU A N 1
ATOM 2348 C CA . LEU A 1 294 ? 26.997 2.816 -13.573 1.00 69.19 294 LEU A CA 1
ATOM 2349 C C . LEU A 1 294 ? 26.395 2.182 -14.834 1.00 69.19 294 LEU A C 1
ATOM 2351 O O . LEU A 1 294 ? 27.107 1.973 -15.810 1.00 69.19 294 LEU A O 1
ATOM 2355 N N . VAL A 1 295 ? 25.088 1.909 -14.842 1.00 68.50 295 VAL A N 1
ATOM 2356 C CA . VAL A 1 295 ? 24.384 1.390 -16.026 1.00 68.50 295 VAL A CA 1
ATOM 2357 C C . VAL A 1 295 ? 24.470 2.386 -17.180 1.00 68.50 295 VAL A C 1
ATOM 2359 O O . VAL A 1 295 ? 24.774 1.992 -18.302 1.00 68.50 295 VAL A O 1
ATOM 2362 N N . ASN A 1 296 ? 24.264 3.676 -16.906 1.00 66.25 296 ASN A N 1
ATOM 2363 C CA . ASN A 1 296 ? 24.417 4.723 -17.915 1.00 66.25 296 ASN A CA 1
ATOM 2364 C C . ASN A 1 296 ? 25.853 4.842 -18.417 1.00 66.25 296 ASN A C 1
ATOM 2366 O O . ASN A 1 296 ? 26.053 5.017 -19.611 1.00 66.25 296 ASN A O 1
ATOM 2370 N N . TYR A 1 297 ? 26.840 4.701 -17.535 1.00 66.94 297 TYR A N 1
ATOM 2371 C CA . TYR A 1 297 ? 28.247 4.703 -17.902 1.00 66.94 297 TYR A CA 1
ATOM 2372 C C . TYR A 1 297 ? 28.571 3.535 -18.836 1.00 66.94 297 TYR A C 1
ATOM 2374 O O . TYR A 1 297 ? 29.128 3.771 -19.900 1.00 66.94 297 TYR A O 1
ATOM 2382 N N . ILE A 1 298 ? 28.145 2.311 -18.504 1.00 64.19 298 ILE A N 1
ATOM 2383 C CA . ILE A 1 298 ? 28.344 1.111 -19.338 1.00 64.19 298 ILE A CA 1
ATOM 2384 C C . ILE A 1 298 ? 27.665 1.261 -20.706 1.00 64.19 298 ILE A C 1
ATOM 2386 O O . ILE A 1 298 ? 28.226 0.880 -21.736 1.00 64.19 298 ILE A O 1
ATOM 2390 N N . LEU A 1 299 ? 26.461 1.840 -20.728 1.00 63.72 299 LEU A N 1
ATOM 2391 C CA . LEU A 1 299 ? 25.778 2.171 -21.974 1.00 63.72 299 LEU A CA 1
ATOM 2392 C C . LEU A 1 299 ? 26.594 3.199 -22.761 1.00 63.72 299 LEU A C 1
ATOM 2394 O O . LEU A 1 299 ? 26.921 2.941 -23.909 1.00 63.72 299 LEU A O 1
ATOM 2398 N N . SER A 1 300 ? 27.002 4.306 -22.139 1.00 62.66 300 SER A N 1
ATOM 2399 C CA . SER A 1 300 ? 27.772 5.364 -22.799 1.00 62.66 300 SER A CA 1
ATOM 2400 C C . SER A 1 300 ? 29.155 4.915 -23.266 1.00 62.66 300 SER A C 1
ATOM 2402 O O . SER A 1 300 ? 29.573 5.334 -24.329 1.00 62.66 300 SER A O 1
ATOM 2404 N N . SER A 1 301 ? 29.847 4.023 -22.550 1.00 60.94 301 SER A N 1
ATOM 2405 C CA . SER A 1 301 ? 31.152 3.492 -22.969 1.00 60.94 301 SER A CA 1
ATOM 2406 C C . SER A 1 301 ? 31.045 2.564 -24.177 1.00 60.94 301 SER A C 1
ATOM 2408 O O . SER A 1 301 ? 32.048 2.266 -24.816 1.00 60.94 301 SER A O 1
ATOM 2410 N N . SER A 1 302 ? 29.834 2.092 -24.475 1.00 61.22 302 SER A N 1
ATOM 2411 C CA . SER A 1 302 ? 29.534 1.308 -25.672 1.00 61.22 302 SER A CA 1
ATOM 2412 C C . SER A 1 302 ? 29.240 2.191 -26.899 1.00 61.22 302 SER A C 1
ATOM 2414 O O . SER A 1 302 ? 29.006 1.648 -27.976 1.00 61.22 302 SER A O 1
ATOM 2416 N N . PHE A 1 303 ? 29.243 3.526 -26.757 1.00 55.91 303 PHE A N 1
ATOM 2417 C CA . PHE A 1 303 ? 28.917 4.488 -27.816 1.00 55.91 303 PHE A CA 1
ATOM 2418 C C . PHE A 1 303 ? 29.927 5.646 -27.868 1.00 55.91 303 PHE A C 1
ATOM 2420 O O . PHE A 1 303 ? 30.358 6.155 -26.839 1.00 55.91 303 PHE A O 1
ATOM 2427 N N . ASP A 1 304 ? 30.278 6.118 -29.066 1.00 57.94 304 ASP A N 1
ATOM 2428 C CA . ASP A 1 304 ? 31.134 7.301 -29.208 1.00 57.94 304 ASP A CA 1
ATOM 2429 C C . ASP A 1 304 ? 30.377 8.570 -28.781 1.00 57.94 304 ASP A C 1
ATOM 2431 O O . ASP A 1 304 ? 29.469 9.058 -29.469 1.00 57.94 304 ASP A O 1
ATOM 2435 N N . VAL A 1 305 ? 30.759 9.096 -27.613 1.00 53.78 305 VAL A N 1
ATOM 2436 C CA . VAL A 1 305 ? 30.116 10.220 -26.903 1.00 53.78 305 VAL A CA 1
ATOM 2437 C C . VAL A 1 305 ? 30.156 11.535 -27.705 1.00 53.78 305 VAL A C 1
ATOM 2439 O O . VAL A 1 305 ? 29.373 12.439 -27.431 1.00 53.78 305 VAL A O 1
ATOM 2442 N N . TYR A 1 306 ? 31.005 11.627 -28.733 1.00 55.25 306 TYR A N 1
ATOM 2443 C CA . TYR A 1 306 ? 31.183 12.813 -29.583 1.00 55.25 306 TYR A CA 1
ATOM 2444 C C . TYR A 1 306 ? 30.283 12.878 -30.831 1.00 55.25 306 TYR A C 1
ATOM 2446 O O . TYR A 1 306 ? 30.389 13.828 -31.603 1.00 55.25 306 TYR A O 1
ATOM 2454 N N . SER A 1 307 ? 29.404 11.897 -31.055 1.00 58.84 307 SER A N 1
ATOM 2455 C CA . SER A 1 307 ? 28.488 11.909 -32.207 1.00 58.84 307 SER A CA 1
ATOM 2456 C C . SER A 1 307 ? 27.217 12.742 -31.962 1.00 58.84 307 SER A C 1
ATOM 2458 O O . SER A 1 307 ? 26.790 12.920 -30.819 1.00 58.84 307 SER A O 1
ATOM 2460 N N . ASP A 1 308 ? 26.542 13.163 -33.043 1.00 59.19 308 ASP A N 1
ATOM 2461 C CA . ASP A 1 308 ? 25.244 13.883 -33.062 1.00 59.19 308 ASP A CA 1
ATOM 2462 C C . ASP A 1 308 ? 24.087 13.165 -32.311 1.00 59.19 308 ASP A C 1
ATOM 2464 O O . ASP A 1 308 ? 22.961 13.658 -32.228 1.00 59.19 308 ASP A O 1
ATOM 2468 N N . ASN A 1 309 ? 24.349 11.996 -31.722 1.00 60.12 309 ASN A N 1
ATOM 2469 C CA . ASN A 1 309 ? 23.379 11.089 -31.112 1.00 60.12 309 ASN A CA 1
ATOM 2470 C C . ASN A 1 309 ? 23.238 11.249 -29.585 1.00 60.12 309 ASN A C 1
ATOM 2472 O O . ASN A 1 309 ? 22.457 10.524 -28.958 1.00 60.12 309 ASN A O 1
ATOM 2476 N N . PHE A 1 310 ? 23.949 12.202 -28.971 1.00 66.44 310 PHE A N 1
ATOM 2477 C CA . PHE A 1 310 ? 23.937 12.438 -27.520 1.00 66.44 310 PHE A CA 1
ATOM 2478 C C . PHE A 1 310 ? 22.518 12.629 -26.941 1.00 66.44 310 PHE A C 1
ATOM 2480 O O . PHE A 1 310 ? 22.179 12.072 -25.893 1.00 66.44 310 PHE A O 1
ATOM 2487 N N . GLY A 1 311 ? 21.642 13.345 -27.656 1.00 66.38 311 GLY A N 1
ATOM 2488 C CA . GLY A 1 311 ? 20.261 13.588 -27.221 1.00 66.38 311 GLY A CA 1
ATOM 2489 C C . GLY A 1 311 ? 19.399 12.321 -27.125 1.00 66.38 311 GLY A C 1
ATOM 2490 O O . GLY A 1 311 ? 18.548 12.214 -26.243 1.00 66.38 311 GLY A O 1
ATOM 2491 N N . LEU A 1 312 ? 19.640 11.329 -27.984 1.00 64.62 312 LEU A N 1
ATOM 2492 C CA . LEU A 1 312 ? 18.917 10.052 -27.970 1.00 64.62 312 LEU A CA 1
ATOM 2493 C C . LEU A 1 312 ? 19.400 9.138 -26.841 1.00 64.62 312 LEU A C 1
ATOM 2495 O O . LEU A 1 312 ? 18.588 8.464 -26.208 1.00 64.62 312 LEU A O 1
ATOM 2499 N N . LEU A 1 313 ? 20.698 9.177 -26.535 1.00 66.50 313 LEU A N 1
ATOM 2500 C CA . LEU A 1 313 ? 21.291 8.490 -25.385 1.00 66.50 313 LEU A CA 1
ATOM 2501 C C . LEU A 1 313 ? 20.679 9.001 -24.068 1.00 66.50 313 LEU A C 1
ATOM 2503 O O . LEU A 1 313 ? 20.271 8.206 -23.216 1.00 66.50 313 LEU A O 1
ATOM 2507 N N . LEU A 1 314 ? 20.497 10.323 -23.950 1.00 67.19 314 LEU A N 1
ATOM 2508 C CA . LEU A 1 314 ? 19.747 10.920 -22.844 1.00 67.19 314 LEU A CA 1
ATOM 2509 C C . LEU A 1 314 ? 18.295 10.431 -22.822 1.00 67.19 314 LEU A C 1
ATOM 2511 O O . LEU A 1 314 ? 17.823 10.004 -21.772 1.00 67.19 314 LEU A O 1
ATOM 2515 N N . LEU A 1 315 ? 17.600 10.407 -23.960 1.00 67.88 315 LEU A N 1
ATOM 2516 C CA . LEU A 1 315 ? 16.200 9.975 -24.028 1.00 67.88 315 LEU A CA 1
ATOM 2517 C C . LEU A 1 315 ? 16.022 8.513 -23.575 1.00 67.88 315 LEU A C 1
ATOM 2519 O O . LEU A 1 315 ? 15.135 8.225 -22.770 1.00 67.88 315 LEU A O 1
ATOM 2523 N N . PHE A 1 316 ? 16.903 7.601 -23.996 1.00 67.56 316 PHE A N 1
ATOM 2524 C CA . PHE A 1 316 ? 16.895 6.209 -23.530 1.00 67.56 316 PHE A CA 1
ATOM 2525 C C . PHE A 1 316 ? 17.196 6.084 -22.033 1.00 67.56 316 PHE A C 1
ATOM 2527 O O . PHE A 1 316 ? 16.539 5.299 -21.342 1.00 67.56 316 PHE A O 1
ATOM 2534 N N . SER A 1 317 ? 18.126 6.888 -21.509 1.00 66.62 317 SER A N 1
ATOM 2535 C CA . SER A 1 317 ? 18.409 6.906 -20.072 1.00 66.62 317 SER A CA 1
ATOM 2536 C C . SER A 1 317 ? 17.199 7.361 -19.248 1.00 66.62 317 SER A C 1
ATOM 2538 O O . SER A 1 317 ? 16.897 6.740 -18.229 1.00 66.62 317 SER A O 1
ATOM 2540 N N . VAL A 1 318 ? 16.450 8.371 -19.718 1.00 68.50 318 VAL A N 1
ATOM 2541 C CA . VAL A 1 318 ? 15.197 8.834 -19.094 1.00 68.50 318 VAL A CA 1
ATOM 2542 C C . VAL A 1 318 ? 14.163 7.706 -19.102 1.00 68.50 318 VAL A C 1
ATOM 2544 O O . VAL A 1 318 ? 13.524 7.429 -18.084 1.00 68.50 318 VAL A O 1
ATOM 2547 N N . LEU A 1 319 ? 14.015 7.032 -20.246 1.00 68.12 319 LEU A N 1
ATOM 2548 C CA . LEU A 1 319 ? 12.980 6.023 -20.464 1.00 68.12 319 LEU A CA 1
ATOM 2549 C C . LEU A 1 319 ? 13.195 4.760 -19.617 1.00 68.12 319 LEU A C 1
ATOM 2551 O O . LEU A 1 319 ? 12.221 4.117 -19.235 1.00 68.12 319 LEU A O 1
ATOM 2555 N N . ILE A 1 320 ? 14.448 4.434 -19.282 1.00 67.50 320 ILE A N 1
ATOM 2556 C CA . ILE A 1 320 ? 14.805 3.351 -18.351 1.00 67.50 320 ILE A CA 1
ATOM 2557 C C . ILE A 1 320 ? 14.723 3.821 -16.887 1.00 67.50 320 ILE A C 1
ATOM 2559 O O . ILE A 1 320 ? 14.243 3.086 -16.020 1.00 67.50 320 ILE A O 1
ATOM 2563 N N . ALA A 1 321 ? 15.162 5.048 -16.594 1.00 68.06 321 ALA A N 1
ATOM 2564 C CA . ALA A 1 321 ? 15.216 5.581 -15.234 1.00 68.06 321 ALA A CA 1
ATOM 2565 C C . ALA A 1 321 ? 13.830 5.714 -14.590 1.00 68.06 321 ALA A C 1
ATOM 2567 O O . ALA A 1 321 ? 13.664 5.364 -13.421 1.00 68.06 321 ALA A O 1
ATOM 2568 N N . ILE A 1 322 ? 12.829 6.182 -15.342 1.00 68.19 322 ILE A N 1
ATOM 2569 C CA . ILE A 1 322 ? 11.463 6.404 -14.844 1.00 68.19 322 ILE A CA 1
ATOM 2570 C C . ILE A 1 322 ? 10.802 5.106 -14.333 1.00 68.19 322 ILE A C 1
ATOM 2572 O O . ILE A 1 322 ? 10.381 5.083 -13.176 1.00 68.19 322 ILE A O 1
ATOM 2576 N N . PRO A 1 323 ? 10.703 4.011 -15.113 1.00 66.94 323 PRO A N 1
ATOM 2577 C CA . PRO A 1 323 ? 10.070 2.778 -14.648 1.00 66.94 323 PRO A CA 1
ATOM 2578 C C . PRO A 1 323 ? 10.851 2.106 -13.514 1.00 66.94 323 PRO A C 1
ATOM 2580 O O . PRO A 1 323 ? 10.230 1.610 -12.576 1.00 66.94 323 PRO A O 1
ATOM 2583 N N . ILE A 1 324 ? 12.190 2.139 -13.532 1.00 66.62 324 ILE A N 1
ATOM 2584 C CA . ILE A 1 324 ? 13.006 1.620 -12.420 1.00 66.62 324 ILE A CA 1
ATOM 2585 C C . ILE A 1 324 ? 12.753 2.436 -11.151 1.00 66.62 324 ILE A C 1
ATOM 2587 O O . ILE A 1 324 ? 12.513 1.865 -10.090 1.00 66.62 324 ILE A O 1
ATOM 2591 N N . SER A 1 325 ? 12.739 3.764 -11.260 1.00 66.94 325 SER A N 1
ATOM 2592 C CA . SER A 1 325 ? 12.420 4.661 -10.151 1.00 66.94 325 SER A CA 1
ATOM 2593 C C . SER A 1 325 ? 11.009 4.422 -9.610 1.00 66.94 325 SER A C 1
ATOM 2595 O O . SER A 1 325 ? 10.841 4.374 -8.394 1.00 66.94 325 SER A O 1
ATOM 2597 N N . LEU A 1 326 ? 10.016 4.189 -10.475 1.00 66.88 326 LEU A N 1
ATOM 2598 C CA . LEU A 1 326 ? 8.649 3.859 -10.066 1.00 66.88 326 LEU A CA 1
ATOM 2599 C C . LEU A 1 326 ? 8.564 2.507 -9.352 1.00 66.88 326 LEU A C 1
ATOM 2601 O O . LEU A 1 326 ? 7.883 2.409 -8.336 1.00 66.88 326 LEU A O 1
ATOM 2605 N N . VAL A 1 327 ? 9.264 1.478 -9.835 1.00 66.38 327 VAL A N 1
ATOM 2606 C CA . VAL A 1 327 ? 9.309 0.154 -9.189 1.00 66.38 327 VAL A CA 1
ATOM 2607 C C . VAL A 1 327 ? 10.009 0.235 -7.834 1.00 66.38 327 VAL A C 1
ATOM 2609 O O . VAL A 1 327 ? 9.501 -0.304 -6.851 1.00 66.38 327 VAL A O 1
ATOM 2612 N N . VAL A 1 328 ? 11.137 0.943 -7.753 1.00 66.19 328 VAL A N 1
ATOM 2613 C CA . VAL A 1 328 ? 11.851 1.201 -6.497 1.00 66.19 328 VAL A CA 1
ATOM 2614 C C . VAL A 1 328 ? 10.940 1.975 -5.541 1.00 66.19 328 VAL A C 1
ATOM 2616 O O . VAL A 1 328 ? 10.670 1.495 -4.449 1.00 66.19 328 VAL A O 1
ATOM 2619 N N . ALA A 1 329 ? 10.354 3.098 -5.953 1.00 65.69 329 ALA A N 1
ATOM 2620 C CA . ALA A 1 329 ? 9.408 3.856 -5.131 1.00 65.69 329 ALA A CA 1
ATOM 2621 C C . ALA A 1 329 ? 8.241 2.983 -4.630 1.00 65.69 329 ALA A C 1
ATOM 2623 O O . ALA A 1 329 ? 7.942 2.950 -3.435 1.00 65.69 329 ALA A O 1
ATOM 2624 N N . PHE A 1 330 ? 7.640 2.197 -5.525 1.00 63.66 330 PHE A N 1
ATOM 2625 C CA . PHE A 1 330 ? 6.520 1.313 -5.216 1.00 63.66 330 PHE A CA 1
ATOM 2626 C C . PHE A 1 330 ? 6.890 0.216 -4.207 1.00 63.66 330 PHE A C 1
ATOM 2628 O O . PHE A 1 330 ? 6.147 -0.020 -3.253 1.00 63.66 330 PHE A O 1
ATOM 2635 N N . ILE A 1 331 ? 8.044 -0.440 -4.369 1.00 61.25 331 ILE A N 1
ATOM 2636 C CA . ILE A 1 331 ? 8.539 -1.462 -3.431 1.00 61.25 331 ILE A CA 1
ATOM 2637 C C . ILE A 1 331 ? 8.838 -0.844 -2.058 1.00 61.25 331 ILE A C 1
ATOM 2639 O O . ILE A 1 331 ? 8.576 -1.473 -1.028 1.00 61.25 331 ILE A O 1
ATOM 2643 N N . PHE A 1 332 ? 9.358 0.383 -2.029 1.00 61.84 332 PHE A N 1
ATOM 2644 C CA . PHE A 1 332 ? 9.763 1.052 -0.795 1.00 61.84 332 PHE A CA 1
ATOM 2645 C C . PHE A 1 332 ? 8.569 1.537 0.036 1.00 61.84 332 PHE A C 1
ATOM 2647 O O . PHE A 1 332 ? 8.658 1.523 1.264 1.00 61.84 332 PHE A O 1
ATOM 2654 N N . GLU A 1 333 ? 7.450 1.917 -0.586 1.00 59.75 333 GLU A N 1
ATOM 2655 C CA . GLU A 1 333 ? 6.314 2.532 0.121 1.00 59.75 333 GLU A CA 1
ATOM 2656 C C . GLU A 1 333 ? 5.152 1.595 0.463 1.00 59.75 333 GLU A C 1
ATOM 2658 O O . GLU A 1 333 ? 4.327 1.921 1.320 1.00 59.75 333 GLU A O 1
ATOM 2663 N N . ARG A 1 334 ? 5.124 0.384 -0.101 1.00 52.22 334 ARG A N 1
ATOM 2664 C CA . ARG A 1 334 ? 4.031 -0.593 0.055 1.00 52.22 334 ARG A CA 1
ATOM 2665 C C . ARG A 1 334 ? 3.742 -1.073 1.488 1.00 52.22 334 ARG A C 1
ATOM 2667 O O . ARG A 1 334 ? 2.803 -1.832 1.698 1.00 52.22 334 ARG A O 1
ATOM 2674 N N . ARG A 1 335 ? 4.542 -0.685 2.485 1.00 51.97 335 ARG A N 1
ATOM 2675 C CA . ARG A 1 335 ? 4.334 -1.069 3.896 1.00 51.97 335 ARG A CA 1
ATOM 2676 C C . ARG A 1 335 ? 4.148 0.116 4.853 1.00 51.97 335 ARG A C 1
ATOM 2678 O O . ARG A 1 335 ? 4.379 -0.039 6.048 1.00 51.97 335 ARG A O 1
ATOM 2685 N N . GLY A 1 336 ? 3.751 1.289 4.347 1.00 54.09 336 GLY A N 1
ATOM 2686 C CA . GLY A 1 336 ? 3.390 2.455 5.178 1.00 54.09 336 GLY A CA 1
ATOM 2687 C C . GLY A 1 336 ? 4.576 3.201 5.807 1.00 54.09 336 GLY A C 1
ATOM 2688 O O . GLY A 1 336 ? 4.400 4.060 6.669 1.00 54.09 336 GLY A O 1
ATOM 2689 N N . ALA A 1 337 ? 5.799 2.868 5.393 1.00 62.56 337 ALA A N 1
ATOM 2690 C CA . ALA A 1 337 ? 7.037 3.508 5.815 1.00 62.56 337 ALA A CA 1
ATOM 2691 C C . ALA A 1 337 ? 8.162 3.143 4.837 1.00 62.56 337 ALA A C 1
ATOM 2693 O O . ALA A 1 337 ? 8.221 2.009 4.363 1.00 62.56 337 ALA A O 1
ATOM 2694 N N . SER A 1 338 ? 9.062 4.092 4.571 1.00 66.38 338 SER A N 1
ATOM 2695 C CA . SER A 1 338 ? 10.296 3.853 3.815 1.00 66.38 338 SER A CA 1
ATOM 2696 C C . SER A 1 338 ? 11.194 2.833 4.532 1.00 66.38 338 SER A C 1
ATOM 2698 O O . SER A 1 338 ? 11.042 2.603 5.734 1.00 66.38 338 SER A O 1
ATOM 2700 N N . ILE A 1 339 ? 12.117 2.184 3.815 1.00 65.81 339 ILE A N 1
ATOM 2701 C CA . ILE A 1 339 ? 12.957 1.101 4.363 1.00 65.81 339 ILE A CA 1
ATOM 2702 C C . ILE A 1 339 ? 13.722 1.553 5.614 1.00 65.81 339 ILE A C 1
ATOM 2704 O O . ILE A 1 339 ? 13.724 0.834 6.612 1.00 65.81 339 ILE A O 1
ATOM 2708 N N . GLY A 1 340 ? 14.292 2.758 5.606 1.00 65.50 340 GLY A N 1
ATOM 2709 C CA . GLY A 1 340 ? 14.977 3.340 6.755 1.00 65.50 340 GLY A CA 1
ATOM 2710 C C . GLY A 1 340 ? 14.048 3.569 7.938 1.00 65.50 340 GLY A C 1
ATOM 2711 O O . GLY A 1 340 ? 14.392 3.237 9.069 1.00 65.50 340 GLY A O 1
ATOM 2712 N N . LYS A 1 341 ? 12.823 4.038 7.691 1.00 71.31 341 LYS A N 1
ATOM 2713 C CA . LYS A 1 341 ? 11.804 4.164 8.744 1.00 71.31 341 LYS A CA 1
ATOM 2714 C C . LYS A 1 341 ? 11.403 2.801 9.296 1.00 71.31 341 LYS A C 1
ATOM 2716 O O . LYS A 1 341 ? 11.310 2.662 10.506 1.00 71.31 341 LYS A O 1
ATOM 2721 N N . ARG A 1 342 ? 11.272 1.776 8.454 1.00 67.50 342 ARG A N 1
ATOM 2722 C CA . ARG A 1 342 ? 10.946 0.407 8.887 1.00 67.50 342 ARG A CA 1
ATOM 2723 C C . ARG A 1 342 ? 12.057 -0.237 9.708 1.00 67.50 342 ARG A C 1
ATOM 2725 O O . ARG A 1 342 ? 11.756 -0.878 10.706 1.00 67.50 342 ARG A O 1
ATOM 2732 N N . LEU A 1 343 ? 13.313 -0.053 9.312 1.00 69.12 343 LEU A N 1
ATOM 2733 C CA . LEU A 1 343 ? 14.470 -0.576 10.043 1.00 69.12 343 LEU A CA 1
ATOM 2734 C C . LEU A 1 343 ? 14.633 0.079 11.420 1.00 69.12 343 LEU A C 1
ATOM 2736 O O . LEU A 1 343 ? 15.125 -0.560 12.342 1.00 69.12 343 LEU A O 1
ATOM 2740 N N . VAL A 1 344 ? 14.162 1.319 11.572 1.00 72.06 344 VAL A N 1
ATOM 2741 C CA . VAL A 1 344 ? 14.148 2.057 12.847 1.00 72.06 344 VAL A CA 1
ATOM 2742 C C . VAL A 1 344 ? 12.817 1.875 13.610 1.00 72.06 344 VAL A C 1
ATOM 2744 O O . VAL A 1 344 ? 12.653 2.404 14.705 1.00 72.06 344 VAL A O 1
ATOM 2747 N N . GLY A 1 345 ? 11.859 1.111 13.069 1.00 65.56 345 GLY A N 1
ATOM 2748 C CA . GLY A 1 345 ? 10.566 0.838 13.715 1.00 65.56 345 GLY A CA 1
ATOM 2749 C C . GLY A 1 345 ? 9.542 1.980 13.634 1.00 65.56 345 GLY A C 1
ATOM 2750 O O . GLY A 1 345 ? 8.582 2.009 14.395 1.00 65.56 345 GLY A O 1
ATOM 2751 N N . LEU A 1 346 ? 9.723 2.930 12.718 1.00 67.31 346 LEU A N 1
ATOM 2752 C CA . LEU A 1 346 ? 8.841 4.077 12.507 1.00 67.31 346 LEU A CA 1
ATOM 2753 C C . LEU A 1 346 ? 7.758 3.771 11.463 1.00 67.31 346 LEU A C 1
ATOM 2755 O O . LEU A 1 346 ? 8.061 3.320 10.356 1.00 67.31 346 LEU A O 1
ATOM 2759 N N . ARG A 1 347 ? 6.502 4.114 11.773 1.00 67.88 347 ARG A N 1
ATOM 2760 C CA . ARG A 1 347 ? 5.392 4.156 10.804 1.00 67.88 347 ARG A CA 1
ATOM 2761 C C . ARG A 1 347 ? 5.040 5.595 10.440 1.00 67.88 347 ARG A C 1
ATOM 2763 O O . ARG A 1 347 ? 5.169 6.499 11.263 1.00 67.88 347 ARG A O 1
ATOM 2770 N N . VAL A 1 348 ? 4.624 5.814 9.192 1.00 67.31 348 VAL A N 1
ATOM 2771 C CA . VAL A 1 348 ? 4.138 7.119 8.732 1.00 67.31 348 VAL A CA 1
ATOM 2772 C C . VAL A 1 348 ? 2.623 7.050 8.609 1.00 67.31 348 VAL A C 1
ATOM 2774 O O . VAL A 1 348 ? 2.093 6.269 7.825 1.00 67.31 348 VAL A O 1
ATOM 2777 N N . VAL A 1 349 ? 1.947 7.892 9.377 1.00 63.75 349 VAL A N 1
ATOM 2778 C CA . VAL A 1 349 ? 0.488 7.999 9.419 1.00 63.75 349 VAL A CA 1
ATOM 2779 C C . VAL A 1 349 ? 0.055 9.421 9.075 1.00 63.75 349 VAL A C 1
ATOM 2781 O O . VAL A 1 349 ? 0.850 10.362 9.174 1.00 63.75 349 VAL A O 1
ATOM 2784 N N . ASN A 1 350 ? -1.187 9.576 8.621 1.00 64.62 350 ASN A N 1
ATOM 2785 C CA . ASN A 1 350 ? -1.806 10.883 8.418 1.00 64.62 350 ASN A CA 1
ATOM 2786 C C . ASN A 1 350 ? -2.052 11.579 9.776 1.00 64.62 350 ASN A C 1
ATOM 2788 O O . ASN A 1 350 ? -1.869 10.969 10.830 1.00 64.62 350 ASN A O 1
ATOM 2792 N N . LYS A 1 351 ? -2.469 12.853 9.765 1.00 62.06 351 LYS A N 1
ATOM 2793 C CA . LYS A 1 351 ? -2.783 13.627 10.984 1.00 62.06 351 LYS A CA 1
ATOM 2794 C C . LYS A 1 351 ? -3.793 12.921 11.895 1.00 62.06 351 LYS A C 1
ATOM 2796 O O . LYS A 1 351 ? -3.682 13.037 13.107 1.00 62.06 351 LYS A O 1
ATOM 2801 N N . ASP A 1 352 ? -4.672 12.122 11.301 1.00 55.62 352 ASP A N 1
ATOM 2802 C CA . ASP A 1 352 ? -5.703 11.347 11.991 1.00 55.62 352 ASP A CA 1
ATOM 2803 C C . ASP A 1 352 ? -5.243 9.907 12.295 1.00 55.62 352 ASP A C 1
ATOM 2805 O O . ASP A 1 352 ? -6.054 9.010 12.444 1.00 55.62 352 ASP A O 1
ATOM 2809 N N . GLY A 1 353 ? -3.943 9.600 12.265 1.00 57.09 353 GLY A N 1
ATOM 2810 C CA . GLY A 1 353 ? -3.430 8.250 12.543 1.00 57.09 353 GLY A CA 1
ATOM 2811 C C . GLY A 1 353 ? -3.741 7.179 11.480 1.00 57.09 353 GLY A C 1
ATOM 2812 O O . GLY A 1 353 ? -3.273 6.049 11.593 1.00 57.09 353 GLY A O 1
ATOM 2813 N N . GLY A 1 354 ? -4.483 7.523 10.424 1.00 58.88 354 GLY A N 1
ATOM 2814 C CA . GLY A 1 354 ? -4.796 6.639 9.298 1.00 58.88 354 GLY A CA 1
ATOM 2815 C C . GLY A 1 354 ? -3.639 6.439 8.308 1.00 58.88 354 GLY A C 1
ATOM 2816 O O . GLY A 1 354 ? -2.636 7.158 8.322 1.00 58.88 354 GLY A O 1
ATOM 2817 N N . GLN A 1 355 ? -3.783 5.464 7.405 1.00 60.94 355 GLN A N 1
ATOM 2818 C CA . GLN A 1 355 ? -2.812 5.214 6.332 1.00 60.94 355 GLN A CA 1
ATOM 2819 C C . GLN A 1 355 ? -2.816 6.352 5.294 1.00 60.94 355 GLN A C 1
ATOM 2821 O O . GLN A 1 355 ? -3.865 6.896 4.954 1.00 60.94 355 GLN A O 1
ATOM 2826 N N . LEU A 1 356 ? -1.638 6.707 4.771 1.00 61.75 356 LEU A N 1
ATOM 2827 C CA . LEU A 1 356 ? -1.493 7.707 3.705 1.00 61.75 356 LEU A CA 1
ATOM 2828 C C . LEU A 1 356 ? -2.084 7.205 2.378 1.00 61.75 356 LEU A C 1
ATOM 2830 O O . LEU A 1 356 ? -1.923 6.040 2.012 1.00 61.75 356 LEU A O 1
ATOM 2834 N N . ALA A 1 357 ? -2.715 8.107 1.622 1.00 63.34 357 ALA A N 1
ATOM 2835 C CA . ALA A 1 357 ? -3.237 7.787 0.298 1.00 63.34 357 ALA A CA 1
ATOM 2836 C C . ALA A 1 357 ? -2.095 7.517 -0.701 1.00 63.34 357 ALA A C 1
ATOM 2838 O O . ALA A 1 357 ? -1.094 8.235 -0.732 1.00 63.34 357 ALA A O 1
ATOM 2839 N N . ILE A 1 358 ? -2.285 6.524 -1.578 1.00 57.72 358 ILE A N 1
ATOM 2840 C CA . ILE A 1 358 ? -1.288 6.067 -2.569 1.00 57.72 358 ILE A CA 1
ATOM 2841 C C . ILE A 1 358 ? -0.784 7.216 -3.463 1.00 57.72 358 ILE A C 1
ATOM 2843 O O . ILE A 1 358 ? 0.392 7.257 -3.811 1.00 57.72 358 ILE A O 1
ATOM 2847 N N . TRP A 1 359 ? -1.631 8.193 -3.794 1.00 57.69 359 TRP A N 1
ATOM 2848 C CA . TRP A 1 359 ? -1.222 9.354 -4.592 1.00 57.69 359 TRP A CA 1
ATOM 2849 C C . TRP A 1 359 ? -0.323 10.343 -3.838 1.00 57.69 359 TRP A C 1
ATOM 2851 O O . TRP A 1 359 ? 0.594 10.897 -4.434 1.00 57.69 359 TRP A O 1
ATOM 2861 N N . GLN A 1 360 ? -0.530 10.543 -2.532 1.00 64.62 360 GLN A N 1
ATOM 2862 C CA . GLN A 1 360 ? 0.327 11.420 -1.712 1.00 64.62 360 GLN A CA 1
ATOM 2863 C C . GLN A 1 360 ? 1.739 10.839 -1.565 1.00 64.62 360 GLN A C 1
ATOM 2865 O O . GLN A 1 360 ? 2.731 11.566 -1.559 1.00 64.62 360 GLN A O 1
ATOM 2870 N N . ILE A 1 361 ? 1.791 9.515 -1.474 1.00 63.00 361 ILE A N 1
ATOM 2871 C CA . ILE A 1 361 ? 2.985 8.673 -1.488 1.00 63.00 361 ILE A CA 1
ATOM 2872 C C . ILE A 1 361 ? 3.706 8.827 -2.839 1.00 63.00 361 ILE A C 1
ATOM 2874 O O . ILE A 1 361 ? 4.833 9.313 -2.892 1.00 63.00 361 ILE A O 1
ATOM 2878 N N . LEU A 1 362 ? 3.006 8.570 -3.949 1.00 58.25 362 LEU A N 1
ATOM 2879 C CA . LEU A 1 362 ? 3.560 8.705 -5.301 1.00 58.25 362 LEU A CA 1
ATOM 2880 C C . LEU A 1 362 ? 4.114 10.106 -5.589 1.00 58.25 362 LEU A C 1
ATOM 2882 O O . LEU A 1 362 ? 5.229 10.221 -6.087 1.00 58.25 362 LEU A O 1
ATOM 2886 N N . ILE A 1 363 ? 3.381 11.169 -5.248 1.00 64.62 363 ILE A N 1
ATOM 2887 C CA . ILE A 1 363 ? 3.821 12.554 -5.485 1.00 64.62 363 ILE A CA 1
ATOM 2888 C C . ILE A 1 363 ? 5.139 12.842 -4.765 1.00 64.62 363 ILE A C 1
ATOM 2890 O O . ILE A 1 363 ? 6.040 13.447 -5.341 1.00 64.62 363 ILE A O 1
ATOM 2894 N N . ARG A 1 364 ? 5.278 12.391 -3.516 1.00 63.41 364 ARG A N 1
ATOM 2895 C CA . ARG A 1 364 ? 6.466 12.661 -2.703 1.00 63.41 364 ARG A CA 1
ATOM 2896 C C . ARG A 1 364 ? 7.718 11.996 -3.272 1.00 63.41 364 ARG A C 1
ATOM 2898 O O . ARG A 1 364 ? 8.802 12.574 -3.206 1.00 63.41 364 ARG A O 1
ATOM 2905 N N . THR A 1 365 ? 7.559 10.801 -3.819 1.00 61.94 365 THR A N 1
ATOM 2906 C CA . THR A 1 365 ? 8.678 9.942 -4.216 1.00 61.94 365 THR A CA 1
ATOM 2907 C C . THR A 1 365 ? 9.060 10.178 -5.669 1.00 61.94 365 THR A C 1
ATOM 2909 O O . THR A 1 365 ? 10.238 10.365 -5.966 1.00 61.94 365 THR A O 1
ATOM 2912 N N . VAL A 1 366 ? 8.069 10.313 -6.556 1.00 61.19 366 VAL A N 1
ATOM 2913 C CA . VAL A 1 366 ? 8.289 10.683 -7.961 1.00 61.19 366 VAL A CA 1
ATOM 2914 C C . VAL A 1 366 ? 8.926 12.066 -8.055 1.00 61.19 366 VAL A C 1
ATOM 2916 O O . VAL A 1 366 ? 9.884 12.234 -8.802 1.00 61.19 366 VAL A O 1
ATOM 2919 N N . PHE A 1 367 ? 8.480 13.041 -7.255 1.00 65.19 367 PHE A N 1
ATOM 2920 C CA . PHE A 1 367 ? 9.070 14.381 -7.272 1.00 65.19 367 PHE A CA 1
ATOM 2921 C C . PHE A 1 367 ? 10.562 14.369 -6.905 1.00 65.19 367 PHE A C 1
ATOM 2923 O O . PHE A 1 367 ? 11.366 14.982 -7.605 1.00 65.19 367 PHE A O 1
ATOM 2930 N N . LEU A 1 368 ? 10.958 13.638 -5.853 1.00 59.75 368 LEU A N 1
ATOM 2931 C CA . LEU A 1 368 ? 12.368 13.549 -5.454 1.00 59.75 368 LEU A CA 1
ATOM 2932 C C . LEU A 1 368 ? 13.228 12.825 -6.495 1.00 59.75 368 LEU A C 1
ATOM 2934 O O . LEU A 1 368 ? 14.336 13.272 -6.790 1.00 59.75 368 LEU A O 1
ATOM 2938 N N . SER A 1 369 ? 12.736 11.717 -7.051 1.00 59.06 369 SER A N 1
ATOM 2939 C CA . SER A 1 369 ? 13.485 10.960 -8.055 1.00 59.06 369 SER A CA 1
ATOM 2940 C C . SER A 1 369 ? 13.640 11.736 -9.363 1.00 59.06 369 SER A C 1
ATOM 2942 O O . SER A 1 369 ? 14.738 11.773 -9.918 1.00 59.06 369 SER A O 1
ATOM 2944 N N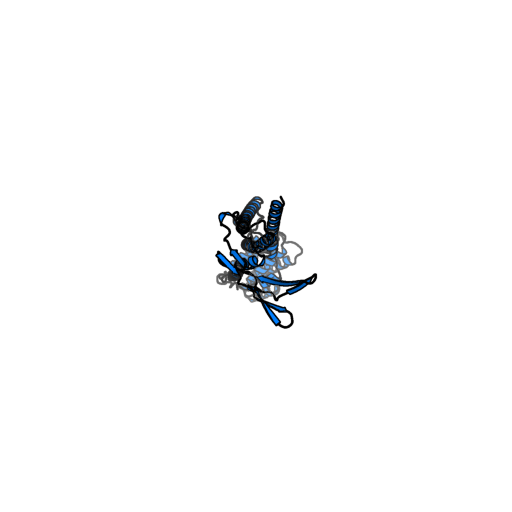 . VAL A 1 370 ? 12.585 12.421 -9.815 1.00 61.69 370 VAL A N 1
ATOM 2945 C CA . VAL A 1 370 ? 12.627 13.284 -11.004 1.00 61.69 370 VAL A CA 1
ATOM 2946 C C . VAL A 1 370 ? 13.566 14.471 -10.779 1.00 61.69 370 VAL A C 1
ATOM 2948 O O . VAL A 1 370 ? 14.404 14.746 -11.634 1.00 61.69 370 VAL A O 1
ATOM 2951 N N . ALA A 1 371 ? 13.511 15.130 -9.617 1.00 63.94 371 ALA A N 1
ATOM 2952 C CA . ALA A 1 371 ? 14.404 16.246 -9.296 1.00 63.94 371 ALA A CA 1
ATOM 2953 C C . ALA A 1 371 ? 15.886 15.825 -9.248 1.00 63.94 371 ALA A C 1
ATOM 2955 O O . ALA A 1 371 ? 16.743 16.514 -9.800 1.00 63.94 371 ALA A O 1
ATOM 2956 N N . SER A 1 372 ? 16.193 14.675 -8.633 1.00 61.38 372 SER A N 1
ATOM 2957 C CA . SER A 1 372 ? 17.560 14.136 -8.584 1.00 61.38 372 SER A CA 1
ATOM 2958 C C . SER A 1 372 ? 18.093 13.790 -9.974 1.00 61.38 372 SER A C 1
ATOM 2960 O O . SER A 1 372 ? 19.270 14.006 -10.255 1.00 61.38 372 SER A O 1
ATOM 2962 N N . TYR A 1 373 ? 17.238 13.254 -10.843 1.00 65.56 373 TYR A N 1
ATOM 2963 C CA . TYR A 1 373 ? 17.610 12.913 -12.209 1.00 65.56 373 TYR A CA 1
ATOM 2964 C C . TYR A 1 373 ? 17.842 14.170 -13.067 1.00 65.56 373 TYR A C 1
ATOM 2966 O O . TYR A 1 373 ? 18.836 14.244 -13.786 1.00 65.56 373 TYR A O 1
ATOM 2974 N N . ILE A 1 374 ? 16.999 15.200 -12.928 1.00 67.25 374 ILE A N 1
ATOM 2975 C CA . ILE A 1 374 ? 17.189 16.499 -13.599 1.00 67.25 374 ILE A CA 1
ATOM 2976 C C . ILE A 1 374 ? 18.541 17.122 -13.221 1.00 67.25 374 ILE A C 1
ATOM 2978 O O . ILE A 1 374 ? 19.265 17.580 -14.102 1.00 67.25 374 ILE A O 1
ATOM 2982 N N . LEU A 1 375 ? 18.909 17.105 -11.935 1.00 69.19 375 LEU A N 1
ATOM 2983 C CA . LEU A 1 375 ? 20.202 17.623 -11.467 1.00 69.19 375 LEU A CA 1
ATOM 2984 C C . LEU A 1 375 ? 21.394 16.849 -12.045 1.00 69.19 375 LEU A C 1
ATOM 2986 O O . LEU A 1 375 ? 22.408 17.453 -12.385 1.00 69.19 375 LEU A O 1
ATOM 2990 N N . PHE A 1 376 ? 21.270 15.528 -12.184 1.00 66.88 376 PHE A N 1
ATOM 2991 C CA . PHE A 1 376 ? 22.302 14.697 -12.800 1.00 66.88 376 PHE A CA 1
ATOM 2992 C C . PHE A 1 376 ? 22.503 15.026 -14.285 1.00 66.88 376 PHE A C 1
ATOM 2994 O O . PHE A 1 376 ? 23.637 15.222 -14.718 1.00 66.88 376 PHE A O 1
ATOM 3001 N N . VAL A 1 377 ? 21.412 15.160 -15.04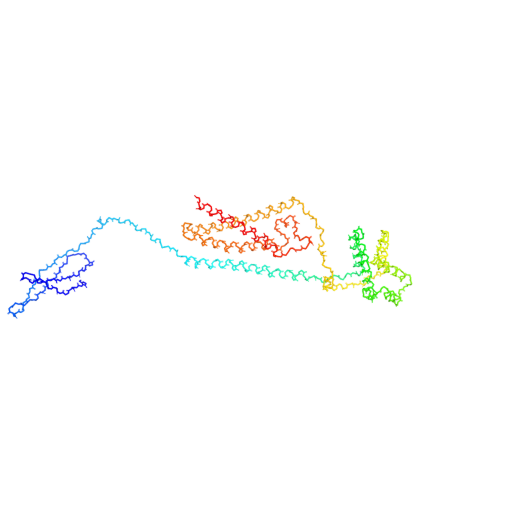7 1.00 65.69 377 VAL A N 1
ATOM 3002 C CA . VAL A 1 377 ? 21.468 15.554 -16.466 1.00 65.69 377 VAL A CA 1
ATOM 3003 C C . VAL A 1 377 ? 22.088 16.945 -16.621 1.00 65.69 377 VAL A C 1
ATOM 3005 O O . VAL A 1 377 ? 22.960 17.136 -17.465 1.00 65.69 377 VAL A O 1
ATOM 3008 N N . LEU A 1 378 ? 21.708 17.896 -15.762 1.00 70.94 378 LEU A N 1
ATOM 3009 C CA . LEU A 1 378 ? 22.325 19.225 -15.701 1.00 70.94 378 LEU A CA 1
ATOM 3010 C C . LEU A 1 378 ? 23.833 19.154 -15.432 1.00 70.94 378 LEU A C 1
ATOM 3012 O O . LEU A 1 378 ? 24.592 19.875 -16.072 1.00 70.94 378 LEU A O 1
ATOM 3016 N N . GLY A 1 379 ? 24.267 18.273 -14.527 1.00 70.69 379 GLY A N 1
ATOM 3017 C CA . GLY A 1 379 ? 25.682 18.050 -14.227 1.00 70.69 379 GLY A CA 1
ATOM 3018 C C . GLY A 1 379 ? 26.472 17.523 -15.426 1.00 70.69 379 GLY A C 1
ATOM 3019 O O . GLY A 1 379 ? 27.553 18.029 -15.707 1.00 70.69 379 GLY A O 1
ATOM 3020 N N . ILE A 1 380 ? 25.916 16.564 -16.173 1.00 65.38 380 ILE A N 1
ATOM 3021 C CA . ILE A 1 380 ? 26.541 16.048 -17.402 1.00 65.38 380 ILE A CA 1
ATOM 3022 C C . ILE A 1 380 ? 26.657 17.152 -18.459 1.00 65.38 380 ILE A C 1
ATOM 3024 O O . ILE A 1 380 ? 27.718 17.310 -19.056 1.00 65.38 380 ILE A O 1
ATOM 3028 N N . ILE A 1 381 ? 25.594 17.935 -18.669 1.00 68.81 381 ILE A N 1
ATOM 3029 C CA . ILE A 1 381 ? 25.602 19.048 -19.632 1.00 68.81 381 ILE A CA 1
ATOM 3030 C C . ILE A 1 381 ? 26.686 20.072 -19.268 1.00 68.81 381 ILE A C 1
ATOM 3032 O O . ILE A 1 381 ? 27.385 20.555 -20.151 1.00 68.81 381 ILE A O 1
ATOM 3036 N N . LEU A 1 382 ? 26.857 20.374 -17.978 1.00 69.25 382 LEU A N 1
ATOM 3037 C CA . LEU A 1 382 ? 27.882 21.302 -17.489 1.00 69.25 382 LEU A CA 1
ATOM 3038 C C . LEU A 1 382 ? 29.310 20.789 -17.719 1.00 69.25 382 LEU A C 1
ATOM 3040 O O . LEU A 1 382 ? 30.162 21.578 -18.108 1.00 69.25 382 LEU A O 1
ATOM 3044 N N . ILE A 1 383 ? 29.553 19.490 -17.512 1.00 68.19 383 ILE A N 1
ATOM 3045 C CA . ILE A 1 383 ? 30.860 18.847 -17.751 1.00 68.19 383 ILE A CA 1
ATOM 3046 C C . ILE A 1 383 ? 31.194 18.802 -19.246 1.00 68.19 383 ILE A C 1
ATOM 3048 O O . ILE A 1 383 ? 32.353 18.924 -19.615 1.00 68.19 383 ILE A O 1
ATOM 3052 N N . LEU A 1 384 ? 30.195 18.622 -20.112 1.00 61.03 384 LEU A N 1
ATOM 3053 C CA . LEU A 1 384 ? 30.392 18.618 -21.565 1.00 61.03 384 LEU A CA 1
ATOM 3054 C C . LEU A 1 384 ? 30.537 20.028 -22.157 1.00 61.03 384 LEU A C 1
ATOM 3056 O O . LEU A 1 384 ? 31.065 20.174 -23.255 1.00 61.03 384 LEU A O 1
ATOM 3060 N N . ALA A 1 385 ? 30.040 21.052 -21.459 1.00 66.00 385 ALA A N 1
ATOM 3061 C CA . ALA A 1 385 ? 30.157 22.451 -21.862 1.00 66.00 385 ALA A CA 1
ATOM 3062 C C . ALA A 1 385 ? 31.467 23.121 -21.396 1.00 66.00 385 ALA A C 1
ATOM 3064 O O . ALA A 1 385 ? 31.767 24.221 -21.866 1.00 66.00 385 ALA A O 1
ATOM 3065 N N . SER A 1 386 ? 32.207 22.498 -20.470 1.00 58.72 386 SER A N 1
ATOM 3066 C CA . SER A 1 386 ? 33.533 22.922 -19.987 1.00 58.72 386 SER A CA 1
ATOM 3067 C C . SER A 1 386 ? 34.651 22.208 -20.726 1.00 58.72 386 SER A C 1
ATOM 3069 O O . SER A 1 386 ? 35.659 22.877 -21.040 1.00 58.72 386 SER A O 1
#

Secondary structure (DSSP, 8-state):
--EEPPPEEEEETTEEEEE--EE---SS-EEEEEPPPEEEEEETTEEEEEEPPPEEEEEPPPPGGGS--PPPPPP------HHHHHHHHHHHHHHHHHHHHHHHHHHHHHHHHHHHHHT-PPPPP-EEHHHHHHHHHHHHHHTTTGGGT-HHHHHHHHHHHHHHHHHHHH---TTTS-HHHHHHHHHHTT--HHHHHHHHHHHHHHHHHHH-SSPPPHHHHHHHHHHHHHHHHHT--TT-EE------HHHHHHTT-------S--PPPPHHHHHHHHHHHHHHHHHHHHHHHHHHHHHHHTS-TTSTTHHHHHHHHHHHHHHHHHHHHHHHHTTSS-HHHHHTT-----TTSPPPPHHHHHHHHHHHHHHHHHHHHHHHHHHHH-